Protein AF-A0AAE8MI54-F1 (afdb_monomer)

Organism: NCBI:txid33205

Solvent-accessible surface area (backbone atoms only — not comparable to full-atom values): 29894 Å² total; per-residue (Å²): 139,87,82,84,82,83,81,82,79,86,75,84,76,81,82,71,79,80,73,91,66,76,78,83,79,82,64,85,75,58,44,29,33,41,40,38,35,50,61,93,20,48,60,61,44,39,52,50,40,53,31,50,70,44,70,46,87,82,71,90,68,73,72,54,88,82,82,54,90,54,47,84,56,73,46,79,46,80,46,68,30,56,61,56,49,54,42,53,22,36,85,87,70,46,70,74,75,91,70,58,70,68,66,44,66,73,38,45,59,91,55,33,44,73,41,74,62,77,92,67,90,51,61,71,46,47,35,34,41,31,43,48,42,38,50,72,78,46,99,84,45,38,59,58,55,50,51,52,53,52,38,52,44,38,77,61,53,37,39,34,40,44,34,40,30,33,35,66,87,59,75,86,45,70,68,54,50,52,52,52,52,50,41,40,74,22,32,54,81,54,49,80,53,38,31,36,35,28,21,76,46,42,62,68,59,53,48,57,31,48,76,70,78,40,57,66,67,58,55,55,50,51,52,47,25,73,68,68,77,50,91,63,56,74,46,74,28,27,46,75,45,54,82,68,27,35,48,36,41,33,51,27,49,36,44,48,31,54,51,51,54,54,58,70,70,41,63,76,41,64,33,88,80,28,36,41,67,57,42,71,71,44,51,58,51,36,53,56,46,42,52,50,46,52,53,52,39,54,52,49,51,50,54,44,51,52,51,48,53,51,50,52,51,51,51,52,51,48,54,50,48,50,51,51,44,51,53,42,49,52,51,43,51,54,49,50,52,51,43,55,69,43,59,35,83,51,75,40,80,75,50,74,51,72,48,78,46,84,64,46,70,71,61,38,43,74,74,63,70,49,81,55,73,50,64,48,80,45,76,47,80,50,102,42,48,56,68,49,71,55,71,51,58,43,97,57,30,47,84,43,82,72,45,79,57,59,34,37,38,37,33,31,42,33,19,38,83,90,44,45,32,37,36,36,44,35,38,24,21,29,38,35,57,67,41,40,69,57,43,54,53,48,51,53,52,42,51,55,46,48,53,53,38,48,56,48,51,51,53,42,50,63,56,55,70,67,65,68,62,67,62,64,60,49,55,43,50,53,51,44,51,50,45,48,55,52,39,55,56,57,67,44,67,45,45,60,28,78,50,34,84,72,49,40,66,70,65,68,43,92,62,81,80,48,73,65,55,45,24,56,59,37,34,76,78,37,55,71,64,19,74,75,102

Radius of gyration: 56.98 Å; Cα contacts (8 Å, |Δi|>4): 774; chains: 1; bounding box: 109×66×173 Å

Nearest PDB structures (foldseek):
  2xtp-assembly1_A  TM=6.672E-01  e=1.540E-05  Homo sapiens
  3v70-assembly1_A  TM=5.733E-01  e=3.078E-04  Homo sapiens
  9brq-assembly1_7  TM=3.563E-01  e=3.573E+00  Mus musculus

InterPro domains:
  IPR027417 P-loop containing nucleoside triphosphate hydrolase [G3DSA:3.40.50.300] (24-280)
  IPR027417 P-loop containing nucleoside triphosphate hydrolase [SSF52540] (29-208)

Secondary structure (DSSP, 8-state):
-----PPPPPPPPP-------PPP--S---EEEEEE-STTSSHHHHHHHHHHHHT----------SSS----S-EEEEEEEE---EEEEETTS-B--S--HHHHHT--TTTEEEEE--S--PPEEEEEEEEPPPTTSSTT-HHHHHHHHHHHHHHTSEESEEEEEEETTS---HHHHHHHHHHHHH-HHHHTTEEEEEE---HHHHHHHHHTT--HHHHHHHHHHHHHS----EEE--SS--TT-HHHHHHHHHHHHHHHHHHHTPPPEEGGG-EEEPPHHHHHHHHHHHHHHHHHHHHHHHHHHHHHHHHHHHHHHHHHHHHHHHHHHHHHHHHHHHHHHHS--PEEEEEEEEEEE---IIIIITTT------EEEEEEE-SS---EEEEEE-TTEEEEEEEEETTEEEEEEEEPTT--EEEEEEEEEEHHHHTHHHHHHHHHHHHHHHHHHHHHHHHHHHHHHT---THHHHHHHHHHHHHHHHHHHHHSSEEEGGGHHHHHHHHH-SSPPPHHHHHHHHHTT-HHHHHH-

pLDDT: mean 87.28, std 14.83, range [33.44, 98.38]

Foldseek 3Di:
DDDDDDDDDDDDDDPDPPPPPPPDCPDQQAAEEEEAEAPPLCRLLLVCLVCVQLVNNPPPGQDDPVPDQRPPDKDKDKGFHFLWAKFKAFPVRHTDPDDDLVVLQPDWPNGIDIDIDPDDPTDTGIHIYIYFGGQPRDPPCSLVSVLVSLLVCLVSQWHQAYEYRAALPDACDPSNLVVLVQCCVFPVPRSLAYEYEHEPLASVVCVVQVVVVHGSVVVRQVRVCVSNVDRYHYQYAHSPYDPRRNSNVNNRSNSSSVVVVVSVPGDIGGLQPGKRFDDPLLLVLLVVLLVVLVVLLVVLVVVLVVVVVVLVVLVVVLVVLVVVLVVLVVLLVVLVVVLVVLPFQDKDWQDKDKDWDFDDCCPPCVPPVDFCQDKDKDKFFGPFFWPDKDKDWDVQKDWDPWDHDGRMTMIIITGHTRGITTMMIITIDGSCRVCVVVSVVSVVVSVVSVVVSVVSVVVSVVSVVVCPDCVVSVVSVVLSVVSVVVSVQSNDSIDRSNCCVVCVVVSVDPDRDDLLSSLSVVCVVPVVNSVSD

Sequence (533 aa):
MDETAKSPLPTNGDSTPQSDVPPAYDEVSAINVIITGECQQGKSTLIQQLSQYAGVSDLSIGIGDGNKACTMEIGTYNLAIKLRTFKLMDDAGQEIEKKDYSELVALEEDQVKVVEVTGVDSPTVRFRFIDTPGLNDTQGDDYSIMSRILGRAADLGHINALVYVRSVENHFGSSFKSFFRYIQQSMPNICSGLIVVHSCFTVDKVEEFLEEDQKLEDIRRQAFQAATQLELEHFFMDNSPDPTSPFAVVQSLNEIHRFLQHLSSQKPLPVKNMKLLKTEIMRHKDVLVVNALRRLRQSLDKEWNEKKGTMELVNANVAAAQRECSKLQHKIDARQAQIQALKTDDEILLGKKSCVAHYSFVGDLLFQGNLNLGSKHLTYDSDYILSSVTKTCSPGSKWLEEEQRGTHWSAIIYGNIFRDINGTATFYTTSRLKHKREIEALEASVADLRDQLGAQKETLSRNSGASGPDAGLARMGDRVSRVEEITELVERDSFDVTLWPVLRSFYTKHSLPTRDDIREFIQFYDEDTGKLL

Structure (mmCIF, N/CA/C/O backbone):
data_AF-A0AAE8MI54-F1
#
_entry.id   AF-A0AAE8MI54-F1
#
loop_
_atom_site.group_PDB
_atom_site.id
_atom_site.type_symbol
_atom_site.label_atom_id
_atom_site.label_alt_id
_atom_site.label_comp_id
_atom_site.label_asym_id
_atom_site.label_entity_id
_atom_site.label_seq_id
_atom_site.pdbx_PDB_ins_code
_atom_site.Cartn_x
_atom_site.Cartn_y
_atom_site.Cartn_z
_atom_site.occupancy
_atom_site.B_iso_or_equiv
_atom_site.auth_seq_id
_atom_site.auth_comp_id
_atom_site.auth_asym_id
_atom_site.auth_atom_id
_atom_site.pdbx_PDB_model_num
ATOM 1 N N . MET A 1 1 ? 27.931 -47.148 -19.109 1.00 38.78 1 MET A N 1
ATOM 2 C CA . MET A 1 1 ? 26.682 -47.910 -19.316 1.00 38.78 1 MET A CA 1
ATOM 3 C C . MET A 1 1 ? 25.782 -47.551 -18.144 1.00 38.78 1 MET A C 1
ATOM 5 O O . MET A 1 1 ? 25.775 -48.261 -17.155 1.00 38.78 1 MET A O 1
ATOM 9 N N . ASP A 1 2 ? 25.416 -46.279 -18.021 1.00 36.44 2 ASP A N 1
ATOM 10 C CA . ASP A 1 2 ? 24.319 -45.571 -18.715 1.00 36.44 2 ASP A CA 1
ATOM 11 C C . ASP A 1 2 ? 22.943 -46.065 -18.269 1.00 36.44 2 ASP A C 1
ATOM 13 O O . ASP A 1 2 ? 22.309 -46.877 -18.934 1.00 36.44 2 ASP A O 1
ATOM 17 N N . GLU A 1 3 ? 22.484 -45.507 -17.149 1.00 39.34 3 GLU A N 1
ATOM 18 C CA . GLU A 1 3 ? 21.076 -45.462 -16.768 1.00 39.34 3 GLU A CA 1
ATOM 19 C C . GLU A 1 3 ? 20.650 -43.991 -16.739 1.00 39.34 3 GLU A C 1
ATOM 21 O O . GLU A 1 3 ? 21.069 -43.197 -15.898 1.00 39.34 3 GLU A O 1
ATOM 26 N N . THR A 1 4 ? 19.860 -43.613 -17.741 1.00 39.69 4 THR A N 1
ATOM 27 C CA . THR A 1 4 ? 19.293 -42.278 -17.928 1.00 39.69 4 THR A CA 1
ATOM 28 C C . THR A 1 4 ? 17.871 -42.262 -17.371 1.00 39.69 4 THR A C 1
ATOM 30 O O . THR A 1 4 ? 16.930 -42.707 -18.024 1.00 39.69 4 THR A O 1
ATOM 33 N N . ALA A 1 5 ? 17.694 -41.718 -16.166 1.00 41.50 5 ALA A N 1
ATOM 34 C CA . ALA A 1 5 ? 16.377 -41.400 -15.621 1.00 41.50 5 ALA A CA 1
ATOM 35 C C . ALA A 1 5 ? 15.951 -39.998 -16.093 1.00 41.50 5 ALA A C 1
ATOM 37 O O . ALA A 1 5 ? 16.499 -38.980 -15.669 1.00 41.50 5 ALA A O 1
ATOM 38 N N . LYS A 1 6 ? 14.981 -39.952 -17.014 1.00 37.28 6 LYS A N 1
ATOM 39 C CA . LYS A 1 6 ? 14.314 -38.722 -17.460 1.00 37.28 6 LYS A CA 1
ATOM 40 C C . LYS A 1 6 ? 13.336 -38.244 -16.384 1.00 37.28 6 LYS A C 1
ATOM 42 O O . LYS A 1 6 ? 12.408 -38.962 -16.027 1.00 37.28 6 LYS A O 1
ATOM 47 N N . SER A 1 7 ? 13.542 -37.018 -15.916 1.00 33.62 7 SER A N 1
ATOM 48 C CA . SER A 1 7 ? 12.629 -36.281 -15.037 1.00 33.62 7 SER A CA 1
ATOM 49 C C . SER A 1 7 ? 11.407 -35.772 -15.826 1.00 33.62 7 SER A C 1
ATOM 51 O O . SER A 1 7 ? 11.604 -35.260 -16.935 1.00 33.62 7 SER A O 1
ATOM 53 N N . PRO A 1 8 ? 10.163 -35.886 -15.321 1.00 38.53 8 PRO A N 1
ATOM 54 C CA . PRO A 1 8 ? 9.003 -35.289 -15.967 1.00 38.53 8 PRO A CA 1
ATOM 55 C C . PRO A 1 8 ? 8.872 -33.804 -15.594 1.00 38.53 8 PRO A C 1
ATOM 57 O O . PRO A 1 8 ? 8.982 -33.412 -14.434 1.00 38.53 8 PRO A O 1
ATOM 60 N N . LEU A 1 9 ? 8.626 -32.982 -16.613 1.00 34.25 9 LEU A N 1
ATOM 61 C CA . LEU A 1 9 ? 8.250 -31.573 -16.495 1.00 34.25 9 LEU A CA 1
ATOM 62 C C . LEU A 1 9 ? 6.908 -31.431 -15.749 1.00 34.25 9 LEU A C 1
ATOM 64 O O . LEU A 1 9 ? 5.989 -32.203 -16.034 1.00 34.25 9 LEU A O 1
ATOM 68 N N . PRO A 1 10 ? 6.745 -30.431 -14.864 1.00 33.44 10 PRO A N 1
ATOM 69 C CA . PRO A 1 10 ? 5.448 -30.111 -14.290 1.00 33.44 10 PRO A CA 1
ATOM 70 C C . PRO A 1 10 ? 4.567 -29.438 -15.351 1.00 33.44 10 PRO A C 1
ATOM 72 O O . PRO A 1 10 ? 4.904 -28.396 -15.911 1.00 33.44 10 PRO A O 1
ATOM 75 N N . THR A 1 11 ? 3.434 -30.067 -15.642 1.00 36.44 11 THR A N 1
ATOM 76 C CA . THR A 1 11 ? 2.347 -29.516 -16.451 1.00 36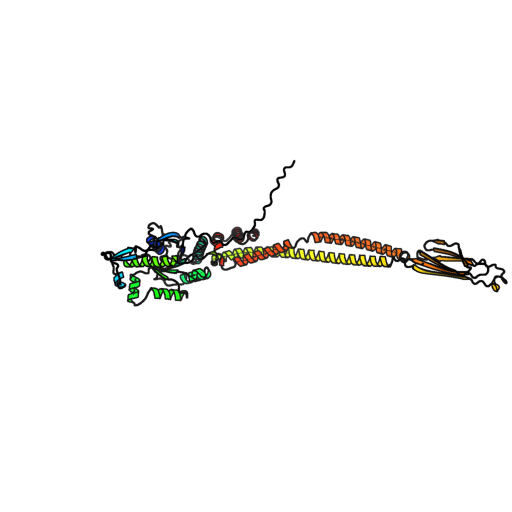.44 11 THR A CA 1
ATOM 77 C C . THR A 1 11 ? 1.679 -28.361 -15.711 1.00 36.44 11 THR A C 1
ATOM 79 O O . THR A 1 11 ? 1.246 -28.526 -14.571 1.00 36.44 11 THR A O 1
ATOM 82 N N . ASN A 1 12 ? 1.587 -27.211 -16.381 1.00 35.78 12 ASN A N 1
ATOM 83 C CA . ASN A 1 12 ? 0.812 -26.049 -15.955 1.00 35.78 12 ASN A CA 1
ATOM 84 C C . ASN A 1 12 ? -0.627 -26.467 -15.632 1.00 35.78 12 ASN A C 1
ATOM 86 O O . ASN A 1 12 ? -1.344 -26.953 -16.507 1.00 35.78 12 ASN A O 1
ATOM 90 N N . GLY A 1 13 ? -1.011 -26.296 -14.368 1.00 35.69 13 GLY A N 1
ATOM 91 C CA . GLY A 1 13 ? -2.368 -26.512 -13.894 1.00 35.69 13 GLY A CA 1
ATOM 92 C C . GLY A 1 13 ? -3.314 -25.468 -14.475 1.00 35.69 13 GLY A C 1
ATOM 93 O O . GLY A 1 13 ? -3.072 -24.266 -14.366 1.00 35.69 13 GLY A O 1
ATOM 94 N N . ASP A 1 14 ? -4.378 -25.973 -15.088 1.00 33.91 14 ASP A N 1
ATOM 95 C CA . ASP A 1 14 ? -5.581 -25.252 -15.481 1.00 33.91 14 ASP A CA 1
ATOM 96 C C . ASP A 1 14 ? -6.084 -24.381 -14.322 1.00 33.91 14 ASP A C 1
ATOM 98 O O . ASP A 1 14 ? -6.398 -24.868 -13.233 1.00 33.91 14 ASP A O 1
ATOM 102 N N . SER A 1 15 ? -6.174 -23.076 -14.565 1.00 37.62 15 SER A N 1
ATOM 103 C CA . SER A 1 15 ? -6.852 -22.138 -13.675 1.00 37.62 15 SER A CA 1
ATOM 104 C C . SER A 1 15 ? -8.350 -22.222 -13.944 1.00 37.62 15 SER A C 1
ATOM 106 O O . SER A 1 15 ? -8.932 -21.415 -14.664 1.00 37.62 15 SER A O 1
ATOM 108 N N . THR A 1 16 ? -8.994 -23.233 -13.362 1.00 36.16 16 THR A N 1
ATOM 109 C CA . THR A 1 16 ? -10.452 -23.224 -13.207 1.00 36.16 16 THR A CA 1
ATOM 110 C C . THR A 1 16 ? -10.854 -21.946 -12.464 1.00 36.16 16 THR A C 1
ATOM 112 O O . THR A 1 16 ? -10.281 -21.673 -11.405 1.00 36.16 16 THR A O 1
ATOM 115 N N . PRO A 1 17 ? -11.816 -21.157 -12.974 1.00 35.75 17 PRO A N 1
ATOM 116 C CA . PRO A 1 17 ? -12.318 -19.995 -12.258 1.00 35.75 17 PRO A CA 1
ATOM 117 C C . PRO A 1 17 ? -12.897 -20.483 -10.931 1.00 35.75 17 PRO A C 1
ATOM 119 O O . PRO A 1 17 ? -13.816 -21.304 -10.914 1.00 35.75 17 PRO A O 1
ATOM 122 N N . GLN A 1 18 ? -12.314 -20.023 -9.821 1.00 34.62 18 GLN A N 1
ATOM 123 C CA . GLN A 1 18 ? -12.884 -20.209 -8.495 1.00 34.62 18 GLN A CA 1
ATOM 124 C C . GLN A 1 18 ? -14.307 -19.660 -8.540 1.00 34.62 18 GLN A C 1
ATOM 126 O O . GLN A 1 18 ? -14.516 -18.455 -8.651 1.00 34.62 18 GLN A O 1
ATOM 131 N N . SER A 1 19 ? -15.288 -20.560 -8.529 1.00 33.66 19 SER A N 1
ATOM 132 C CA . SER A 1 19 ? -16.670 -20.172 -8.330 1.00 33.66 19 SER A CA 1
ATOM 133 C C . SER A 1 19 ? -16.761 -19.550 -6.943 1.00 33.66 19 SER A C 1
ATOM 135 O O . SER A 1 19 ? -16.459 -20.228 -5.957 1.00 33.66 19 SER A O 1
ATOM 137 N N . ASP A 1 20 ? -17.185 -18.290 -6.883 1.00 38.44 20 ASP A N 1
ATOM 138 C CA . ASP A 1 20 ? -17.660 -17.599 -5.685 1.00 38.44 20 ASP A CA 1
ATOM 139 C C . ASP A 1 20 ? -18.899 -18.320 -5.130 1.00 38.44 20 ASP A C 1
ATOM 141 O O . ASP A 1 20 ? -20.029 -17.843 -5.219 1.00 38.44 20 ASP A O 1
ATOM 145 N N . VAL A 1 21 ? -18.707 -19.523 -4.597 1.00 34.81 21 VAL A N 1
ATOM 146 C CA . VAL A 1 21 ? -19.693 -20.188 -3.756 1.00 34.81 21 VAL A CA 1
ATOM 147 C C . VAL A 1 21 ? -19.383 -19.710 -2.342 1.00 34.81 21 VAL A C 1
ATOM 149 O O . VAL A 1 21 ? -18.312 -20.037 -1.821 1.00 34.81 21 VAL A O 1
ATOM 152 N N . PRO A 1 22 ? -20.264 -18.901 -1.722 1.00 38.56 22 PRO A N 1
ATOM 153 C CA . PRO A 1 22 ? -20.111 -18.520 -0.328 1.00 38.56 22 PRO A CA 1
ATOM 154 C C . PRO A 1 22 ? -19.942 -19.793 0.507 1.00 38.56 22 PRO A C 1
ATOM 156 O O . PRO A 1 22 ? -20.647 -20.773 0.242 1.00 38.56 22 PRO A O 1
ATOM 159 N N . PRO A 1 23 ? -19.022 -19.821 1.485 1.00 40.28 23 PRO A N 1
ATOM 160 C CA . PRO A 1 23 ? -18.856 -20.986 2.341 1.00 40.28 23 PRO A CA 1
ATOM 161 C C . PRO A 1 23 ? -20.211 -21.369 2.947 1.00 40.28 23 PRO A C 1
ATOM 163 O O . PRO A 1 23 ? -20.954 -20.505 3.415 1.00 40.28 23 PRO A O 1
ATOM 166 N N . ALA A 1 24 ? -20.544 -22.659 2.890 1.00 35.66 24 ALA A N 1
ATOM 167 C CA . ALA A 1 24 ? -21.761 -23.202 3.476 1.00 35.66 24 ALA A CA 1
ATOM 168 C C . ALA A 1 24 ? -21.825 -22.821 4.969 1.00 35.66 24 ALA A C 1
ATOM 170 O O . ALA A 1 24 ? -20.948 -23.185 5.751 1.00 35.66 24 ALA A O 1
ATOM 171 N N . TYR A 1 25 ? -22.840 -22.034 5.334 1.00 42.00 25 TYR A N 1
ATOM 172 C CA . TYR A 1 25 ? -23.060 -21.421 6.649 1.00 42.00 25 TYR A CA 1
ATOM 173 C C . TYR A 1 25 ? -23.568 -22.425 7.709 1.00 42.00 25 TYR A C 1
ATOM 175 O O . TYR A 1 25 ? -24.567 -22.163 8.372 1.00 42.00 25 TYR A O 1
ATOM 183 N N . ASP A 1 26 ? -22.896 -23.565 7.890 1.00 39.94 26 ASP A N 1
ATOM 184 C CA . ASP A 1 26 ? -23.336 -24.615 8.835 1.00 39.94 26 ASP A CA 1
ATOM 185 C C . ASP A 1 26 ? -22.576 -24.646 10.179 1.00 39.94 26 ASP A C 1
ATOM 187 O O . ASP A 1 26 ? -22.802 -25.514 11.019 1.00 39.94 26 ASP A O 1
ATOM 191 N N . GLU A 1 27 ? -21.767 -23.624 10.469 1.00 48.72 27 GLU A N 1
ATOM 192 C CA . GLU A 1 27 ? -21.470 -23.213 11.845 1.00 48.72 27 GLU A CA 1
ATOM 193 C C . GLU A 1 27 ? -21.992 -21.789 12.031 1.00 48.72 27 GLU A C 1
ATOM 195 O O . GLU A 1 27 ? -21.548 -20.875 11.338 1.00 48.72 27 GLU A O 1
ATOM 200 N N . VAL A 1 28 ? -22.940 -21.583 12.953 1.00 59.38 28 VAL A N 1
ATOM 201 C CA . VAL A 1 28 ? -23.441 -20.246 13.314 1.00 59.38 28 VAL A CA 1
ATOM 202 C C . VAL A 1 28 ? -22.241 -19.375 13.694 1.00 59.38 28 VAL A C 1
ATOM 204 O O . VAL A 1 28 ? -21.676 -19.529 14.782 1.00 59.38 28 VAL A O 1
ATOM 207 N N . SER A 1 29 ? -21.815 -18.503 12.776 1.00 83.31 29 SER A N 1
ATOM 208 C CA . SER A 1 29 ? -20.638 -17.660 12.953 1.00 83.31 29 SER A CA 1
ATOM 209 C C . SER A 1 29 ? -20.856 -16.777 14.175 1.00 83.31 29 SER A C 1
ATOM 211 O O . SER A 1 29 ? -21.829 -16.024 14.221 1.00 83.31 29 SER A O 1
ATOM 213 N N . ALA A 1 30 ? -19.981 -16.893 15.174 1.00 92.44 30 ALA A N 1
ATOM 214 C CA . ALA A 1 30 ? -20.077 -16.084 16.382 1.00 92.44 30 ALA A CA 1
ATOM 215 C C . ALA A 1 30 ? -20.048 -14.587 16.036 1.00 92.44 30 ALA A C 1
ATOM 217 O O . ALA A 1 30 ? -19.270 -14.157 15.185 1.00 92.44 30 ALA A O 1
ATOM 218 N N . ILE A 1 31 ? -20.872 -13.803 16.727 1.00 95.56 31 ILE A N 1
ATOM 219 C CA . ILE A 1 31 ? -20.946 -12.351 16.567 1.00 95.56 31 ILE A CA 1
ATOM 220 C C . ILE A 1 31 ? -19.739 -11.732 17.267 1.00 95.56 31 ILE A C 1
ATOM 222 O O . ILE A 1 31 ? -19.627 -11.788 18.492 1.00 95.56 31 ILE A O 1
ATOM 226 N N . ASN A 1 32 ? -18.824 -11.164 16.486 1.00 95.56 32 ASN A N 1
ATOM 227 C CA . ASN A 1 32 ? -17.579 -10.583 16.974 1.00 95.56 32 ASN A CA 1
ATOM 228 C C . ASN A 1 32 ? -17.805 -9.128 17.401 1.00 95.56 32 ASN A C 1
ATOM 230 O O . ASN A 1 32 ? -18.124 -8.272 16.572 1.00 95.56 32 ASN A O 1
A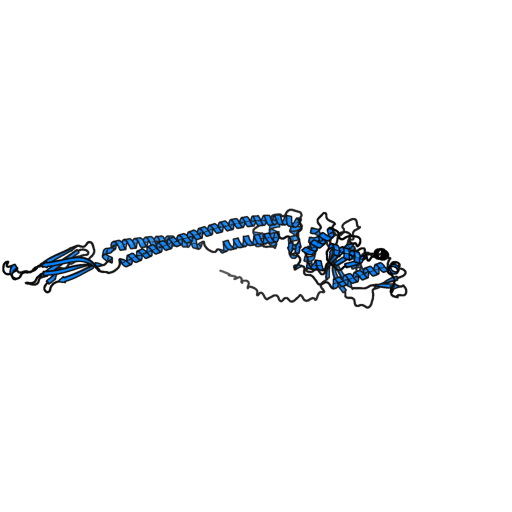TOM 234 N N . VAL A 1 33 ? -17.621 -8.845 18.689 1.00 96.25 33 VAL A N 1
ATOM 235 C CA . VAL A 1 33 ? -17.877 -7.533 19.292 1.00 96.25 33 VAL A CA 1
ATOM 236 C C . VAL A 1 33 ? -16.611 -7.033 19.972 1.00 96.25 33 VAL A C 1
ATOM 238 O O . VAL A 1 33 ? -16.087 -7.677 20.880 1.00 96.25 33 VAL A O 1
ATOM 241 N N . ILE A 1 34 ? -16.124 -5.870 19.548 1.00 95.19 34 ILE A N 1
ATOM 242 C CA . ILE A 1 34 ? -14.980 -5.206 20.180 1.00 95.19 34 ILE A CA 1
ATOM 243 C C . ILE A 1 34 ? -15.506 -4.195 21.189 1.00 95.19 34 ILE A C 1
ATOM 245 O O . ILE A 1 34 ? -16.262 -3.303 20.817 1.00 95.19 34 ILE A O 1
ATOM 249 N N . ILE A 1 35 ? -15.088 -4.318 22.448 1.00 96.12 35 ILE A N 1
ATOM 250 C CA . ILE A 1 35 ? -15.476 -3.420 23.536 1.00 96.12 35 ILE A CA 1
ATOM 251 C C . ILE A 1 35 ? -14.276 -2.550 23.889 1.00 96.12 35 ILE A C 1
ATOM 253 O O . ILE A 1 35 ? -13.246 -3.043 24.340 1.00 96.12 35 ILE A O 1
ATOM 257 N N . THR A 1 36 ? -14.413 -1.243 23.692 1.00 94.56 36 THR A N 1
ATOM 258 C CA . THR A 1 36 ? -13.355 -0.261 23.927 1.00 94.56 36 THR A CA 1
ATOM 259 C C . THR A 1 36 ? -13.869 0.960 24.682 1.00 94.56 36 THR A C 1
ATOM 261 O O . THR A 1 36 ? -15.058 1.082 24.951 1.00 94.56 36 THR A O 1
ATOM 264 N N . GLY A 1 37 ? -12.968 1.836 25.116 1.00 94.06 37 GLY A N 1
ATOM 265 C CA . GLY A 1 37 ? -13.279 2.953 26.006 1.00 94.06 37 GLY A CA 1
ATOM 266 C C . GLY A 1 37 ? -12.094 3.338 26.881 1.00 94.06 37 GLY A C 1
ATOM 267 O O . GLY A 1 37 ? -11.144 2.567 27.044 1.00 94.06 37 GLY A O 1
ATOM 268 N N . GLU A 1 38 ? -12.157 4.525 27.474 1.00 91.88 38 GLU A N 1
ATOM 269 C CA . GLU A 1 38 ? -11.165 5.015 28.441 1.00 91.88 38 GLU A CA 1
ATOM 270 C C . GLU A 1 38 ? -11.040 4.053 29.651 1.00 91.88 38 GLU A C 1
ATOM 272 O O . GLU A 1 38 ? -11.848 3.133 29.858 1.00 91.88 38 GLU A O 1
ATOM 277 N N . CYS A 1 39 ? -9.986 4.202 30.448 1.00 89.62 39 CYS A N 1
ATOM 278 C CA . CYS A 1 39 ? -9.832 3.460 31.693 1.00 89.62 39 CYS A CA 1
ATOM 279 C C . CYS A 1 39 ? -10.976 3.782 32.650 1.00 89.62 39 CYS A C 1
ATOM 281 O O . CYS A 1 39 ? -11.525 4.886 32.643 1.00 89.62 39 CYS A O 1
ATOM 283 N N . GLN A 1 40 ? -11.342 2.778 33.450 1.00 88.88 40 GLN A N 1
ATOM 284 C CA . GLN A 1 40 ? -12.341 2.908 34.515 1.00 88.88 40 GLN A CA 1
ATOM 285 C C . GLN A 1 40 ? -13.742 3.330 34.035 1.00 88.88 40 GLN A C 1
ATOM 287 O O . GLN A 1 40 ? -14.562 3.775 34.823 1.00 88.88 40 GLN A O 1
ATOM 292 N N . GLN A 1 41 ? -14.060 3.132 32.751 1.00 92.94 41 GLN A N 1
ATOM 293 C CA . GLN A 1 41 ? -15.409 3.356 32.210 1.00 92.94 41 GLN A CA 1
ATOM 294 C C . GLN A 1 41 ? -16.313 2.112 32.310 1.00 92.94 41 GLN A C 1
ATOM 296 O O . GLN A 1 41 ? -17.295 2.020 31.595 1.00 92.94 41 GLN A O 1
ATOM 301 N N . GLY A 1 42 ? -15.961 1.096 33.107 1.00 93.00 42 GLY A N 1
ATOM 302 C CA . GLY A 1 42 ? -16.823 -0.081 33.304 1.00 93.00 42 GLY A CA 1
ATOM 303 C C . GLY A 1 42 ? -16.850 -1.117 32.167 1.00 93.00 42 GLY A C 1
ATOM 304 O O . GLY A 1 42 ? -17.815 -1.869 32.074 1.00 93.00 42 GLY A O 1
ATOM 305 N N . LYS A 1 43 ? -15.813 -1.202 31.316 1.00 94.31 43 LYS A N 1
ATOM 306 C CA . LYS A 1 43 ? -15.710 -2.220 30.239 1.00 94.31 43 LYS A CA 1
ATOM 307 C C . LYS A 1 43 ? -15.742 -3.657 30.767 1.00 94.31 43 LYS A C 1
ATOM 309 O O . LYS A 1 43 ? -16.589 -4.450 30.374 1.00 94.31 43 LYS A O 1
ATOM 314 N N . SER A 1 44 ? -14.836 -3.984 31.684 1.00 93.00 44 SER A N 1
ATOM 315 C CA . SER A 1 44 ? -14.734 -5.335 32.241 1.00 93.00 44 SER A CA 1
ATOM 316 C C . SER A 1 44 ? -15.944 -5.669 33.125 1.00 93.00 44 SER A C 1
ATOM 318 O O . SER A 1 44 ? -16.408 -6.805 33.117 1.00 93.00 44 SER A O 1
ATOM 320 N N . THR A 1 45 ? -16.527 -4.664 33.793 1.00 94.81 45 THR A N 1
ATOM 321 C CA . THR A 1 45 ? -17.803 -4.778 34.519 1.00 94.81 45 THR A CA 1
ATOM 322 C C . THR A 1 45 ? -18.963 -5.112 33.576 1.00 94.81 45 THR A C 1
ATOM 324 O O . THR A 1 45 ? -19.727 -6.025 33.862 1.00 94.81 45 THR A O 1
ATOM 327 N N . LEU A 1 46 ? -19.055 -4.463 32.405 1.00 96.69 46 LEU A N 1
ATOM 328 C CA . LEU A 1 46 ? -20.040 -4.815 31.373 1.00 96.69 46 LEU A CA 1
ATOM 329 C C . LEU A 1 46 ? -19.897 -6.282 30.944 1.00 96.69 46 LEU A C 1
ATOM 331 O O . LEU A 1 46 ? -20.889 -6.994 30.859 1.00 96.69 46 LEU A O 1
ATOM 335 N N . ILE A 1 47 ? -18.675 -6.762 30.700 1.00 96.12 47 ILE A N 1
ATOM 336 C CA . ILE A 1 47 ? -18.442 -8.162 30.297 1.00 96.12 47 ILE A CA 1
ATOM 337 C C . ILE A 1 47 ? -18.816 -9.136 31.413 1.00 96.12 47 ILE A C 1
ATOM 339 O O . ILE A 1 47 ? -19.398 -10.186 31.137 1.00 96.12 47 ILE A O 1
ATOM 343 N N . GLN A 1 48 ? -18.526 -8.792 32.668 1.00 95.19 48 GLN A N 1
ATOM 344 C CA . GLN A 1 48 ? -18.950 -9.593 33.812 1.00 95.19 48 GLN A CA 1
ATOM 345 C C . GLN A 1 48 ? -20.472 -9.681 33.875 1.00 95.19 48 GLN A C 1
ATOM 347 O O . GLN A 1 48 ? -21.013 -10.776 34.002 1.00 95.19 48 GLN A O 1
ATOM 352 N N . GLN A 1 49 ? -21.155 -8.557 33.693 1.00 95.75 49 GLN A N 1
ATOM 353 C CA . GLN A 1 49 ? -22.607 -8.506 33.692 1.00 95.75 49 GLN A CA 1
ATOM 354 C C . GLN A 1 49 ? -23.212 -9.297 32.516 1.00 95.75 49 GLN A C 1
ATOM 356 O O . GLN A 1 49 ? -24.173 -10.044 32.694 1.00 95.75 49 GLN A O 1
ATOM 361 N N . LEU A 1 50 ? -22.600 -9.237 31.327 1.00 97.19 50 LEU A N 1
ATOM 362 C CA . LEU A 1 50 ? -22.965 -10.082 30.183 1.00 97.19 50 LEU A CA 1
ATOM 363 C C . LEU A 1 50 ? -22.785 -11.580 30.490 1.00 97.19 50 LEU A C 1
ATOM 365 O O . LEU A 1 50 ? -23.613 -12.396 30.086 1.00 97.19 50 LEU A O 1
ATOM 369 N N . SER A 1 51 ? -21.729 -11.948 31.222 1.00 96.38 51 SER A N 1
ATOM 370 C CA . SER A 1 51 ? -21.483 -13.323 31.678 1.00 96.38 51 SER A CA 1
ATOM 371 C C . SER A 1 51 ? -22.532 -13.790 32.688 1.00 96.38 51 SER A C 1
ATOM 373 O O . SER A 1 51 ? -23.054 -14.899 32.565 1.00 96.38 51 SER A O 1
ATOM 375 N N . GLN A 1 52 ? -22.891 -12.938 33.650 1.00 95.00 52 GLN A N 1
ATOM 376 C CA . GLN A 1 52 ? -23.939 -13.225 34.632 1.00 95.00 52 GLN A CA 1
ATOM 377 C C . GLN A 1 52 ? -25.299 -13.410 33.953 1.00 95.00 52 GLN A C 1
ATOM 379 O O . GLN A 1 52 ? -25.966 -14.416 34.186 1.00 95.00 52 GLN A O 1
ATOM 384 N N . TYR A 1 53 ? -25.662 -12.518 33.028 1.00 96.44 53 TYR A N 1
ATOM 385 C CA . TYR A 1 53 ? -26.866 -12.646 32.202 1.00 96.44 53 TYR A CA 1
ATOM 386 C C . TYR A 1 53 ? -26.870 -13.950 31.375 1.00 96.44 53 TYR A C 1
ATOM 388 O O . TYR A 1 53 ? -27.903 -14.603 31.194 1.00 96.44 53 TYR A O 1
ATOM 396 N N . ALA A 1 54 ? -25.700 -14.385 30.897 1.00 95.94 54 ALA A N 1
ATOM 397 C CA . ALA A 1 54 ? -25.543 -15.666 30.213 1.00 95.94 54 ALA A CA 1
ATOM 398 C C . ALA A 1 54 ? -25.701 -16.885 31.147 1.00 95.94 54 ALA A C 1
ATOM 400 O O . ALA A 1 54 ? -25.919 -17.993 30.658 1.00 95.94 54 ALA A O 1
ATOM 401 N N . GLY A 1 55 ? -25.648 -16.700 32.469 1.00 95.12 55 GLY A N 1
ATOM 402 C CA . GLY A 1 55 ? -25.642 -17.777 33.461 1.00 95.12 55 GLY A CA 1
ATOM 403 C C . GLY A 1 55 ? -24.267 -18.426 33.646 1.00 95.12 55 GLY A C 1
ATOM 404 O O . GLY A 1 55 ? -24.190 -19.589 34.033 1.00 95.12 55 GLY A O 1
ATOM 405 N N . VAL A 1 56 ? -23.185 -17.704 33.337 1.00 93.75 56 VAL A N 1
ATOM 406 C CA . VAL A 1 56 ? -21.800 -18.166 33.491 1.00 93.75 56 VAL A CA 1
ATOM 407 C C . VAL A 1 56 ? -21.182 -17.463 34.701 1.00 93.75 56 VAL A C 1
ATOM 409 O O . VAL A 1 56 ? -20.841 -16.281 34.629 1.00 93.75 56 VAL A O 1
ATOM 412 N N . SER A 1 57 ? -21.048 -18.187 35.816 1.00 81.69 57 SER A N 1
ATOM 413 C CA . SER A 1 57 ? -20.553 -17.661 37.099 1.00 81.69 57 SER A CA 1
ATOM 414 C C . SER A 1 57 ? -19.026 -17.544 37.184 1.00 81.69 57 SER A C 1
ATOM 416 O O . SER A 1 57 ? -18.522 -16.697 37.915 1.00 81.69 57 SER A O 1
ATOM 418 N N . ASP A 1 58 ? -18.290 -18.348 36.410 1.00 78.06 58 ASP A N 1
ATOM 419 C CA . ASP A 1 58 ? -16.854 -18.589 36.634 1.00 78.06 58 ASP A CA 1
ATOM 420 C C . ASP A 1 58 ? -15.955 -17.930 35.572 1.00 78.06 58 ASP A C 1
ATOM 422 O O . ASP A 1 58 ? -14.889 -18.444 35.220 1.00 78.06 58 ASP A O 1
ATOM 426 N N . LEU A 1 59 ? -16.368 -16.788 35.015 1.00 85.94 59 LEU A N 1
ATOM 427 C CA . LEU A 1 59 ? -15.511 -16.049 34.089 1.00 85.94 59 LEU A CA 1
ATOM 428 C C . LEU A 1 59 ? -14.471 -15.256 34.890 1.00 85.94 59 LEU A C 1
ATOM 430 O O . LEU A 1 59 ? -14.796 -14.260 35.535 1.00 85.94 59 LEU A O 1
ATOM 434 N N . SER A 1 60 ? -13.207 -15.680 34.843 1.00 84.50 60 SER A N 1
ATOM 435 C CA . SER A 1 60 ? -12.098 -14.956 35.472 1.00 84.50 60 SER A CA 1
ATOM 436 C C . SER A 1 60 ? -11.809 -13.655 34.710 1.00 84.50 60 SER A C 1
ATOM 438 O O . SER A 1 60 ? -10.937 -13.599 33.839 1.00 84.50 60 SER A O 1
ATOM 440 N N . ILE A 1 61 ? -12.577 -12.608 35.002 1.00 82.88 61 ILE A N 1
ATOM 441 C CA . ILE A 1 61 ? -12.370 -11.260 34.474 1.00 82.88 61 ILE A CA 1
ATOM 442 C C . ILE A 1 61 ? -11.599 -10.471 35.529 1.00 82.88 61 ILE A C 1
ATOM 444 O O . ILE A 1 61 ? -12.057 -10.315 36.659 1.00 82.88 61 ILE A O 1
ATOM 448 N N . GLY A 1 62 ? -10.414 -9.976 35.172 1.00 75.94 62 GLY A N 1
ATOM 449 C CA . GLY A 1 62 ? -9.642 -9.101 36.048 1.00 75.94 62 GLY A CA 1
ATOM 450 C C . GLY A 1 62 ? -10.300 -7.727 36.135 1.00 75.94 62 GLY A C 1
ATOM 451 O O . GLY A 1 62 ? -10.103 -6.900 35.251 1.00 75.94 62 GLY A O 1
ATOM 452 N N . ILE A 1 63 ? -11.080 -7.481 37.185 1.00 75.81 63 ILE A N 1
ATOM 453 C CA . ILE A 1 63 ? -11.671 -6.166 37.455 1.00 75.81 63 ILE A CA 1
ATOM 454 C C . ILE A 1 63 ? -10.732 -5.402 38.379 1.00 75.81 63 ILE A C 1
ATOM 456 O O . ILE A 1 63 ? -10.312 -5.915 39.415 1.00 75.81 63 ILE A O 1
ATOM 460 N N . GLY A 1 64 ? -10.372 -4.186 37.972 1.00 68.19 64 GLY A N 1
ATOM 461 C CA . GLY A 1 64 ? -9.481 -3.341 38.757 1.00 68.19 64 GLY A CA 1
ATOM 462 C C . GLY A 1 64 ? -10.140 -2.725 39.975 1.00 68.19 64 GLY A C 1
ATOM 463 O O . GLY A 1 64 ? -11.340 -2.484 40.000 1.00 68.19 64 GLY A O 1
ATOM 464 N N . ASP A 1 65 ? -9.307 -2.418 40.963 1.00 71.88 65 ASP A N 1
ATOM 465 C CA . ASP A 1 65 ? -9.669 -1.778 42.231 1.00 71.88 65 ASP A CA 1
ATOM 466 C C . ASP A 1 65 ? -9.868 -0.252 42.118 1.00 71.88 65 ASP A C 1
ATOM 468 O O . ASP A 1 65 ? -9.935 0.445 43.127 1.00 71.88 65 ASP A O 1
ATOM 472 N N . GLY A 1 66 ? -9.909 0.286 40.894 1.00 65.88 66 GLY A N 1
ATOM 473 C CA . GLY A 1 66 ? -10.014 1.723 40.631 1.00 65.88 66 GLY A CA 1
ATOM 474 C C . GLY A 1 66 ? -8.703 2.506 40.778 1.00 65.88 66 GLY A C 1
ATOM 475 O O . GLY A 1 66 ? -8.679 3.689 40.455 1.00 65.88 66 GLY A O 1
ATOM 476 N N . ASN A 1 67 ? -7.595 1.878 41.183 1.00 66.88 67 ASN A N 1
ATOM 477 C CA . ASN A 1 67 ? -6.300 2.557 41.328 1.00 66.88 67 ASN A CA 1
ATOM 478 C C . ASN A 1 67 ? -5.240 2.072 40.335 1.00 66.88 67 ASN A C 1
ATOM 480 O O . ASN A 1 67 ? -4.265 2.782 40.085 1.00 66.88 67 ASN A O 1
ATOM 484 N N . LYS A 1 68 ? -5.408 0.878 39.756 1.00 65.94 68 LYS A N 1
ATOM 485 C CA . LYS A 1 68 ? -4.498 0.338 38.738 1.00 65.94 68 LYS A CA 1
ATOM 486 C C . LYS A 1 68 ? -5.230 -0.119 37.482 1.00 65.94 68 LYS A C 1
ATOM 488 O O . LYS A 1 68 ? -6.305 -0.713 37.537 1.00 65.94 68 LYS A O 1
ATOM 493 N N . ALA A 1 69 ? -4.577 0.114 36.350 1.00 65.12 69 ALA A N 1
ATOM 494 C CA . ALA A 1 69 ? -4.855 -0.526 35.077 1.00 65.12 69 ALA A CA 1
ATOM 495 C C . ALA A 1 69 ? -4.848 -2.056 35.225 1.00 65.12 69 ALA A C 1
ATOM 497 O O . ALA A 1 69 ? -3.782 -2.659 35.342 1.00 65.12 69 ALA A O 1
ATOM 498 N N . CYS A 1 70 ? -6.014 -2.703 35.242 1.00 66.25 70 CYS A N 1
ATOM 499 C CA . CYS A 1 70 ? -6.063 -4.169 35.308 1.00 66.25 70 CYS A CA 1
ATOM 500 C C . CYS A 1 70 ? -5.972 -4.832 33.933 1.00 66.25 70 CYS A C 1
ATOM 502 O O . CYS A 1 70 ? -5.340 -5.879 33.797 1.00 66.25 70 CYS A O 1
ATOM 504 N N . THR A 1 71 ? -6.527 -4.204 32.896 1.00 69.69 71 THR A N 1
ATOM 505 C CA . THR A 1 71 ? -6.568 -4.774 31.544 1.00 69.69 71 THR A CA 1
ATOM 506 C C . THR A 1 71 ? -5.388 -4.275 30.712 1.00 69.69 71 THR A C 1
ATOM 508 O O . THR A 1 71 ? -5.514 -3.342 29.924 1.00 69.69 71 THR A O 1
ATOM 511 N N . MET A 1 72 ? -4.215 -4.887 30.892 1.00 75.50 72 MET A N 1
ATOM 512 C CA . MET A 1 72 ? -3.020 -4.617 30.064 1.00 75.50 72 MET A CA 1
ATOM 513 C C . MET A 1 72 ? -3.011 -5.441 28.760 1.00 75.50 72 MET A C 1
ATOM 515 O O . MET A 1 72 ? -2.375 -5.087 27.753 1.00 75.50 72 MET A O 1
ATOM 519 N N . GLU A 1 73 ? -3.742 -6.553 28.769 1.00 81.38 73 GLU A N 1
ATOM 520 C CA . GLU A 1 73 ? -3.861 -7.505 27.670 1.00 81.38 73 GLU A CA 1
ATOM 521 C C . GLU A 1 73 ? -5.280 -7.517 27.106 1.00 81.38 73 GLU A C 1
ATOM 523 O O . GLU A 1 73 ? -6.237 -7.157 27.783 1.00 81.38 73 GLU A O 1
ATOM 528 N N . ILE A 1 74 ? -5.410 -7.906 25.838 1.00 87.31 74 ILE A N 1
ATOM 529 C CA . ILE A 1 74 ? -6.714 -8.001 25.181 1.00 87.31 74 ILE A CA 1
ATOM 530 C C . ILE A 1 74 ? -7.361 -9.327 25.592 1.00 87.31 74 ILE A C 1
ATOM 532 O O . ILE A 1 74 ? -6.848 -10.392 25.245 1.00 87.31 74 ILE A O 1
ATOM 536 N N . GLY A 1 75 ? -8.489 -9.260 26.298 1.00 90.62 75 GLY A N 1
ATOM 537 C CA . GLY A 1 75 ? -9.281 -10.428 26.684 1.00 90.62 75 GLY A CA 1
ATOM 538 C C . GLY A 1 75 ? -10.186 -10.894 25.542 1.00 90.62 75 GLY A C 1
ATOM 539 O O . GLY A 1 75 ? -10.677 -10.084 24.761 1.00 90.62 75 GLY A O 1
ATOM 540 N N . THR A 1 76 ? -10.414 -12.203 25.409 1.00 93.62 76 THR A N 1
ATOM 541 C CA . THR A 1 76 ? -11.405 -12.757 24.467 1.00 93.62 76 THR A CA 1
ATOM 542 C C . THR A 1 76 ? -12.359 -13.679 25.217 1.00 93.62 76 THR A C 1
ATOM 544 O O . THR A 1 76 ? -11.931 -14.681 25.784 1.00 93.62 76 THR A O 1
ATOM 547 N N . TYR A 1 77 ? -13.651 -13.362 25.174 1.00 95.00 77 TYR A N 1
ATOM 548 C CA . TYR A 1 77 ? -14.700 -14.052 25.917 1.00 95.00 77 TYR A CA 1
ATOM 549 C C . TYR A 1 77 ? -15.762 -14.568 24.949 1.00 95.00 77 TYR A C 1
ATOM 551 O O . TYR A 1 77 ? -16.452 -13.790 24.291 1.00 95.00 77 TYR A O 1
ATOM 559 N N . ASN A 1 78 ? -15.880 -15.891 24.835 1.00 95.38 78 ASN A N 1
ATOM 560 C CA . ASN A 1 78 ? -16.896 -16.527 23.999 1.00 95.38 78 ASN A CA 1
ATOM 561 C C . ASN A 1 78 ? -18.082 -16.917 24.884 1.00 95.38 78 ASN A C 1
ATOM 563 O O . ASN A 1 78 ? -17.930 -17.762 25.763 1.00 95.38 78 ASN A O 1
ATOM 567 N N . LEU A 1 79 ? -19.246 -16.316 24.647 1.00 96.31 79 LEU A N 1
ATOM 568 C CA . LEU A 1 79 ? -20.460 -16.537 25.429 1.00 96.31 79 LEU A CA 1
ATOM 569 C C . LEU A 1 79 ? -21.583 -17.034 24.515 1.00 96.31 79 LEU A C 1
ATOM 571 O O . LEU A 1 79 ? -21.849 -16.451 23.464 1.00 96.31 79 LEU A O 1
ATOM 575 N N . ALA A 1 80 ? -22.258 -18.110 24.915 1.00 96.56 80 ALA A N 1
ATOM 576 C CA . ALA A 1 80 ? -23.510 -18.543 24.302 1.00 96.56 80 ALA A CA 1
ATOM 577 C C . ALA A 1 80 ? -24.658 -18.009 25.158 1.00 96.56 80 ALA A C 1
ATOM 579 O O . ALA A 1 80 ? -24.838 -18.445 26.292 1.00 96.56 80 ALA A O 1
ATOM 580 N N . ILE A 1 81 ? -25.397 -17.034 24.634 1.00 96.75 81 ILE A N 1
ATOM 581 C CA . ILE A 1 81 ? -26.367 -16.271 25.413 1.00 96.75 81 ILE A CA 1
ATOM 582 C C . ILE A 1 81 ? -27.771 -16.525 24.883 1.00 96.75 81 ILE A C 1
ATOM 584 O O . ILE A 1 81 ? -28.069 -16.235 23.725 1.00 96.75 81 ILE A O 1
ATOM 588 N N . LYS A 1 82 ? -28.651 -17.034 25.748 1.00 96.44 82 LYS A N 1
ATOM 589 C CA . LYS A 1 82 ? -30.095 -17.057 25.501 1.00 96.44 82 LYS A CA 1
ATOM 590 C C . LYS A 1 82 ? -30.665 -15.665 25.783 1.00 96.44 82 LYS A C 1
ATOM 592 O O . LYS A 1 82 ? -30.503 -15.168 26.896 1.00 96.44 82 LYS A O 1
ATOM 597 N N . LEU A 1 83 ? -31.317 -15.049 24.795 1.00 95.88 83 LEU A N 1
ATOM 598 C CA . LEU A 1 83 ? -31.854 -13.684 24.904 1.00 95.88 83 LEU A CA 1
ATOM 599 C C . LEU A 1 83 ? -33.135 -13.646 25.759 1.00 95.88 83 LEU A C 1
ATOM 601 O O . LEU A 1 83 ? -34.239 -13.836 25.261 1.00 95.88 83 LEU A O 1
ATOM 605 N N . ARG A 1 84 ? -32.990 -13.403 27.059 1.00 95.44 84 ARG A N 1
ATOM 606 C CA . ARG A 1 84 ? -34.051 -13.434 28.079 1.00 95.44 84 ARG A CA 1
ATOM 607 C C . ARG A 1 84 ? -34.532 -12.035 28.475 1.00 95.44 84 ARG A C 1
ATOM 609 O O . ARG A 1 84 ? -33.739 -11.102 28.529 1.00 95.44 84 ARG A O 1
ATOM 616 N N . THR A 1 85 ? -35.808 -11.891 28.794 1.00 96.38 85 THR A N 1
ATOM 617 C CA . THR A 1 85 ? -36.362 -10.665 29.391 1.00 96.38 85 THR A CA 1
ATOM 618 C C . THR A 1 85 ? -36.808 -10.947 30.814 1.00 96.38 85 THR A C 1
ATOM 620 O O . THR A 1 85 ? -37.162 -12.080 31.142 1.00 96.38 85 THR A O 1
ATOM 623 N N . PHE A 1 86 ? -36.816 -9.919 31.651 1.00 96.31 86 PHE A N 1
ATOM 624 C CA . PHE A 1 86 ? -37.114 -10.022 33.073 1.00 96.31 86 PHE A CA 1
ATOM 625 C C . PHE A 1 86 ? -38.236 -9.062 33.452 1.00 96.31 86 PHE A C 1
ATOM 627 O O . PHE A 1 86 ? -38.420 -8.020 32.823 1.00 96.31 86 PHE A O 1
ATOM 634 N N . LYS A 1 87 ? -38.9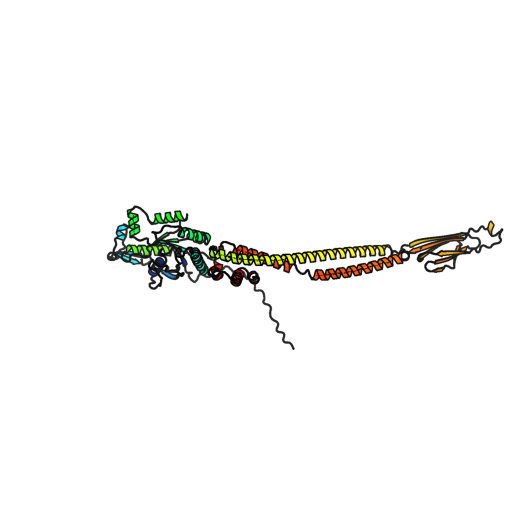86 -9.416 34.490 1.00 96.44 87 LYS A N 1
ATOM 635 C CA . LYS A 1 87 ? -40.035 -8.575 35.063 1.00 96.44 87 LYS A CA 1
ATOM 636 C C . LYS A 1 87 ? -40.032 -8.650 36.582 1.00 96.44 87 LYS A C 1
ATOM 638 O O . LYS A 1 87 ? -39.482 -9.589 37.158 1.00 96.44 87 LYS A O 1
ATOM 643 N N . LEU A 1 88 ? -40.663 -7.661 37.204 1.00 96.81 88 LEU A N 1
ATOM 644 C CA . LEU A 1 88 ? -40.921 -7.645 38.638 1.00 96.81 88 LEU A CA 1
ATOM 645 C C . LEU A 1 88 ? -42.234 -8.371 38.931 1.00 96.81 88 LEU A C 1
ATOM 647 O O . LEU A 1 88 ? -43.258 -8.095 38.301 1.00 96.81 88 LEU A O 1
ATOM 651 N N . MET A 1 89 ? -42.197 -9.286 39.892 1.00 96.69 89 MET A N 1
ATOM 652 C CA . MET A 1 89 ? -43.382 -9.917 40.464 1.00 96.69 89 MET A CA 1
ATOM 653 C C . MET A 1 89 ? -43.485 -9.576 41.943 1.00 96.69 89 MET A C 1
ATOM 655 O O . MET A 1 89 ? -42.471 -9.584 42.635 1.00 96.69 89 MET A O 1
ATOM 659 N N . ASP A 1 90 ? -44.691 -9.309 42.429 1.00 95.38 90 ASP A N 1
ATOM 660 C CA . ASP A 1 90 ? -44.946 -9.231 43.865 1.00 95.38 90 ASP A CA 1
ATOM 661 C C . ASP A 1 90 ? -44.884 -10.618 44.530 1.00 95.38 90 ASP A C 1
ATOM 663 O O . ASP A 1 90 ? -44.774 -11.665 43.880 1.00 95.38 90 ASP A O 1
ATOM 667 N N . ASP A 1 91 ? -44.994 -10.638 45.855 1.00 92.19 91 ASP A N 1
ATOM 668 C CA . ASP A 1 91 ? -45.065 -11.875 46.637 1.00 92.19 91 ASP A CA 1
ATOM 669 C C . ASP A 1 91 ? -46.303 -12.741 46.351 1.00 92.19 91 ASP A C 1
ATOM 671 O O . ASP A 1 91 ? -46.298 -13.941 46.644 1.00 92.19 91 ASP A O 1
ATOM 675 N N . ALA A 1 92 ? -47.353 -12.171 45.756 1.00 93.56 92 ALA A N 1
ATOM 676 C CA . ALA A 1 92 ? -48.524 -12.909 45.292 1.00 93.56 92 ALA A CA 1
ATOM 677 C C . ALA A 1 92 ? -48.321 -13.528 43.892 1.00 93.56 92 ALA A C 1
ATOM 679 O O . ALA A 1 92 ? -49.212 -14.226 43.398 1.00 93.56 92 ALA A O 1
ATOM 680 N N . GLY A 1 93 ? -47.162 -13.308 43.261 1.00 93.00 93 GLY A N 1
ATOM 681 C CA . GLY A 1 93 ? -46.836 -13.774 41.914 1.00 93.00 93 GLY A CA 1
ATOM 682 C C . GLY A 1 93 ? -47.498 -12.962 40.797 1.00 93.00 93 GLY A C 1
ATOM 683 O O . GLY A 1 93 ? -47.543 -13.426 39.656 1.00 93.00 93 GLY A O 1
ATOM 684 N N . GLN A 1 94 ? -48.037 -11.781 41.104 1.00 94.69 94 GLN A N 1
ATOM 685 C CA . GLN A 1 94 ? -48.599 -10.856 40.126 1.00 94.69 94 GLN A CA 1
ATOM 686 C C . GLN A 1 94 ? -47.515 -9.919 39.597 1.00 94.69 94 GLN A C 1
ATOM 688 O O . GLN A 1 94 ? -46.600 -9.517 40.309 1.00 94.69 94 GLN A O 1
ATOM 693 N N . GLU A 1 95 ? -47.606 -9.583 38.314 1.00 94.88 95 GLU A N 1
ATOM 694 C CA . GLU A 1 95 ? -46.693 -8.632 37.686 1.00 94.88 95 GLU A CA 1
ATOM 695 C C . GLU A 1 95 ? -46.971 -7.213 38.191 1.00 94.88 95 GLU A C 1
ATOM 697 O O . GLU A 1 95 ? -48.122 -6.776 38.234 1.00 94.88 95 GLU A O 1
ATOM 702 N N . ILE A 1 96 ? -45.913 -6.491 38.563 1.00 93.56 96 ILE A N 1
ATOM 703 C CA . ILE A 1 96 ? -46.024 -5.087 38.966 1.00 93.56 96 ILE A CA 1
ATOM 704 C C . ILE A 1 96 ? -46.276 -4.243 37.710 1.00 93.56 96 ILE A C 1
ATOM 706 O O . ILE A 1 96 ? -45.344 -3.876 36.995 1.00 93.56 96 ILE A O 1
ATOM 710 N N . GLU A 1 97 ? -47.540 -3.935 37.421 1.00 85.00 97 GLU A N 1
ATOM 711 C CA . GLU A 1 97 ? -47.911 -3.042 36.320 1.00 85.00 97 GLU A CA 1
ATOM 712 C C . GLU A 1 97 ? -48.026 -1.578 36.780 1.00 85.00 97 GLU A C 1
ATOM 714 O O . GLU A 1 97 ? -48.663 -1.286 37.788 1.00 85.00 97 GLU A O 1
ATOM 719 N N . LYS A 1 98 ? -47.494 -0.652 35.964 1.00 66.38 98 LYS A N 1
ATOM 720 C CA . LYS A 1 98 ? -47.794 0.799 35.972 1.00 66.38 98 LYS A CA 1
ATOM 721 C C . LYS A 1 98 ? -47.625 1.501 37.328 1.00 66.38 98 LYS A C 1
ATOM 723 O O . LYS A 1 98 ? -48.598 1.972 37.913 1.00 66.38 98 LYS A O 1
ATOM 728 N N . LYS A 1 99 ? -46.377 1.639 37.760 1.00 83.19 99 LYS A N 1
ATOM 729 C CA . LYS A 1 99 ? -45.977 2.544 38.843 1.00 83.19 99 LYS A CA 1
ATOM 730 C C . LYS A 1 99 ? -45.183 3.722 38.289 1.00 83.19 99 LYS A C 1
ATOM 732 O O . LYS A 1 99 ? -44.570 3.597 37.224 1.00 83.19 99 LYS A O 1
ATOM 737 N N . ASP A 1 100 ? -45.201 4.836 39.011 1.00 92.69 100 ASP A N 1
ATOM 738 C CA . ASP A 1 100 ? -44.296 5.951 38.736 1.00 92.69 100 ASP A CA 1
ATOM 739 C C . ASP A 1 100 ? -42.844 5.517 38.998 1.00 92.69 100 ASP A C 1
ATOM 741 O O . ASP A 1 100 ? -42.587 4.574 39.747 1.00 92.69 100 ASP A O 1
ATOM 745 N N . TYR A 1 101 ? -41.875 6.176 38.356 1.00 93.31 101 TYR A N 1
ATOM 746 C CA . TYR A 1 101 ? -40.469 5.762 38.431 1.00 93.31 101 TYR A CA 1
ATOM 747 C C . TYR A 1 101 ? -39.952 5.727 39.879 1.00 93.31 101 TYR A C 1
ATOM 749 O O . TYR A 1 101 ? -39.347 4.740 40.284 1.00 93.31 101 TYR A O 1
ATOM 757 N N . SER A 1 102 ? -40.278 6.743 40.680 1.00 93.31 102 SER A N 1
ATOM 758 C CA . SER A 1 102 ? -39.894 6.823 42.095 1.00 93.31 102 SER A CA 1
ATOM 759 C C . SER A 1 102 ? -40.506 5.714 42.953 1.00 93.31 102 SER A C 1
ATOM 761 O O . SER A 1 102 ? -39.857 5.155 43.835 1.00 93.31 102 SER A O 1
ATOM 763 N N . GLU A 1 103 ? -41.741 5.307 42.652 1.00 94.50 103 GLU A N 1
ATOM 764 C CA . GLU A 1 103 ? -42.377 4.170 43.320 1.00 94.50 103 GLU A CA 1
ATOM 765 C C . GLU A 1 103 ? -41.713 2.832 42.970 1.00 94.50 103 GLU A C 1
ATOM 767 O O . GLU A 1 103 ? -41.811 1.890 43.755 1.00 94.50 103 GLU A O 1
ATOM 772 N N . LEU A 1 104 ? -41.082 2.720 41.794 1.00 94.50 104 LEU A N 1
ATOM 773 C CA . LEU A 1 104 ? -40.309 1.541 41.396 1.00 94.50 104 LEU A CA 1
ATOM 774 C C . LEU A 1 104 ? -38.929 1.519 42.059 1.00 94.50 104 LEU A C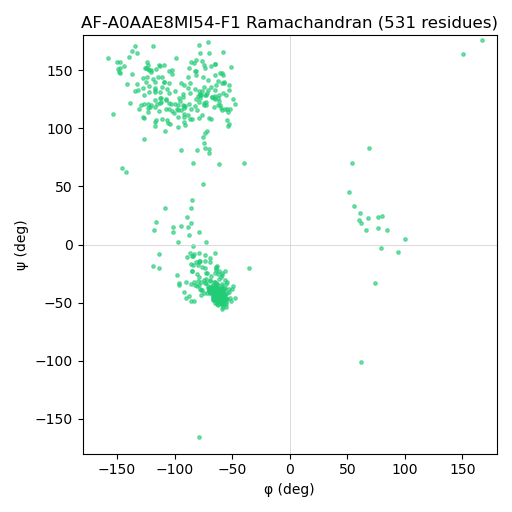 1
ATOM 776 O O . LEU A 1 104 ? -38.483 0.448 42.464 1.00 94.50 104 LEU A O 1
ATOM 780 N N . VAL A 1 105 ? -38.278 2.679 42.192 1.00 93.81 105 VAL A N 1
ATOM 781 C CA . VAL A 1 105 ? -36.985 2.819 42.884 1.00 93.81 105 VAL A CA 1
ATOM 782 C C . VAL A 1 105 ? -37.108 2.447 44.362 1.00 93.81 105 VAL A C 1
ATOM 784 O O . VAL A 1 105 ? -36.249 1.745 44.884 1.00 93.81 105 VAL A O 1
ATOM 787 N N . ALA A 1 106 ? -38.212 2.828 45.008 1.00 93.94 106 ALA A N 1
ATOM 788 C CA . ALA A 1 106 ? -38.473 2.539 46.418 1.00 93.94 106 ALA A CA 1
ATOM 789 C C . ALA A 1 106 ? -38.832 1.067 46.733 1.00 93.94 106 ALA A C 1
ATOM 791 O O . ALA A 1 106 ? -39.148 0.759 47.883 1.00 93.94 106 ALA A O 1
ATOM 792 N N . LEU A 1 107 ? -38.844 0.164 45.742 1.00 93.56 107 LEU A N 1
ATOM 793 C CA . LEU A 1 107 ? -39.144 -1.254 45.964 1.00 93.56 107 LEU A CA 1
ATOM 794 C C . LEU A 1 107 ? -37.947 -1.992 46.564 1.00 93.56 107 LEU A C 1
ATOM 796 O O . LEU A 1 107 ? -36.857 -1.987 45.997 1.00 93.56 107 LEU A O 1
ATOM 800 N N . GLU A 1 108 ? -38.194 -2.709 47.657 1.00 92.62 108 GLU A N 1
ATOM 801 C CA . GLU A 1 108 ? -37.199 -3.535 48.350 1.00 92.62 108 GLU A CA 1
ATOM 802 C C . GLU A 1 108 ? -37.324 -5.029 47.970 1.00 92.62 108 GLU A C 1
ATOM 804 O O . GLU A 1 108 ? -38.356 -5.485 47.462 1.00 92.62 108 GLU A O 1
ATOM 809 N N . GLU A 1 109 ? -36.266 -5.818 48.207 1.00 91.06 109 GLU A N 1
ATOM 810 C CA . GLU A 1 109 ? -36.213 -7.264 47.894 1.00 91.06 109 GLU A CA 1
ATOM 811 C C . GLU A 1 109 ? -37.300 -8.107 48.585 1.00 91.06 109 GLU A C 1
ATOM 813 O O . GLU A 1 109 ? 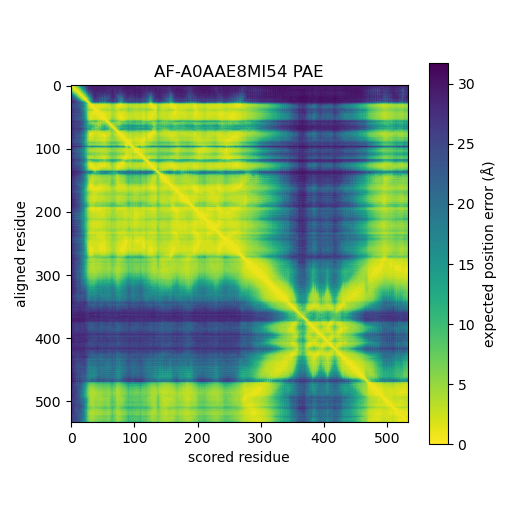-37.637 -9.195 48.110 1.00 91.06 109 GLU A O 1
ATOM 818 N N . ASP A 1 110 ? -37.835 -7.643 49.716 1.00 91.62 110 ASP A N 1
ATOM 819 C CA . ASP A 1 110 ? -38.894 -8.331 50.457 1.00 91.62 110 ASP A CA 1
ATOM 820 C C . ASP A 1 110 ? -40.291 -8.079 49.873 1.00 91.62 110 ASP A C 1
ATOM 822 O O . ASP A 1 110 ? -41.218 -8.815 50.191 1.00 91.62 110 ASP A O 1
ATOM 826 N N . GLN A 1 111 ? -40.445 -7.079 49.001 1.00 90.88 111 GLN A N 1
ATOM 827 C CA . GLN A 1 111 ? -41.722 -6.720 48.381 1.00 90.88 111 GLN A CA 1
ATOM 828 C C . GLN A 1 111 ? -41.901 -7.352 47.001 1.00 90.88 111 GLN A C 1
ATOM 830 O O . GLN A 1 111 ? -43.025 -7.663 46.591 1.00 90.88 111 GLN A O 1
ATOM 835 N N . VAL A 1 112 ? -40.804 -7.482 46.250 1.00 95.56 112 VAL A N 1
ATOM 836 C CA . VAL A 1 112 ? -40.827 -7.900 44.847 1.00 95.56 112 VAL A CA 1
ATOM 837 C C . VAL A 1 112 ? -39.627 -8.768 44.486 1.00 95.56 112 VAL A C 1
ATOM 839 O O . VAL A 1 112 ? -38.542 -8.658 45.047 1.00 95.56 112 VAL A O 1
ATOM 842 N N . LYS A 1 113 ? -39.813 -9.621 43.480 1.00 95.44 113 LYS A N 1
ATOM 843 C CA . LYS A 1 113 ? -38.795 -10.536 42.964 1.00 95.44 113 LYS A CA 1
ATOM 844 C C . LYS A 1 113 ? -38.584 -10.336 41.473 1.00 95.44 113 LYS A C 1
ATOM 846 O O . LYS A 1 113 ? -39.527 -10.118 40.711 1.00 95.44 113 LYS A O 1
ATOM 851 N N . VAL A 1 114 ? -37.331 -10.477 41.054 1.00 96.19 114 VAL A N 1
ATOM 852 C CA . VAL A 1 114 ? -36.930 -10.466 39.646 1.00 96.19 114 VAL A CA 1
ATOM 853 C C . VAL A 1 114 ? -37.149 -11.849 39.045 1.00 96.19 114 VAL A C 1
ATOM 855 O O . VAL A 1 114 ? -36.551 -12.826 39.496 1.00 96.19 114 VAL A O 1
ATOM 858 N N . VAL A 1 115 ? -37.997 -11.946 38.021 1.00 95.94 115 VAL A N 1
ATOM 859 C CA . VAL A 1 115 ? -38.357 -13.227 37.398 1.00 95.94 115 VAL A CA 1
ATOM 860 C C . VAL A 1 115 ? -38.153 -13.168 35.884 1.00 95.94 115 VAL A C 1
ATOM 862 O O . VAL A 1 115 ? -38.549 -12.206 35.224 1.00 95.94 115 VAL A O 1
ATOM 865 N N . GLU A 1 116 ? -37.536 -14.211 35.320 1.00 95.69 116 GLU A N 1
ATOM 866 C CA . GLU A 1 116 ? -37.419 -14.398 33.868 1.00 95.69 116 GLU A CA 1
ATOM 867 C C . GLU A 1 116 ? -38.812 -14.606 33.249 1.00 95.69 116 GLU A C 1
ATOM 869 O O . GLU A 1 116 ? -39.615 -15.414 33.724 1.00 95.69 116 GLU A O 1
ATOM 874 N N . VAL A 1 117 ? -39.102 -13.902 32.156 1.00 94.38 117 VAL A N 1
ATOM 875 C CA . VAL A 1 117 ? -40.340 -14.089 31.394 1.00 94.38 117 VAL A CA 1
ATOM 876 C C . VAL A 1 117 ? -40.280 -15.442 30.679 1.00 94.38 117 VAL A C 1
ATOM 878 O O . VAL A 1 117 ? -39.523 -15.632 29.728 1.00 94.38 117 VAL A O 1
ATOM 881 N N . THR A 1 118 ? -41.085 -16.398 31.140 1.00 87.94 118 THR A N 1
ATOM 882 C CA . THR A 1 118 ? -41.167 -17.746 30.562 1.00 87.94 118 THR A CA 1
ATOM 883 C C . THR A 1 118 ? -42.149 -17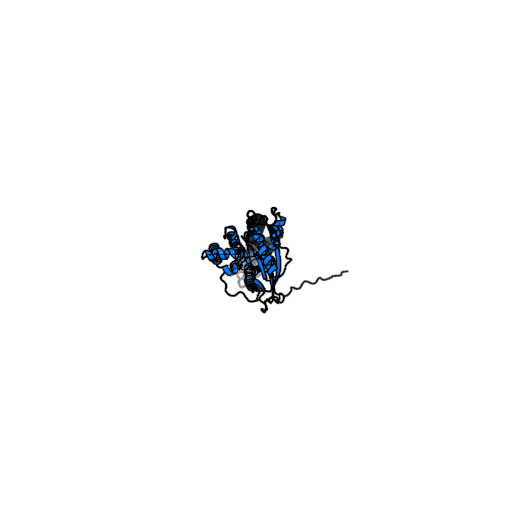.809 29.385 1.00 87.94 118 THR A C 1
ATOM 885 O O . THR A 1 118 ? -43.052 -16.986 29.262 1.00 87.94 118 THR A O 1
ATOM 888 N N . GLY A 1 119 ? -41.977 -18.798 28.499 1.00 76.56 119 GLY A N 1
ATOM 889 C CA . GLY A 1 119 ? -42.897 -19.067 27.382 1.00 76.56 119 GLY A CA 1
ATOM 890 C C . GLY A 1 119 ? -42.528 -18.422 26.041 1.00 76.56 119 GLY A C 1
ATOM 891 O O . GLY A 1 119 ? -43.148 -18.746 25.031 1.00 76.56 119 GLY A O 1
ATOM 892 N N . VAL A 1 120 ? -41.496 -17.575 26.002 1.00 80.00 120 VAL A N 1
ATOM 893 C CA . VAL A 1 120 ? -40.901 -17.081 24.752 1.00 80.00 120 VAL A CA 1
ATOM 894 C C . VAL A 1 120 ? -39.737 -17.996 24.377 1.00 80.00 120 VAL A C 1
ATOM 896 O O . VAL A 1 120 ? -38.790 -18.159 25.152 1.00 80.00 120 VAL A O 1
ATOM 899 N N . ASP A 1 121 ? -39.810 -18.628 23.204 1.00 86.12 121 ASP A N 1
ATOM 900 C CA . ASP A 1 121 ? -38.695 -19.410 22.666 1.00 86.12 121 ASP A CA 1
ATOM 901 C C . ASP A 1 121 ? -37.599 -18.459 22.171 1.00 86.12 121 ASP A C 1
ATOM 903 O O . ASP A 1 121 ? -37.560 -18.041 21.012 1.00 86.12 121 ASP A O 1
ATOM 907 N N . SER A 1 122 ? -36.763 -18.015 23.107 1.00 89.56 122 SER A N 1
ATOM 908 C CA . SER A 1 122 ? -35.697 -17.065 22.823 1.00 89.56 122 SER A CA 1
ATOM 909 C C . SER A 1 122 ? -34.490 -17.748 22.182 1.00 89.56 122 SER A C 1
ATOM 911 O O . SER A 1 122 ? -33.977 -18.729 22.736 1.00 89.56 122 SER A O 1
ATOM 913 N N . PRO A 1 123 ? -33.946 -17.193 21.083 1.00 92.81 123 PRO A N 1
ATOM 914 C CA . PRO A 1 123 ? -32.782 -17.764 20.430 1.00 92.81 123 PRO A CA 1
ATOM 915 C C . PRO A 1 123 ? -31.553 -17.708 21.344 1.00 92.81 123 PRO A C 1
ATOM 917 O O . PRO A 1 123 ? -31.353 -16.764 22.116 1.00 92.81 123 PRO A O 1
ATOM 920 N N . THR A 1 124 ? -30.701 -18.728 21.223 1.00 95.06 124 THR A N 1
ATOM 921 C CA . THR A 1 124 ? -29.345 -18.701 21.781 1.00 95.06 124 THR A CA 1
ATOM 922 C C . THR A 1 124 ? -28.385 -18.181 20.726 1.00 95.06 124 THR A C 1
ATOM 924 O O . THR A 1 124 ? -28.231 -18.788 19.667 1.00 95.06 124 THR A O 1
ATOM 927 N N . VAL A 1 125 ? -27.722 -17.070 21.022 1.00 95.75 125 VAL A N 1
ATOM 928 C CA . VAL A 1 125 ? -26.780 -16.412 20.118 1.00 95.75 125 VAL A CA 1
ATOM 929 C C . VAL A 1 125 ? -25.369 -16.551 20.679 1.00 95.75 125 VAL A C 1
ATOM 931 O O . VAL A 1 125 ? -25.138 -16.390 21.877 1.00 95.75 125 VAL A O 1
ATOM 934 N N . ARG A 1 126 ? -24.408 -16.885 19.814 1.00 96.94 126 ARG A N 1
ATOM 935 C CA . ARG A 1 126 ? -22.993 -16.978 20.187 1.00 96.94 126 ARG A CA 1
ATOM 936 C C . ARG A 1 126 ? -22.320 -15.634 19.955 1.00 96.94 126 ARG A C 1
ATOM 938 O O . ARG A 1 126 ? -22.239 -15.179 18.817 1.00 96.94 126 ARG A O 1
ATOM 945 N N . PHE A 1 127 ? -21.798 -15.042 21.016 1.00 96.94 127 PHE A N 1
ATOM 946 C CA . PHE A 1 127 ? -21.028 -13.807 20.975 1.00 96.94 127 PHE A CA 1
ATOM 947 C C . PHE A 1 127 ? -19.564 -14.083 21.301 1.00 96.94 127 PHE A C 1
ATOM 949 O O . PHE A 1 127 ? -19.244 -14.912 22.156 1.00 96.94 127 PHE A O 1
ATOM 956 N N . ARG A 1 128 ? -18.672 -13.354 20.637 1.00 96.75 128 ARG A N 1
ATOM 957 C CA . ARG A 1 128 ? -17.260 -13.247 20.992 1.00 96.75 128 ARG A CA 1
ATOM 958 C C . ARG A 1 128 ? -16.974 -11.797 21.353 1.00 96.75 128 ARG A C 1
ATOM 960 O O . ARG A 1 128 ? -16.831 -10.958 20.466 1.00 96.75 128 ARG A O 1
ATOM 967 N N . PHE A 1 129 ? -16.882 -11.520 22.647 1.00 96.50 129 PHE A N 1
ATOM 968 C CA . PHE A 1 129 ? -16.531 -10.206 23.171 1.00 96.50 129 PHE A CA 1
ATOM 969 C C . PHE A 1 129 ? -15.019 -10.075 23.312 1.00 96.50 129 PHE A C 1
ATOM 971 O O . PHE A 1 129 ? -14.346 -10.980 23.810 1.00 96.50 129 PHE A O 1
ATOM 978 N N . ILE A 1 130 ? -14.486 -8.944 22.870 1.00 94.50 130 ILE A N 1
ATOM 979 C CA . ILE A 1 130 ? -13.061 -8.633 22.917 1.00 94.50 130 ILE A CA 1
ATOM 980 C C . ILE A 1 130 ? -12.890 -7.419 23.816 1.00 94.50 130 ILE A C 1
ATOM 982 O O . ILE A 1 130 ? -13.241 -6.310 23.414 1.00 94.50 130 ILE A O 1
ATOM 986 N N . ASP A 1 131 ? -12.381 -7.644 25.027 1.00 93.81 131 ASP A N 1
ATOM 987 C CA . ASP A 1 131 ? -12.088 -6.570 25.980 1.00 93.81 131 ASP A CA 1
ATOM 988 C C . ASP A 1 131 ? -10.751 -5.938 25.629 1.00 93.81 131 ASP A C 1
ATOM 990 O O . ASP A 1 131 ? -9.736 -6.634 25.519 1.00 93.81 131 ASP A O 1
ATOM 994 N N . THR A 1 132 ? -10.736 -4.624 25.443 1.00 91.75 132 THR A N 1
ATOM 995 C CA . THR A 1 132 ? -9.516 -3.899 25.100 1.00 91.75 132 THR A CA 1
ATOM 996 C C . THR A 1 132 ? -8.952 -3.171 26.318 1.00 91.75 132 THR A C 1
ATOM 998 O O . THR A 1 132 ? -9.721 -2.680 27.147 1.00 91.75 132 THR A O 1
ATOM 1001 N N . PRO A 1 133 ? -7.624 -2.973 26.395 1.00 88.44 133 PRO A N 1
ATOM 1002 C CA . PRO A 1 133 ? -7.035 -2.011 27.322 1.00 88.44 133 PRO A CA 1
ATOM 1003 C C . PRO A 1 133 ? -7.698 -0.633 27.216 1.00 88.44 133 PRO A C 1
ATOM 1005 O O . PRO A 1 133 ? -8.257 -0.276 26.172 1.00 88.44 133 PRO A O 1
ATOM 1008 N N . GLY A 1 134 ? -7.676 0.133 28.306 1.00 86.88 134 GLY A N 1
ATOM 1009 C CA . GLY A 1 134 ? -8.266 1.466 28.305 1.00 86.88 134 GLY A CA 1
ATOM 1010 C C . GLY A 1 134 ? -7.410 2.491 27.563 1.00 86.88 134 GLY A C 1
ATOM 1011 O O . GLY A 1 134 ? -6.186 2.429 27.582 1.00 86.88 134 GLY A O 1
ATOM 1012 N N . LEU A 1 135 ? -8.075 3.422 26.879 1.00 83.38 135 LEU A N 1
ATOM 1013 C CA . LEU A 1 135 ? -7.432 4.312 25.907 1.00 83.38 135 LEU A CA 1
ATOM 1014 C C . LEU A 1 135 ? -6.556 5.420 26.507 1.00 83.38 135 LEU A C 1
ATOM 1016 O O . LEU A 1 135 ? -5.833 6.019 25.739 1.00 83.38 135 LEU A O 1
ATOM 1020 N N . ASN A 1 136 ? -6.617 5.720 27.808 1.00 77.12 136 ASN A N 1
ATOM 1021 C CA . ASN A 1 136 ? -5.948 6.877 28.433 1.00 77.12 136 ASN A CA 1
ATOM 1022 C C . ASN A 1 136 ? -4.900 6.498 29.500 1.00 77.12 136 ASN A C 1
ATOM 1024 O O . ASN A 1 136 ? -4.465 7.360 30.262 1.00 77.12 136 ASN A O 1
ATOM 1028 N N . ASP A 1 137 ? -4.515 5.223 29.587 1.00 59.62 137 ASP A N 1
ATOM 1029 C CA . ASP A 1 137 ? -3.617 4.714 30.640 1.00 59.62 137 ASP A CA 1
ATOM 1030 C C . ASP A 1 137 ? -2.132 5.006 30.387 1.00 59.62 137 ASP A C 1
ATOM 1032 O O . ASP A 1 137 ? -1.281 4.914 31.269 1.00 59.62 137 ASP A O 1
ATOM 1036 N N . THR A 1 138 ? -1.785 5.328 29.147 1.00 54.06 138 THR A N 1
ATOM 1037 C CA . THR A 1 138 ? -0.401 5.305 28.683 1.00 54.06 138 THR A CA 1
ATOM 1038 C C . THR A 1 138 ? -0.019 6.670 28.156 1.00 54.06 138 THR A C 1
ATOM 1040 O O . THR A 1 138 ? -0.607 7.114 27.182 1.00 54.06 138 THR A O 1
ATOM 1043 N N . GLN A 1 139 ? 0.963 7.313 28.793 1.00 58.97 139 GLN A N 1
ATOM 1044 C CA . GLN A 1 139 ? 1.559 8.631 28.508 1.00 58.97 139 GLN A CA 1
ATOM 1045 C C . GLN A 1 139 ? 1.767 8.960 27.003 1.00 58.97 139 GLN A C 1
ATOM 1047 O O . GLN A 1 139 ? 2.897 9.027 26.527 1.00 58.97 139 GLN A O 1
ATOM 1052 N N . GLY A 1 140 ? 0.689 9.190 26.247 1.00 59.19 140 GLY A N 1
ATOM 1053 C CA . GLY A 1 140 ? 0.711 9.454 24.804 1.00 59.19 140 GLY A CA 1
ATOM 1054 C C . GLY A 1 140 ? 0.736 8.223 23.883 1.00 59.19 140 GLY A C 1
ATOM 1055 O O . GLY A 1 140 ? 0.971 8.399 22.689 1.00 59.19 140 GLY A O 1
ATOM 1056 N N . ASP A 1 141 ? 0.488 7.006 24.384 1.00 70.56 141 ASP A N 1
ATOM 1057 C CA . ASP A 1 141 ? 0.554 5.767 23.578 1.00 70.56 141 ASP A CA 1
ATOM 1058 C C . ASP A 1 141 ? -0.819 5.225 23.126 1.00 70.56 141 ASP A C 1
ATOM 1060 O O . ASP A 1 141 ? -0.938 4.094 22.655 1.00 70.56 141 ASP A O 1
ATOM 1064 N N . ASP A 1 142 ? -1.873 6.041 23.212 1.00 70.94 142 ASP A N 1
ATOM 1065 C CA . ASP A 1 142 ? -3.249 5.688 22.830 1.00 70.94 142 ASP A CA 1
ATOM 1066 C C . ASP A 1 142 ? -3.305 5.077 21.418 1.00 70.94 142 ASP A C 1
ATOM 1068 O O . ASP A 1 142 ? -4.005 4.095 21.167 1.00 70.94 142 ASP A O 1
ATOM 1072 N N . TYR A 1 143 ? -2.494 5.596 20.491 1.00 76.12 143 TYR A N 1
ATOM 1073 C CA . TYR A 1 143 ? -2.403 5.076 19.130 1.00 76.12 143 TYR A CA 1
ATOM 1074 C C . TYR A 1 143 ? -1.835 3.651 19.047 1.00 76.12 143 TYR A C 1
ATOM 1076 O O . TYR A 1 143 ? -2.240 2.899 18.156 1.00 76.12 143 TYR A O 1
ATOM 1084 N N . SER A 1 144 ? -0.928 3.237 19.941 1.00 76.62 144 SER A N 1
ATOM 1085 C CA . SER A 1 144 ? -0.462 1.845 19.958 1.00 76.62 144 SER A CA 1
ATOM 1086 C C . SER A 1 144 ? -1.564 0.916 20.448 1.00 76.62 144 SER A C 1
ATOM 1088 O O . SER A 1 144 ? -1.775 -0.139 19.845 1.00 76.62 144 SER A O 1
ATOM 1090 N N . ILE A 1 145 ? -2.332 1.327 21.463 1.00 81.81 145 ILE A N 1
ATOM 1091 C CA . ILE A 1 145 ? -3.490 0.576 21.951 1.00 81.81 145 ILE A CA 1
ATOM 1092 C C . ILE A 1 145 ? -4.496 0.426 20.813 1.00 81.81 145 ILE A C 1
ATOM 1094 O O . ILE A 1 145 ? -4.899 -0.693 20.500 1.00 81.81 145 ILE A O 1
ATOM 1098 N N . MET A 1 146 ? -4.811 1.511 20.105 1.00 81.38 146 MET A N 1
ATOM 1099 C CA . MET A 1 146 ? -5.687 1.464 18.936 1.00 81.38 146 MET A CA 1
ATOM 1100 C C . MET A 1 146 ? -5.160 0.530 17.841 1.00 81.38 146 MET A C 1
ATOM 1102 O O . MET A 1 146 ? -5.919 -0.291 17.329 1.00 81.38 146 MET A O 1
ATOM 1106 N N . SER A 1 147 ? -3.860 0.570 17.534 1.00 79.75 147 SER A N 1
ATOM 1107 C CA . SER A 1 147 ? -3.253 -0.354 16.566 1.00 79.75 147 SER A CA 1
ATOM 1108 C C . SER A 1 147 ? -3.357 -1.820 17.009 1.00 79.75 147 SER A C 1
ATOM 1110 O O . SER A 1 147 ? -3.593 -2.696 16.182 1.00 79.75 147 SER A O 1
ATOM 1112 N N . ARG A 1 148 ? -3.272 -2.105 18.318 1.00 83.06 148 ARG A N 1
ATOM 1113 C CA . ARG A 1 148 ? -3.478 -3.451 18.877 1.00 83.06 148 ARG A CA 1
ATOM 1114 C C . ARG A 1 148 ? -4.935 -3.894 18.760 1.00 83.06 148 ARG A C 1
ATOM 1116 O O . ARG A 1 148 ? -5.173 -5.053 18.433 1.00 83.06 148 ARG A O 1
ATOM 1123 N N . ILE A 1 149 ? -5.890 -2.991 18.990 1.00 84.94 149 ILE A N 1
ATOM 1124 C CA . ILE A 1 149 ? -7.329 -3.257 18.840 1.00 84.94 149 ILE A CA 1
ATOM 1125 C C . ILE A 1 149 ? -7.656 -3.592 17.382 1.00 84.94 149 ILE A C 1
ATOM 1127 O O . ILE A 1 149 ? -8.251 -4.633 17.108 1.00 84.94 149 ILE A O 1
ATOM 1131 N N . LEU A 1 150 ? -7.213 -2.753 16.440 1.00 84.94 150 LEU A N 1
ATOM 1132 C CA . LEU A 1 150 ? -7.393 -2.993 15.003 1.00 84.94 150 LEU A CA 1
ATOM 1133 C C . LEU A 1 150 ? -6.639 -4.233 14.525 1.00 84.94 150 LEU A C 1
ATOM 1135 O O . LEU A 1 150 ? -7.131 -4.989 13.694 1.00 84.94 150 LEU A O 1
ATOM 1139 N N . GLY A 1 151 ? -5.460 -4.474 15.082 1.00 82.25 151 GLY A N 1
ATOM 1140 C CA . GLY A 1 151 ? -4.711 -5.689 14.830 1.00 82.25 151 GLY A CA 1
ATOM 1141 C C . GLY A 1 151 ? -5.477 -6.934 15.242 1.00 82.25 151 GLY A C 1
ATOM 1142 O O . GLY A 1 151 ? -5.541 -7.899 14.488 1.00 82.25 151 GLY A O 1
ATOM 1143 N N . ARG A 1 152 ? -6.125 -6.892 16.410 1.00 84.88 152 ARG A N 1
ATOM 1144 C CA . ARG A 1 152 ? -6.960 -8.001 16.862 1.00 84.88 152 ARG A CA 1
ATOM 1145 C C . ARG A 1 152 ? -8.205 -8.168 16.004 1.00 84.88 152 ARG A C 1
ATOM 1147 O O . ARG A 1 152 ? -8.606 -9.299 15.761 1.00 84.88 152 ARG A O 1
ATOM 1154 N N . ALA A 1 153 ? -8.791 -7.072 15.530 1.00 85.81 153 ALA A N 1
ATOM 1155 C CA . ALA A 1 153 ? -9.872 -7.124 14.556 1.00 85.81 153 ALA A CA 1
ATOM 1156 C C . ALA A 1 153 ? -9.468 -7.893 13.289 1.00 85.81 153 ALA A C 1
ATOM 1158 O O . ALA A 1 153 ? -10.240 -8.726 12.819 1.00 85.81 153 ALA A O 1
ATOM 1159 N N . ALA A 1 154 ? -8.255 -7.663 12.773 1.00 85.25 154 ALA A N 1
ATOM 1160 C CA . ALA A 1 154 ? -7.738 -8.358 11.592 1.00 85.25 154 ALA A CA 1
ATOM 1161 C C . ALA A 1 154 ? -7.683 -9.879 11.764 1.00 85.25 154 ALA A C 1
ATOM 1163 O O . ALA A 1 154 ? -8.066 -10.601 10.843 1.00 85.25 154 ALA A O 1
ATOM 1164 N N . ASP A 1 155 ? -7.323 -10.364 12.954 1.00 85.44 155 ASP A N 1
ATOM 1165 C CA . ASP A 1 155 ? -7.273 -11.801 13.255 1.00 85.44 155 ASP A CA 1
ATOM 1166 C C . ASP A 1 155 ? -8.651 -12.494 13.185 1.00 85.44 155 ASP A C 1
ATOM 1168 O O . ASP A 1 155 ? -8.724 -13.713 13.044 1.00 85.44 155 ASP A O 1
ATOM 1172 N N . LEU A 1 156 ? -9.757 -11.749 13.314 1.00 87.25 156 LEU A N 1
ATOM 1173 C CA . LEU A 1 156 ? -11.119 -12.306 13.348 1.00 87.25 156 LEU A CA 1
ATOM 1174 C C . LEU A 1 156 ? -11.718 -12.517 11.952 1.00 87.25 156 LEU A C 1
ATOM 1176 O O . LEU A 1 156 ? -12.745 -13.182 11.813 1.00 87.25 156 LEU A O 1
ATOM 1180 N N . GLY A 1 157 ? -11.138 -11.893 10.922 1.00 86.75 157 GLY A N 1
ATOM 1181 C CA . GLY A 1 157 ? -11.670 -11.845 9.556 1.00 86.75 157 GLY A CA 1
ATOM 1182 C C . GLY A 1 157 ? -12.884 -10.919 9.368 1.00 86.75 157 GLY A C 1
ATOM 1183 O O . GLY A 1 157 ? -13.017 -10.294 8.311 1.00 86.75 157 GLY A O 1
ATOM 1184 N N . HIS A 1 158 ? -13.746 -10.781 10.380 1.00 91.12 158 HIS A N 1
ATOM 1185 C CA . HIS A 1 158 ? -14.869 -9.841 10.405 1.00 91.12 158 HIS A CA 1
ATOM 1186 C C . HIS A 1 158 ? -15.163 -9.323 11.821 1.00 91.12 158 HIS A C 1
ATOM 1188 O O . HIS A 1 158 ? -14.853 -9.976 12.817 1.00 91.12 158 HIS A O 1
ATOM 1194 N N . ILE A 1 159 ? -15.812 -8.161 11.900 1.00 93.06 159 ILE A N 1
ATOM 1195 C CA . ILE A 1 159 ? -16.359 -7.580 13.133 1.00 93.06 159 ILE A CA 1
ATOM 1196 C C . ILE A 1 159 ? -17.842 -7.309 12.908 1.00 93.06 159 ILE A C 1
ATOM 1198 O O . ILE A 1 159 ? -18.211 -6.829 11.845 1.00 93.06 159 ILE A O 1
ATOM 1202 N N . ASN A 1 160 ? -18.699 -7.571 13.887 1.00 94.12 160 ASN A N 1
ATOM 1203 C CA . ASN A 1 160 ? -20.114 -7.206 13.809 1.00 94.12 160 ASN A CA 1
ATOM 1204 C C . ASN A 1 160 ? -20.366 -5.830 14.422 1.00 94.12 160 ASN A C 1
ATOM 1206 O O . ASN A 1 160 ? -21.129 -5.048 13.870 1.00 94.12 160 ASN A O 1
ATOM 1210 N N . ALA A 1 161 ? -19.714 -5.524 15.546 1.00 94.62 161 ALA A N 1
ATOM 1211 C CA . ALA A 1 161 ? -19.915 -4.266 16.251 1.00 94.62 161 ALA A CA 1
ATOM 1212 C C . ALA A 1 161 ? -18.648 -3.763 16.949 1.00 94.62 161 ALA A C 1
ATOM 1214 O O . ALA A 1 161 ? -17.839 -4.544 17.462 1.00 94.62 161 ALA A O 1
ATOM 1215 N N . LEU A 1 162 ? -18.531 -2.437 17.018 1.00 95.12 162 LEU A N 1
ATOM 1216 C CA . LEU A 1 162 ? -17.597 -1.731 17.885 1.00 95.12 162 LEU A CA 1
ATOM 1217 C C . LEU A 1 162 ? -18.408 -1.002 18.956 1.00 95.12 162 LEU A C 1
ATOM 1219 O O . LEU A 1 162 ? -19.285 -0.203 18.636 1.00 95.12 162 LEU A O 1
ATOM 1223 N N . VAL A 1 163 ? -18.115 -1.292 20.217 1.00 97.19 163 VAL A N 1
ATOM 1224 C CA . VAL A 1 163 ? -18.830 -0.767 21.379 1.00 97.19 163 VAL A CA 1
ATOM 1225 C C . VAL A 1 163 ? -17.893 0.149 22.150 1.00 97.19 163 VAL A C 1
ATOM 1227 O O . VAL A 1 163 ? -16.827 -0.281 22.586 1.00 97.19 163 VAL A O 1
ATOM 1230 N N . TYR A 1 164 ? -18.286 1.408 22.322 1.00 96.75 164 TYR A N 1
ATOM 1231 C CA . TYR A 1 164 ? -17.577 2.383 23.139 1.00 96.75 164 TYR A CA 1
ATOM 1232 C C . TYR A 1 164 ? -18.258 2.531 24.499 1.00 96.75 164 TYR A C 1
ATOM 1234 O O . TYR A 1 164 ? -19.375 3.042 24.583 1.00 96.75 164 TYR A O 1
ATOM 1242 N N . VAL A 1 165 ? -17.579 2.109 25.566 1.00 97.19 165 VAL A N 1
ATOM 1243 C CA . VAL A 1 165 ? -18.090 2.195 26.937 1.00 97.19 165 VAL A CA 1
ATOM 1244 C C . VAL A 1 165 ? -17.645 3.505 27.592 1.00 97.19 165 VAL A C 1
ATOM 1246 O O . VAL A 1 165 ? -16.456 3.809 27.723 1.00 97.19 165 VAL A O 1
ATOM 1249 N N . ARG A 1 166 ? -18.666 4.291 27.917 1.00 96.00 166 ARG A N 1
ATOM 1250 C CA . ARG A 1 166 ? -18.758 5.583 28.597 1.00 96.00 166 ARG A CA 1
ATOM 1251 C C . ARG A 1 166 ? -19.262 5.571 30.037 1.00 96.00 166 ARG A C 1
ATOM 1253 O O . ARG A 1 166 ? -20.425 5.252 30.155 1.00 96.00 166 ARG A O 1
ATOM 1260 N N . SER A 1 167 ? -18.587 6.033 31.088 1.00 96.06 167 SER A N 1
ATOM 1261 C CA . SER A 1 167 ? -19.360 6.421 32.293 1.00 96.06 167 SER A CA 1
ATOM 1262 C C . SER A 1 167 ? -20.280 7.607 31.975 1.00 96.06 167 SER A C 1
ATOM 1264 O O . SER A 1 167 ? -19.849 8.564 31.318 1.00 96.06 167 SER A O 1
ATOM 1266 N N . VAL A 1 168 ? -21.531 7.572 32.448 1.00 96.12 168 VAL A N 1
ATOM 1267 C CA . VAL A 1 168 ? -22.500 8.679 32.300 1.00 96.12 168 VAL A CA 1
ATOM 1268 C C . VAL A 1 168 ? -21.966 9.996 32.863 1.00 96.12 168 VAL A C 1
ATOM 1270 O O . VAL A 1 168 ? -22.256 11.060 32.321 1.00 96.12 168 VAL A O 1
ATOM 1273 N N . GLU A 1 169 ? -21.123 9.916 33.893 1.00 93.94 169 GLU A N 1
ATOM 1274 C CA . GLU A 1 169 ? -20.535 11.059 34.599 1.00 93.94 169 GLU A CA 1
ATOM 1275 C C . GLU A 1 169 ? -19.455 11.762 33.766 1.00 93.94 169 GLU A C 1
ATOM 1277 O O . GLU A 1 169 ? -19.175 12.948 33.934 1.00 93.94 169 GLU A O 1
ATOM 1282 N N . ASN A 1 170 ? -18.840 11.043 32.825 1.00 94.25 170 ASN A N 1
ATOM 1283 C CA . ASN A 1 170 ? -17.688 11.543 32.092 1.00 94.25 170 ASN A CA 1
ATOM 1284 C C . ASN A 1 170 ? -18.110 12.225 30.788 1.00 94.25 170 ASN A C 1
ATOM 1286 O O . ASN A 1 170 ? -18.793 11.642 29.949 1.00 94.25 170 ASN A O 1
ATOM 1290 N N . HIS A 1 171 ? -17.632 13.440 30.536 1.00 92.62 171 HIS A N 1
ATOM 1291 C CA . HIS A 1 171 ? -17.885 14.191 29.296 1.00 92.62 171 HIS A CA 1
ATOM 1292 C C . HIS A 1 171 ? -17.103 13.637 28.103 1.00 92.62 171 HIS A C 1
ATOM 1294 O O . HIS A 1 171 ? -16.000 13.142 28.290 1.00 92.62 171 HIS A O 1
ATOM 1300 N N . PHE A 1 172 ? -17.599 13.790 26.872 1.00 93.94 172 PHE A N 1
ATOM 1301 C CA . PHE A 1 172 ? -16.873 13.429 25.642 1.00 93.94 172 PHE A CA 1
ATOM 1302 C C . PHE A 1 172 ? -15.680 14.371 25.368 1.00 93.94 172 PHE A C 1
ATOM 1304 O O . PHE A 1 172 ? -15.754 15.308 24.567 1.00 93.94 172 PHE A O 1
ATOM 1311 N N . GLY A 1 173 ? -14.576 14.132 26.081 1.00 90.88 173 GLY A N 1
ATOM 1312 C CA . GLY A 1 173 ? -13.368 14.958 26.077 1.00 90.88 173 GLY A CA 1
ATOM 1313 C C . GLY A 1 173 ? -12.443 14.763 24.869 1.00 90.88 173 GLY A C 1
ATOM 1314 O O . GLY A 1 173 ? -12.806 14.184 23.845 1.00 90.88 173 GLY A O 1
ATOM 1315 N N . SER A 1 174 ? -11.213 15.269 24.989 1.00 87.69 174 SER A N 1
ATOM 1316 C CA . SER A 1 174 ? -10.189 15.195 23.936 1.00 87.69 174 SER A CA 1
ATOM 1317 C C . SER A 1 174 ? -9.766 13.762 23.607 1.00 87.69 174 SER A C 1
ATOM 1319 O O . SER A 1 174 ? -9.632 13.451 22.428 1.00 87.69 174 SER A O 1
ATOM 1321 N N . SER A 1 175 ? -9.610 12.891 24.612 1.00 86.06 175 SER A N 1
ATOM 1322 C CA . SER A 1 175 ? -9.239 11.479 24.412 1.00 86.06 175 SER A CA 1
ATOM 1323 C C . SER A 1 175 ? -10.267 10.755 23.534 1.00 86.06 175 SER A C 1
ATOM 1325 O O . SER A 1 175 ? -9.915 10.246 22.470 1.00 86.06 175 SER A O 1
ATOM 1327 N N . PHE A 1 176 ? -11.559 10.845 23.879 1.00 91.00 176 PHE A N 1
ATOM 1328 C CA . PHE A 1 176 ? -12.643 10.347 23.029 1.00 91.00 176 PHE A CA 1
ATOM 1329 C C . PHE A 1 176 ? -12.606 10.922 21.606 1.00 91.00 176 PHE A C 1
ATOM 1331 O O . PHE A 1 176 ? -12.716 10.169 20.643 1.00 91.00 176 PHE A O 1
ATOM 1338 N N . LYS A 1 177 ? -12.436 12.241 21.442 1.00 91.38 177 LYS A N 1
ATOM 1339 C CA . LYS A 1 177 ? -12.397 12.868 20.108 1.00 91.38 177 LYS A CA 1
ATOM 1340 C C . LYS A 1 177 ? -11.229 12.356 19.261 1.00 91.38 177 LYS A C 1
ATOM 1342 O O . LYS A 1 177 ? -11.398 12.152 18.060 1.00 91.38 177 LYS A O 1
ATOM 1347 N N . SER A 1 178 ? -10.064 12.139 19.871 1.00 88.12 178 SER A N 1
ATOM 1348 C CA . SER A 1 178 ? -8.894 11.552 19.209 1.00 88.12 178 SER A CA 1
ATOM 1349 C C . SER A 1 178 ? -9.154 10.105 18.794 1.00 88.12 178 SER A C 1
ATOM 1351 O O . SER A 1 178 ? -8.941 9.763 17.631 1.00 88.12 178 SER A O 1
ATOM 1353 N N . PHE A 1 179 ? -9.695 9.291 19.706 1.00 89.06 179 PHE A N 1
ATOM 1354 C CA . PHE A 1 179 ? -10.121 7.920 19.424 1.00 89.06 179 PHE A CA 1
ATOM 1355 C C . PHE A 1 179 ? -11.116 7.873 18.260 1.00 89.06 179 PHE A C 1
ATOM 1357 O O . PHE A 1 179 ? -10.895 7.184 17.265 1.00 89.06 179 PHE A O 1
ATOM 1364 N N . PHE A 1 180 ? -12.187 8.657 18.352 1.00 91.44 180 PHE A N 1
ATOM 1365 C CA . PHE A 1 180 ? -13.260 8.674 17.370 1.00 91.44 180 PHE A CA 1
ATOM 1366 C C . PHE A 1 180 ? -12.744 9.082 15.986 1.00 91.44 180 PHE A C 1
ATOM 1368 O O . PHE A 1 180 ? -13.027 8.406 14.998 1.00 91.44 180 PHE A O 1
ATOM 1375 N N . ARG A 1 181 ? -11.897 10.119 15.913 1.00 90.62 181 ARG A N 1
ATOM 1376 C CA . ARG A 1 181 ? -11.248 10.541 14.662 1.00 90.62 181 ARG A CA 1
ATOM 1377 C C . ARG A 1 181 ? -10.383 9.433 14.063 1.00 90.62 181 ARG A C 1
ATOM 1379 O O . ARG A 1 181 ? -10.433 9.213 12.855 1.00 90.62 181 ARG A O 1
ATOM 1386 N N . TYR A 1 182 ? -9.606 8.732 14.885 1.00 89.00 182 TYR A N 1
ATOM 1387 C CA . TYR A 1 182 ? -8.762 7.642 14.403 1.00 89.00 182 TYR A CA 1
ATOM 1388 C C . TYR A 1 182 ? -9.598 6.470 13.875 1.00 89.00 182 TYR A C 1
ATOM 1390 O O . TYR A 1 182 ? -9.289 5.942 12.805 1.00 89.00 182 TYR A O 1
ATOM 1398 N N . ILE A 1 183 ? -10.682 6.090 14.562 1.00 89.50 183 ILE A N 1
ATOM 1399 C CA . ILE A 1 183 ? -11.622 5.066 14.076 1.00 89.50 183 ILE A CA 1
ATOM 1400 C C . ILE A 1 183 ? -12.279 5.508 12.769 1.00 89.50 183 ILE A C 1
ATOM 1402 O O . ILE A 1 183 ? -12.327 4.726 11.825 1.00 89.50 183 ILE A O 1
ATOM 1406 N N . GLN A 1 184 ? -12.727 6.759 12.674 1.00 90.88 184 GLN A N 1
ATOM 1407 C CA . GLN A 1 184 ? -13.356 7.300 11.469 1.00 90.88 184 GLN A CA 1
ATOM 1408 C C . GLN A 1 184 ? -12.432 7.223 10.247 1.00 90.88 184 GLN A C 1
ATOM 1410 O O . GLN A 1 184 ? -12.878 6.899 9.150 1.00 90.88 184 GLN A O 1
ATOM 1415 N N . GLN A 1 185 ? -11.141 7.492 10.437 1.00 89.19 185 GLN A N 1
ATOM 1416 C CA . GLN A 1 185 ? -10.142 7.433 9.371 1.00 89.19 185 GLN A CA 1
ATOM 1417 C C . GLN A 1 185 ? -9.695 5.995 9.044 1.00 89.19 185 GLN A C 1
ATOM 1419 O O . GLN A 1 185 ? -9.429 5.688 7.883 1.00 89.19 185 GLN A O 1
ATOM 1424 N N . SER A 1 186 ? -9.626 5.115 10.046 1.00 86.62 186 SER A N 1
ATOM 1425 C CA . SER A 1 186 ? -9.167 3.723 9.899 1.00 86.62 186 SER A CA 1
ATOM 1426 C C . SER A 1 186 ? -10.266 2.782 9.385 1.00 86.62 186 SER A C 1
ATOM 1428 O O . SER A 1 186 ? -10.009 1.835 8.640 1.00 86.62 186 SER A O 1
ATOM 1430 N N . MET A 1 187 ? -11.510 3.031 9.796 1.00 85.50 187 MET A N 1
ATOM 1431 C CA . MET A 1 187 ? -12.670 2.165 9.585 1.00 85.50 187 MET A CA 1
ATOM 1432 C C . MET A 1 187 ? -13.955 2.989 9.379 1.00 85.50 187 MET A C 1
ATOM 1434 O O . MET A 1 187 ? -14.875 2.918 10.201 1.00 85.50 187 MET A O 1
ATOM 1438 N N . PRO A 1 188 ? -14.072 3.757 8.283 1.00 85.25 188 PRO A N 1
ATOM 1439 C CA . PRO A 1 188 ? -15.222 4.638 8.067 1.00 85.25 188 PRO A CA 1
ATOM 1440 C C . PRO A 1 188 ? -16.566 3.892 8.121 1.00 85.25 188 PRO A C 1
ATOM 1442 O O . PRO A 1 188 ? -17.516 4.396 8.710 1.00 85.25 188 PRO A O 1
ATOM 1445 N N . ASN A 1 189 ? -16.617 2.657 7.608 1.00 83.00 189 ASN A N 1
ATOM 1446 C CA . ASN A 1 189 ? -17.830 1.828 7.603 1.00 83.00 189 ASN A CA 1
ATOM 1447 C C . ASN A 1 189 ? -18.256 1.344 9.001 1.00 83.00 189 ASN A C 1
ATOM 1449 O O . ASN A 1 189 ? -19.439 1.124 9.234 1.00 83.00 189 ASN A O 1
ATOM 1453 N N . ILE A 1 190 ? -17.304 1.147 9.920 1.00 82.88 190 ILE A N 1
ATOM 1454 C CA . ILE A 1 190 ? -17.595 0.736 11.306 1.00 82.88 190 ILE A CA 1
ATOM 1455 C C . ILE A 1 190 ? -17.948 1.961 12.148 1.00 82.88 190 ILE A C 1
ATOM 1457 O O . ILE A 1 190 ? -18.775 1.868 13.046 1.00 82.88 190 ILE A O 1
ATOM 1461 N N . CYS A 1 191 ? -17.360 3.121 11.843 1.00 85.31 191 CYS A N 1
ATOM 1462 C CA . CYS A 1 191 ? -17.603 4.358 12.580 1.00 85.31 191 CYS A CA 1
ATOM 1463 C C . CYS A 1 191 ? -19.086 4.768 12.568 1.00 85.31 191 CYS A C 1
ATOM 1465 O O . CYS A 1 191 ? -19.621 5.157 13.602 1.00 85.31 191 CYS A O 1
ATOM 1467 N N . SER A 1 192 ? -19.779 4.599 11.435 1.00 82.06 192 SER A N 1
ATOM 1468 C CA . SER A 1 192 ? -21.227 4.846 11.331 1.00 82.06 192 SER A CA 1
ATOM 1469 C C . SER A 1 192 ? -22.098 3.839 12.091 1.00 82.06 192 SER A C 1
ATOM 1471 O O . SER A 1 192 ? -23.293 4.062 12.225 1.00 82.06 192 SER A O 1
ATOM 1473 N N . GLY A 1 193 ? -21.520 2.728 12.553 1.00 86.12 193 GLY A N 1
ATOM 1474 C CA . GLY A 1 193 ? -22.180 1.701 13.363 1.00 86.12 193 GLY A CA 1
ATOM 1475 C C . GLY A 1 193 ? -21.578 1.567 14.763 1.00 86.12 193 GLY A C 1
ATOM 1476 O O . GLY A 1 193 ? -21.723 0.517 15.385 1.00 86.12 193 GLY A O 1
ATOM 1477 N N . LEU A 1 194 ? -20.851 2.585 15.245 1.00 94.50 194 LEU A N 1
ATOM 1478 C CA . LEU A 1 194 ? -20.328 2.595 16.609 1.00 94.50 194 LEU A CA 1
ATOM 1479 C C . LEU A 1 194 ? -21.500 2.628 17.598 1.00 94.50 194 LEU A C 1
ATOM 1481 O O . LEU A 1 194 ? -22.358 3.502 17.519 1.00 94.50 194 LEU A O 1
ATOM 1485 N N . ILE A 1 195 ? -21.506 1.700 18.550 1.00 97.44 195 ILE A N 1
ATOM 1486 C CA . ILE A 1 195 ? -22.514 1.636 19.609 1.00 97.44 195 ILE A CA 1
ATOM 1487 C C . ILE A 1 195 ? -21.931 2.264 20.869 1.00 97.44 195 ILE A C 1
ATOM 1489 O O . ILE A 1 195 ? -20.819 1.923 21.273 1.00 97.44 195 ILE A O 1
ATOM 1493 N N . VAL A 1 196 ? -22.673 3.158 21.515 1.00 97.81 196 VAL A N 1
ATOM 1494 C CA . VAL A 1 196 ? -22.241 3.808 22.756 1.00 97.81 196 VAL A CA 1
ATOM 1495 C C . VAL A 1 196 ? -22.962 3.173 23.939 1.00 97.81 196 VAL A C 1
ATOM 1497 O O . VAL A 1 196 ? -24.184 3.214 24.019 1.00 97.81 196 VAL A O 1
ATOM 1500 N N . VAL A 1 197 ? -22.217 2.613 24.886 1.00 98.38 197 VAL A N 1
ATOM 1501 C CA . VAL A 1 197 ? -22.779 2.109 26.146 1.00 98.38 197 VAL A CA 1
ATOM 1502 C C . VAL A 1 197 ? -22.421 3.088 27.252 1.00 98.38 197 VAL A C 1
ATOM 1504 O O . VAL A 1 197 ? -21.243 3.291 27.543 1.00 98.38 197 VAL A O 1
ATOM 1507 N N . HIS A 1 198 ? -23.428 3.704 27.862 1.00 98.00 198 HIS A N 1
ATOM 1508 C CA . HIS A 1 198 ? -23.270 4.575 29.017 1.00 98.00 198 HIS A CA 1
ATOM 1509 C C . HIS A 1 198 ? -23.393 3.747 30.302 1.00 98.00 198 HIS A C 1
ATOM 1511 O O . HIS A 1 198 ? -24.494 3.360 30.676 1.00 98.00 198 HIS A O 1
ATOM 1517 N N . SER A 1 199 ? -22.265 3.452 30.948 1.00 97.06 199 SER A N 1
ATOM 1518 C CA . SER A 1 199 ? -22.169 2.759 32.232 1.00 97.06 199 SER A CA 1
ATOM 1519 C C . SER A 1 199 ? -22.483 3.679 33.413 1.00 97.06 199 SER A C 1
ATOM 1521 O O . SER A 1 199 ? -22.390 4.903 33.306 1.00 97.06 199 SER A O 1
ATOM 1523 N N . CYS A 1 200 ? -22.732 3.085 34.582 1.00 95.69 200 CYS A N 1
ATOM 1524 C CA . CYS A 1 200 ? -23.074 3.804 35.816 1.00 95.69 200 CYS A CA 1
ATOM 1525 C C . CYS A 1 200 ? -24.375 4.620 35.691 1.00 95.69 200 CYS A C 1
ATOM 1527 O O . CYS A 1 200 ? -24.526 5.641 36.368 1.00 95.69 200 CYS A O 1
ATOM 1529 N N . PHE A 1 201 ? -25.282 4.187 34.809 1.00 97.00 201 PHE A N 1
ATOM 1530 C CA . PHE A 1 201 ? -26.628 4.730 34.650 1.00 97.00 201 PHE A CA 1
ATOM 1531 C C . PHE A 1 201 ? -27.564 4.072 35.675 1.00 97.00 201 PHE A C 1
ATOM 1533 O O . PHE A 1 201 ? -28.359 3.199 35.335 1.00 97.00 201 PHE A O 1
ATOM 1540 N N . THR A 1 202 ? -27.373 4.421 36.948 1.00 97.31 202 THR A N 1
ATOM 1541 C CA . THR A 1 202 ? -28.105 3.838 38.082 1.00 97.31 202 THR A CA 1
ATOM 1542 C C . THR A 1 202 ? -29.520 4.401 38.174 1.00 97.31 202 THR A C 1
ATOM 1544 O O . THR A 1 202 ? -29.790 5.501 37.684 1.00 97.31 202 THR A O 1
ATOM 1547 N N . VAL A 1 203 ? -30.419 3.670 38.834 1.00 96.44 203 VAL A N 1
ATOM 1548 C CA . VAL A 1 203 ? -31.816 4.100 38.973 1.00 96.44 203 VAL A CA 1
ATOM 1549 C C . VAL A 1 203 ? -31.949 5.404 39.758 1.00 96.44 203 VAL A C 1
ATOM 1551 O O . VAL A 1 203 ? -32.673 6.286 39.304 1.00 96.44 203 VAL A O 1
ATOM 1554 N N . ASP A 1 204 ? -31.155 5.573 40.818 1.00 95.50 204 ASP A N 1
ATOM 1555 C CA . ASP A 1 204 ? -31.128 6.780 41.657 1.00 95.50 204 ASP A CA 1
ATOM 1556 C C . ASP A 1 204 ? -30.734 8.031 40.863 1.00 95.50 204 ASP A C 1
ATOM 1558 O O . ASP A 1 204 ? -31.310 9.100 41.026 1.00 95.50 204 ASP A O 1
ATOM 1562 N N . LYS A 1 205 ? -29.768 7.905 39.943 1.00 95.62 205 LYS A N 1
ATOM 1563 C CA . LYS A 1 205 ? -29.349 9.031 39.095 1.00 95.62 205 LYS A CA 1
ATOM 1564 C C . LYS A 1 205 ? -30.425 9.422 38.102 1.00 95.62 205 LYS A C 1
ATOM 1566 O O . LYS A 1 205 ? -30.564 10.589 37.761 1.00 95.62 205 LYS A O 1
ATOM 1571 N N . VAL A 1 206 ? -31.144 8.443 37.563 1.00 96.31 206 VAL A N 1
ATOM 1572 C CA . VAL A 1 206 ? -32.259 8.740 36.664 1.00 96.31 206 VAL A CA 1
ATOM 1573 C C . VAL A 1 206 ? -33.364 9.450 37.438 1.00 96.31 206 VAL A C 1
ATOM 1575 O O . VAL A 1 206 ? -33.901 10.425 36.925 1.00 96.31 206 VAL A O 1
ATOM 1578 N N . GLU A 1 207 ? -33.657 9.011 38.663 1.00 95.81 207 GLU A N 1
ATOM 1579 C CA . GLU A 1 207 ? -34.614 9.677 39.548 1.00 95.81 207 GLU A CA 1
ATOM 1580 C C . GLU A 1 207 ? -34.207 11.130 39.836 1.00 95.81 207 GLU A C 1
ATOM 1582 O O . GLU A 1 207 ? -35.002 12.025 39.568 1.00 95.81 207 GLU A O 1
ATOM 1587 N N . GLU A 1 208 ? -32.954 11.380 40.236 1.00 95.75 208 GLU A N 1
ATOM 1588 C CA . GLU A 1 208 ? -32.411 12.730 40.480 1.00 95.75 208 GLU A CA 1
ATOM 1589 C C . GLU A 1 208 ? -32.641 13.673 39.284 1.00 95.75 208 GLU A C 1
ATOM 1591 O O . GLU A 1 208 ? -33.117 14.796 39.437 1.00 95.75 208 GLU A O 1
ATOM 1596 N N . PHE A 1 209 ? -32.366 13.213 38.060 1.00 96.25 209 PHE A N 1
ATOM 1597 C CA . PHE A 1 209 ? -32.585 14.027 36.860 1.00 96.25 209 PHE A CA 1
ATOM 1598 C C . PHE A 1 209 ? -34.072 14.222 36.536 1.00 96.25 209 PHE A C 1
ATOM 1600 O O . PHE A 1 209 ? -34.458 15.294 36.065 1.00 96.25 209 PHE A O 1
ATOM 1607 N N . LEU A 1 210 ? -34.912 13.212 36.782 1.00 95.25 210 LEU A N 1
ATOM 1608 C CA . LEU A 1 210 ? -36.358 13.323 36.583 1.00 95.25 210 LEU A CA 1
ATOM 1609 C C . LEU A 1 210 ? -36.990 14.320 37.564 1.00 95.25 210 LEU A C 1
ATOM 1611 O O . LEU A 1 210 ? -37.902 15.046 37.167 1.00 95.25 210 LEU A O 1
ATOM 1615 N N . GLU A 1 211 ? -36.490 14.409 38.800 1.00 95.19 211 GLU A N 1
ATOM 1616 C CA . GLU A 1 211 ? -36.904 15.430 39.774 1.00 95.19 211 GLU A CA 1
ATOM 1617 C C . GLU A 1 211 ? -36.601 16.860 39.289 1.00 95.19 211 GLU A C 1
ATOM 1619 O O . GLU A 1 211 ? -37.347 17.793 39.595 1.00 95.19 211 GLU A O 1
ATOM 1624 N N . GLU A 1 212 ? -35.558 17.033 38.472 1.00 95.75 212 GLU A N 1
ATOM 1625 C CA . GLU A 1 212 ? -35.198 18.302 37.828 1.00 95.75 212 GLU A CA 1
ATOM 1626 C C . GLU A 1 212 ? -35.894 18.549 36.469 1.00 95.75 212 GLU A C 1
ATOM 1628 O O . GLU A 1 212 ? -35.543 19.502 35.768 1.00 95.75 212 GLU A O 1
ATOM 1633 N N . ASP A 1 213 ? -36.867 17.715 36.073 1.00 95.62 213 ASP A N 1
ATOM 1634 C CA . ASP A 1 213 ? -37.518 17.728 34.745 1.00 95.62 213 ASP A CA 1
ATOM 1635 C C . ASP A 1 213 ? -36.512 17.592 33.580 1.00 95.62 213 ASP A C 1
ATOM 1637 O O . ASP A 1 213 ? -36.667 18.147 32.487 1.00 95.62 213 ASP A O 1
ATOM 1641 N N . GLN A 1 214 ? -35.433 16.842 33.815 1.00 95.69 214 GLN A N 1
ATOM 1642 C CA . GLN A 1 214 ? -34.392 16.558 32.837 1.00 95.69 214 GLN A CA 1
ATOM 1643 C C . GLN A 1 214 ? -34.364 15.075 32.473 1.00 95.69 214 GLN A C 1
ATOM 1645 O O . GLN A 1 214 ? -34.544 14.178 33.290 1.00 95.69 214 GLN A O 1
ATOM 1650 N N . LYS A 1 215 ? -34.069 14.794 31.203 1.00 96.38 215 LYS A N 1
ATOM 1651 C CA . LYS A 1 215 ? -33.856 13.428 30.719 1.00 96.38 215 LYS A CA 1
ATOM 1652 C C . LYS A 1 215 ? -32.372 13.198 30.518 1.00 96.38 215 LYS A C 1
ATOM 1654 O O . LYS A 1 215 ? -31.799 13.650 29.525 1.00 96.38 215 LYS A O 1
ATOM 1659 N N . LEU A 1 216 ? -31.756 12.474 31.453 1.00 95.62 216 LEU A N 1
ATOM 1660 C CA . LEU A 1 216 ? -30.324 12.171 31.412 1.00 95.62 216 LEU A CA 1
ATOM 1661 C C . LEU A 1 216 ? -29.912 11.554 30.063 1.00 95.62 216 LEU A C 1
ATOM 1663 O O . LEU A 1 216 ? -28.894 11.945 29.493 1.00 95.62 216 LEU A O 1
ATOM 1667 N N . GLU A 1 217 ? -30.725 10.659 29.496 1.00 96.81 217 GLU A N 1
ATOM 1668 C CA . GLU A 1 217 ? -30.458 10.059 28.182 1.00 96.81 217 GLU A CA 1
ATOM 1669 C C . GLU A 1 217 ? -30.330 11.098 27.061 1.00 96.81 217 GLU A C 1
ATOM 1671 O O . GLU A 1 217 ? -29.373 11.057 26.281 1.00 96.81 217 GLU A O 1
ATOM 1676 N N . ASP A 1 218 ? -31.260 12.054 27.006 1.00 97.56 218 ASP A N 1
ATOM 1677 C CA . ASP A 1 218 ? -31.303 13.090 25.975 1.00 97.56 218 ASP A CA 1
ATOM 1678 C C . ASP A 1 218 ? -30.086 14.010 26.086 1.00 97.56 218 ASP A C 1
ATOM 1680 O O . ASP A 1 218 ? -29.423 14.286 25.084 1.00 97.56 218 ASP A O 1
ATOM 1684 N N . ILE A 1 219 ? -29.721 14.406 27.310 1.00 96.81 219 ILE A N 1
ATOM 1685 C CA . ILE A 1 219 ? -28.521 15.211 27.583 1.00 96.81 219 ILE A CA 1
ATOM 1686 C C . ILE A 1 219 ? -27.273 14.496 27.054 1.00 96.81 219 ILE A C 1
ATOM 1688 O O . ILE A 1 219 ? -26.424 15.091 26.383 1.00 96.81 219 ILE A O 1
ATOM 1692 N N . ARG A 1 220 ? -27.154 13.191 27.319 1.00 96.81 220 ARG A N 1
ATOM 1693 C CA . ARG A 1 220 ? -25.997 12.391 26.902 1.00 96.81 220 ARG A CA 1
ATOM 1694 C C . ARG A 1 220 ? -25.957 12.148 25.394 1.00 96.81 220 ARG A C 1
ATOM 1696 O O . ARG A 1 220 ? -24.865 12.177 24.818 1.00 96.81 220 ARG A O 1
ATOM 1703 N N . ARG A 1 221 ? -27.107 11.942 24.743 1.00 97.75 221 ARG A N 1
ATOM 1704 C CA . ARG A 1 221 ? -27.216 11.853 23.274 1.00 97.75 221 ARG A CA 1
ATOM 1705 C C . ARG A 1 221 ? -26.820 13.173 22.613 1.00 97.75 221 ARG A C 1
ATOM 1707 O O . ARG A 1 221 ? -25.964 13.168 21.731 1.00 97.75 221 ARG A O 1
ATOM 1714 N N . GLN A 1 222 ? -27.332 14.300 23.103 1.00 97.38 222 GLN A N 1
ATOM 1715 C CA . GLN A 1 222 ? -26.978 15.632 22.600 1.00 97.38 222 GLN A CA 1
ATOM 1716 C C . GLN A 1 222 ? -25.489 15.941 22.787 1.00 97.38 222 GLN A C 1
ATOM 1718 O O . GLN A 1 222 ? -24.844 16.450 21.872 1.00 97.38 222 GLN A O 1
ATOM 1723 N N . ALA A 1 223 ? -24.903 15.584 23.934 1.00 96.50 223 ALA A N 1
ATOM 1724 C CA . ALA A 1 223 ? -23.472 15.762 24.173 1.00 96.50 223 ALA A CA 1
ATOM 1725 C C . ALA A 1 223 ? -22.609 14.945 23.193 1.00 96.50 223 ALA A C 1
ATOM 1727 O O . ALA A 1 223 ? -21.582 15.436 22.714 1.00 96.50 223 ALA A O 1
ATOM 1728 N N . PHE A 1 224 ? -23.020 13.715 22.867 1.00 96.19 224 PHE A N 1
ATOM 1729 C CA . PHE A 1 224 ? -22.350 12.893 21.856 1.00 96.19 224 PHE A CA 1
ATOM 1730 C C . PHE A 1 224 ? -22.488 13.493 20.454 1.00 96.19 224 PHE A C 1
ATOM 1732 O O . PHE A 1 224 ? -21.488 13.630 19.743 1.00 96.19 224 PHE A O 1
ATOM 1739 N N . GLN A 1 225 ? -23.702 13.897 20.076 1.00 96.56 225 GLN A N 1
ATOM 1740 C CA . GLN A 1 225 ? -23.983 14.522 18.786 1.00 96.56 225 GLN A CA 1
ATOM 1741 C C . GLN A 1 225 ? -23.193 15.824 18.618 1.00 96.56 225 GLN A C 1
ATOM 1743 O O . GLN A 1 225 ? -22.596 16.055 17.571 1.00 96.56 225 GLN A O 1
ATOM 1748 N N . ALA A 1 226 ? -23.084 16.644 19.664 1.00 96.00 226 ALA A N 1
ATOM 1749 C CA . ALA A 1 226 ? -22.254 17.845 19.651 1.00 96.00 226 ALA A CA 1
ATOM 1750 C C . ALA A 1 2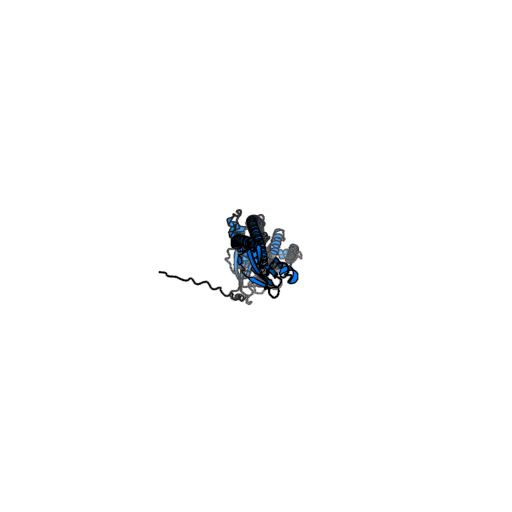26 ? -20.755 17.526 19.487 1.00 96.00 226 ALA A C 1
ATOM 1752 O O . ALA A 1 226 ? -20.014 18.298 18.876 1.00 96.00 226 ALA A O 1
ATOM 1753 N N . ALA A 1 227 ? -20.288 16.393 20.022 1.00 94.25 227 ALA A N 1
ATOM 1754 C CA . ALA A 1 227 ? -18.889 15.984 19.935 1.00 94.25 227 ALA A CA 1
ATOM 1755 C C . ALA A 1 227 ? -18.511 15.347 18.586 1.00 94.25 227 ALA A C 1
ATOM 1757 O O . ALA A 1 227 ? -17.359 15.488 18.170 1.00 94.25 227 ALA A O 1
ATOM 1758 N N . THR A 1 228 ? -19.442 14.649 17.928 1.00 94.06 228 THR A N 1
ATOM 1759 C CA . THR A 1 228 ? -19.167 13.807 16.745 1.00 94.06 228 THR A CA 1
ATOM 1760 C C . THR A 1 228 ? -19.898 14.230 15.475 1.00 94.06 228 THR A C 1
ATOM 1762 O O . THR A 1 228 ? -19.475 13.842 14.390 1.00 94.06 228 THR A O 1
ATOM 1765 N N . GLN A 1 229 ? -20.966 15.023 15.601 1.00 94.31 229 GLN A N 1
ATOM 1766 C CA . GLN A 1 229 ? -21.929 15.349 14.542 1.00 94.31 229 GLN A CA 1
ATOM 1767 C C . GLN A 1 229 ? -22.688 14.130 13.993 1.00 94.31 229 GLN A C 1
ATOM 1769 O O . GLN A 1 229 ? -23.255 14.204 12.906 1.00 94.31 229 GLN A O 1
ATOM 1774 N N . LEU A 1 230 ? -22.710 13.018 14.736 1.00 93.94 230 LEU A N 1
ATOM 1775 C CA . LEU A 1 230 ? -23.453 11.811 14.388 1.00 93.94 230 LEU A CA 1
ATOM 1776 C C . LEU A 1 230 ? -24.543 11.516 15.418 1.00 93.94 230 LEU A C 1
ATOM 1778 O O . LEU A 1 230 ? -24.396 11.801 16.606 1.00 93.94 230 LEU A O 1
ATOM 1782 N N . GLU A 1 231 ? -25.608 10.881 14.944 1.00 95.12 231 GLU A N 1
ATOM 1783 C CA . GLU A 1 231 ? -26.634 10.251 15.769 1.00 95.12 231 GLU A CA 1
ATOM 1784 C C . GLU A 1 231 ? -26.431 8.741 15.671 1.00 95.12 231 GLU A C 1
ATOM 1786 O O . GLU A 1 231 ? -26.655 8.149 14.616 1.00 95.12 231 GLU A O 1
ATOM 1791 N N . LEU A 1 232 ? -25.924 8.138 16.746 1.00 95.12 232 LEU A N 1
ATOM 1792 C CA . LEU A 1 232 ? -25.644 6.706 16.822 1.00 95.12 232 LEU A CA 1
ATOM 1793 C C . LEU A 1 232 ? -26.474 6.053 17.925 1.00 95.12 232 LEU A C 1
ATOM 1795 O O . LEU A 1 232 ? -27.111 6.734 18.733 1.00 95.12 232 LEU A O 1
ATOM 1799 N N . GLU A 1 233 ? -26.443 4.722 17.972 1.00 97.38 233 GLU A N 1
ATOM 1800 C CA . GLU A 1 233 ? -27.177 3.981 18.988 1.00 97.38 233 GLU A CA 1
ATOM 1801 C C . GLU A 1 233 ? -26.502 4.034 20.350 1.00 97.38 233 GLU A C 1
ATOM 1803 O O . GLU A 1 233 ? -25.292 3.823 20.488 1.00 97.38 233 GLU A O 1
ATOM 1808 N N . HIS A 1 234 ? -27.313 4.343 21.359 1.00 98.06 234 HIS A N 1
ATOM 1809 C CA . HIS A 1 234 ? -26.881 4.451 22.743 1.00 98.06 234 HIS A CA 1
ATOM 1810 C C . HIS A 1 234 ? -27.681 3.485 23.606 1.00 98.06 234 HIS A C 1
ATOM 1812 O O . HIS A 1 234 ? -28.907 3.436 23.499 1.00 98.06 234 HIS A O 1
ATOM 1818 N N . PHE A 1 235 ? -26.979 2.806 24.504 1.00 98.31 235 PHE A N 1
ATOM 1819 C CA . PHE A 1 235 ? -27.549 1.986 25.565 1.00 98.31 235 PHE A CA 1
ATOM 1820 C C . PHE A 1 235 ? -27.143 2.580 26.904 1.00 98.31 235 PHE A C 1
ATOM 1822 O O . PHE A 1 235 ? -25.978 2.925 27.102 1.00 98.31 235 PHE A O 1
ATOM 1829 N N . PHE A 1 236 ? -28.101 2.719 27.809 1.00 97.88 236 PHE A N 1
ATOM 1830 C CA . PHE A 1 236 ? -27.903 3.309 29.125 1.00 97.88 236 PHE A CA 1
ATOM 1831 C C . PHE A 1 236 ? -28.046 2.203 30.157 1.00 97.88 236 PHE A C 1
ATOM 1833 O O . PHE A 1 236 ? -29.125 1.649 30.329 1.00 97.88 236 PHE A O 1
ATOM 1840 N N . MET A 1 237 ? -26.926 1.802 30.752 1.00 95.56 237 MET A N 1
ATOM 1841 C CA . MET A 1 237 ? -26.835 0.542 31.478 1.00 95.56 237 MET A CA 1
ATOM 1842 C C . MET A 1 237 ? -26.193 0.752 32.843 1.00 95.56 237 MET A C 1
ATOM 1844 O O . MET A 1 237 ? -25.116 1.348 32.972 1.00 95.56 237 MET A O 1
ATOM 1848 N N . ASP A 1 238 ? -26.821 0.183 33.864 1.00 96.06 238 ASP A N 1
ATOM 1849 C CA . ASP A 1 238 ? -26.129 -0.117 35.102 1.00 96.06 238 ASP A CA 1
ATOM 1850 C C . ASP A 1 238 ? -25.438 -1.477 34.968 1.00 96.06 238 ASP A C 1
ATOM 1852 O O . ASP A 1 238 ? -26.085 -2.522 34.903 1.00 96.06 238 ASP A O 1
ATOM 1856 N N . ASN A 1 239 ? -24.110 -1.467 34.867 1.00 93.38 239 ASN A N 1
ATOM 1857 C CA . ASN A 1 239 ? -23.323 -2.690 34.704 1.00 93.38 239 ASN A CA 1
ATOM 1858 C C . ASN A 1 239 ? -23.040 -3.384 36.043 1.00 93.38 239 ASN A C 1
ATOM 1860 O O . ASN A 1 239 ? -22.491 -4.479 36.041 1.00 93.38 239 ASN A O 1
ATOM 1864 N N . SER A 1 240 ? -23.364 -2.744 37.166 1.00 95.19 240 SER A N 1
ATOM 1865 C CA . SER A 1 240 ? -23.199 -3.292 38.509 1.00 95.19 240 SER A CA 1
ATOM 1866 C C . SER A 1 240 ? -24.392 -2.855 39.363 1.00 95.19 240 SER A C 1
ATOM 1868 O O . SER A 1 240 ? -24.188 -2.115 40.329 1.00 95.19 240 SER A O 1
ATOM 1870 N N . PRO A 1 241 ? -25.619 -3.275 38.990 1.00 96.38 241 PRO A N 1
ATOM 1871 C CA . PRO A 1 241 ? -26.823 -2.854 39.694 1.00 96.38 241 PRO A CA 1
ATOM 1872 C C . PRO A 1 241 ? -26.742 -3.240 41.167 1.00 96.38 241 PRO A C 1
ATOM 1874 O O . PRO A 1 241 ? -26.189 -4.292 41.503 1.00 96.38 241 PRO A O 1
ATOM 1877 N N . ASP A 1 242 ? -27.308 -2.398 42.032 1.00 95.69 242 ASP A N 1
ATOM 1878 C CA . ASP A 1 242 ? -27.464 -2.732 43.444 1.00 95.69 242 ASP A CA 1
ATOM 1879 C C . ASP A 1 242 ? -28.302 -4.016 43.553 1.00 95.69 242 ASP A C 1
ATOM 1881 O O . ASP A 1 242 ? -29.465 -4.010 43.136 1.00 95.69 242 ASP A O 1
ATOM 1885 N N . PRO A 1 243 ? -27.742 -5.126 44.074 1.00 94.62 243 PRO A N 1
ATOM 1886 C CA . PRO A 1 243 ? -28.490 -6.369 44.200 1.00 94.62 243 PRO A CA 1
ATOM 1887 C C . PRO A 1 243 ? -29.732 -6.197 45.081 1.00 94.62 243 PRO A C 1
ATOM 1889 O O . PRO A 1 243 ? -30.723 -6.868 44.815 1.00 94.62 243 PRO A O 1
ATOM 1892 N N . THR A 1 244 ? -29.694 -5.256 46.036 1.00 95.06 244 THR A N 1
ATOM 1893 C CA . THR A 1 244 ? -30.780 -4.972 46.983 1.00 95.06 244 THR A CA 1
ATOM 1894 C C . THR A 1 244 ? -31.922 -4.142 46.402 1.00 95.06 244 THR A C 1
ATOM 1896 O O . THR A 1 244 ? -32.960 -4.001 47.044 1.00 95.06 244 THR A O 1
ATOM 1899 N N . SER A 1 245 ? -31.769 -3.639 45.172 1.00 96.44 245 SER A N 1
ATOM 1900 C CA . SER A 1 245 ? -32.827 -2.965 44.421 1.00 96.44 245 SER A CA 1
ATOM 1901 C C . SER A 1 245 ? -33.299 -3.862 43.269 1.00 96.44 245 SER A C 1
ATOM 1903 O O . SER A 1 245 ? -32.698 -3.873 42.185 1.00 96.44 245 SER A O 1
ATOM 1905 N N . PRO A 1 246 ? -34.408 -4.610 43.436 1.00 95.81 246 PRO A N 1
ATOM 1906 C CA . PRO A 1 246 ? -34.946 -5.466 42.381 1.00 95.81 246 PRO A CA 1
ATOM 1907 C C . PRO A 1 246 ? -35.227 -4.713 41.077 1.00 95.81 246 PRO A C 1
ATOM 1909 O O . PRO A 1 246 ? -35.058 -5.268 39.986 1.00 95.81 246 PRO A O 1
ATOM 1912 N N . PHE A 1 247 ? -35.644 -3.447 41.175 1.00 96.19 247 PHE A N 1
ATOM 1913 C CA . PHE A 1 247 ? -35.895 -2.604 40.012 1.00 96.19 247 PHE A CA 1
ATOM 1914 C C 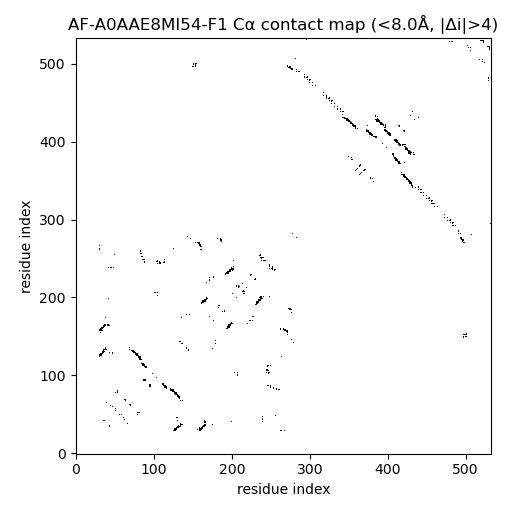. PHE A 1 247 ? -34.607 -2.293 39.242 1.00 96.19 247 PHE A C 1
ATOM 1916 O O . PHE A 1 247 ? -34.581 -2.490 38.023 1.00 96.19 247 PHE A O 1
ATOM 1923 N N . ALA A 1 248 ? -33.522 -1.924 39.934 1.00 96.81 248 ALA A N 1
ATOM 1924 C CA . ALA A 1 248 ? -32.218 -1.709 39.305 1.00 96.81 248 ALA A CA 1
ATOM 1925 C C . ALA A 1 248 ? -31.718 -2.969 38.582 1.00 96.81 248 ALA A C 1
ATOM 1927 O O . ALA A 1 248 ? -31.254 -2.899 37.438 1.00 96.81 248 ALA A O 1
ATOM 1928 N N . VAL A 1 249 ? -31.883 -4.140 39.206 1.00 97.00 249 VAL A N 1
ATOM 1929 C CA . VAL A 1 249 ? -31.520 -5.432 38.608 1.00 97.00 249 VAL A CA 1
ATOM 1930 C C . VAL A 1 249 ? -32.347 -5.715 37.347 1.00 97.00 249 VAL A C 1
ATOM 1932 O O . VAL A 1 249 ? -31.776 -6.036 36.302 1.00 97.00 249 VAL A O 1
ATOM 1935 N N . VAL A 1 250 ? -33.677 -5.567 37.395 1.00 96.56 250 VAL A N 1
ATOM 1936 C CA . VAL A 1 250 ? -34.549 -5.775 36.220 1.00 96.56 250 VAL A CA 1
ATOM 1937 C C . VAL A 1 250 ? -34.212 -4.815 35.085 1.00 96.56 250 VAL A C 1
ATOM 1939 O O . VAL A 1 250 ? -34.151 -5.246 33.930 1.00 96.56 250 VAL A O 1
ATOM 1942 N N . GLN A 1 251 ? -33.979 -3.538 35.390 1.00 96.25 251 GLN A N 1
ATOM 1943 C CA . GLN A 1 251 ? -33.625 -2.536 34.388 1.00 96.25 251 GLN A CA 1
ATOM 1944 C C . GLN A 1 251 ? -32.290 -2.878 33.718 1.00 96.25 251 GLN A C 1
ATOM 1946 O O . GLN A 1 251 ? -32.232 -2.942 32.491 1.00 96.25 251 GLN A O 1
ATOM 1951 N N . SER A 1 252 ? -31.256 -3.207 34.500 1.00 97.06 252 SER A N 1
ATOM 1952 C CA . SER A 1 252 ? -29.957 -3.658 33.980 1.00 97.06 252 SER A CA 1
ATOM 1953 C C . SER A 1 252 ? -30.100 -4.871 33.049 1.00 97.06 252 SER A C 1
ATOM 1955 O O . SER A 1 252 ? -29.634 -4.842 31.907 1.00 97.06 252 SER A O 1
ATOM 1957 N N . LEU A 1 253 ? -30.804 -5.923 33.484 1.00 97.38 253 LEU A N 1
ATOM 1958 C CA . LEU A 1 253 ? -30.979 -7.151 32.699 1.00 97.38 253 LEU A CA 1
ATOM 1959 C C . LEU A 1 253 ? -31.772 -6.922 31.402 1.00 97.38 253 LEU A C 1
ATOM 1961 O O . LEU A 1 253 ? -31.445 -7.501 30.363 1.00 97.38 253 LEU A O 1
ATOM 1965 N N . ASN A 1 254 ? -32.801 -6.075 31.435 1.00 97.19 254 ASN A N 1
ATOM 1966 C CA . ASN A 1 254 ? -33.592 -5.757 30.247 1.00 97.19 254 ASN A CA 1
ATOM 1967 C C . ASN A 1 254 ? -32.849 -4.839 29.268 1.00 97.19 254 ASN A C 1
ATOM 1969 O O . ASN A 1 254 ? -32.997 -5.003 28.056 1.00 97.19 254 ASN A O 1
ATOM 1973 N N . GLU A 1 255 ? -32.002 -3.930 29.747 1.00 97.81 255 GLU A N 1
ATOM 1974 C CA . GLU A 1 255 ? -31.127 -3.155 28.865 1.00 97.81 255 GLU A CA 1
ATOM 1975 C C . GLU A 1 255 ? -30.041 -4.029 28.228 1.00 97.81 255 GLU A C 1
ATOM 1977 O O . GLU A 1 255 ? -29.763 -3.895 27.035 1.00 97.81 255 GLU A O 1
ATOM 1982 N N . ILE A 1 256 ? -29.500 -5.015 28.955 1.00 97.94 256 ILE A N 1
ATOM 1983 C CA . ILE A 1 256 ? -28.612 -6.037 28.372 1.00 97.94 256 ILE A CA 1
ATOM 1984 C C . ILE A 1 256 ? -29.326 -6.816 27.275 1.00 97.94 256 ILE A C 1
ATOM 1986 O O . ILE A 1 256 ? -28.744 -7.047 26.215 1.00 97.94 256 ILE A O 1
ATOM 1990 N N . HIS A 1 257 ? -30.582 -7.205 27.500 1.00 97.50 257 HIS A N 1
ATOM 1991 C CA . HIS A 1 257 ? -31.383 -7.866 26.476 1.00 97.50 257 HIS A CA 1
ATOM 1992 C C . HIS A 1 257 ? -31.485 -7.011 25.208 1.00 97.50 257 HIS A C 1
ATOM 1994 O O . HIS A 1 257 ? -31.170 -7.500 24.122 1.00 97.50 257 HIS A O 1
ATOM 2000 N N . ARG A 1 258 ? -31.863 -5.730 25.339 1.00 98.06 258 ARG A N 1
ATOM 2001 C CA . ARG A 1 258 ? -31.969 -4.788 24.210 1.00 98.06 258 ARG A CA 1
ATOM 2002 C C . ARG A 1 258 ? -30.632 -4.624 23.489 1.00 98.06 258 ARG A C 1
ATOM 2004 O O . ARG A 1 258 ? -30.583 -4.699 22.261 1.00 98.06 258 ARG A O 1
ATOM 2011 N N . PHE A 1 259 ? -29.546 -4.470 24.242 1.00 98.31 259 PHE A N 1
ATOM 2012 C CA . PHE A 1 259 ? -28.190 -4.360 23.710 1.00 98.31 259 PHE A CA 1
ATOM 2013 C C . PHE A 1 259 ? -27.775 -5.611 22.926 1.00 98.31 259 PHE A C 1
ATOM 2015 O O . PHE A 1 259 ? -27.351 -5.515 21.774 1.00 98.31 259 PHE A O 1
ATOM 2022 N N . LEU A 1 260 ? -27.951 -6.802 23.499 1.00 98.00 260 LEU A N 1
ATOM 2023 C CA . LEU A 1 260 ? -27.622 -8.071 22.848 1.00 98.00 260 LEU A CA 1
ATOM 2024 C C . LEU A 1 260 ? -28.503 -8.350 21.629 1.00 98.00 260 LEU A C 1
ATOM 2026 O O . LEU A 1 260 ? -28.011 -8.852 20.618 1.00 98.00 260 LEU A O 1
ATOM 2030 N N . GLN A 1 261 ? -29.788 -8.006 21.696 1.00 97.31 261 GLN A N 1
ATOM 2031 C CA . GLN A 1 261 ? -30.698 -8.101 20.561 1.00 97.31 261 GLN A CA 1
ATOM 2032 C C . GLN A 1 261 ? -30.233 -7.185 19.425 1.00 97.31 261 GLN A C 1
ATOM 2034 O O . GLN A 1 261 ? -30.135 -7.628 18.279 1.00 97.31 261 GLN A O 1
ATOM 2039 N N . HIS A 1 262 ? -29.859 -5.945 19.738 1.00 97.56 262 HIS A N 1
ATOM 2040 C CA . HIS A 1 262 ? -29.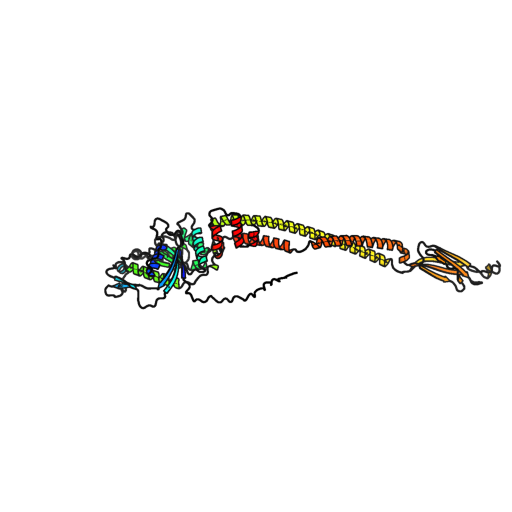307 -5.020 18.757 1.00 97.56 262 HIS A CA 1
ATOM 2041 C C . HIS A 1 262 ? -28.002 -5.548 18.148 1.00 97.56 262 HIS A C 1
ATOM 2043 O O . HIS A 1 262 ? -27.878 -5.578 16.922 1.00 97.56 262 HIS A O 1
ATOM 2049 N N . LEU A 1 263 ? -27.069 -6.048 18.968 1.00 97.25 263 LEU A N 1
ATOM 2050 C CA . LEU A 1 263 ? -25.838 -6.696 18.500 1.00 97.25 263 LEU A CA 1
ATOM 2051 C C . LEU A 1 263 ? -26.126 -7.898 17.590 1.00 97.25 263 LEU A C 1
ATOM 2053 O O . LEU A 1 263 ? -25.431 -8.090 16.594 1.00 97.25 263 LEU A O 1
ATOM 2057 N N . SER A 1 264 ? -27.169 -8.677 17.894 1.00 96.12 264 SER A N 1
ATOM 2058 C CA . SER A 1 264 ? -27.566 -9.837 17.089 1.00 96.12 264 SER A CA 1
ATOM 2059 C C . SER A 1 264 ? -28.050 -9.478 15.683 1.00 96.12 264 SER A C 1
ATOM 2061 O O . SER A 1 264 ? -27.934 -10.284 14.762 1.00 96.12 264 SER A O 1
ATOM 2063 N N . SER A 1 265 ? -28.536 -8.247 15.504 1.00 95.38 265 SER A N 1
ATOM 2064 C CA . SER A 1 265 ? -28.974 -7.726 14.207 1.00 95.38 265 SER A CA 1
ATOM 2065 C C . SER A 1 265 ? -27.835 -7.139 13.361 1.00 95.38 265 SER A C 1
ATOM 2067 O O . SER A 1 265 ? -28.035 -6.853 12.178 1.00 95.38 265 SER A O 1
ATOM 2069 N N . GLN A 1 266 ? -26.636 -6.971 13.937 1.00 94.62 266 GLN A N 1
ATOM 2070 C CA . GLN A 1 266 ? -25.515 -6.333 13.250 1.00 94.62 266 GLN A CA 1
ATOM 2071 C C . GLN A 1 266 ? -24.903 -7.242 12.187 1.00 94.62 266 GLN A C 1
ATOM 2073 O O . GLN A 1 266 ? -24.507 -8.386 12.440 1.00 94.62 266 GLN A O 1
ATOM 2078 N N . LYS A 1 267 ? -24.770 -6.696 10.977 1.00 92.69 267 LYS A N 1
ATOM 2079 C CA . LYS A 1 267 ? -24.166 -7.408 9.850 1.00 92.69 267 LYS A CA 1
ATOM 2080 C C . LYS A 1 267 ? -22.654 -7.554 10.057 1.00 92.69 267 LYS A C 1
ATOM 2082 O O . LYS A 1 267 ? -22.013 -6.606 10.504 1.00 92.69 267 LYS A O 1
ATOM 2087 N N . PRO A 1 268 ? -22.061 -8.702 9.691 1.00 92.44 268 PRO A N 1
ATOM 2088 C CA . PRO A 1 268 ? -20.616 -8.868 9.741 1.00 92.44 268 PRO A CA 1
ATOM 2089 C C . PRO A 1 268 ? -19.941 -7.919 8.742 1.00 92.44 268 PRO A C 1
ATOM 2091 O O . PRO A 1 268 ? -20.241 -7.931 7.547 1.00 92.44 268 PRO A O 1
ATOM 2094 N N . LEU A 1 269 ? -19.011 -7.108 9.234 1.00 89.50 269 LEU A N 1
ATOM 2095 C CA . LEU A 1 269 ? -18.199 -6.184 8.456 1.00 89.50 269 LEU A CA 1
ATOM 2096 C C . LEU A 1 269 ? -16.833 -6.829 8.180 1.00 89.50 269 LEU A C 1
ATOM 2098 O O . LEU A 1 269 ? -16.089 -7.117 9.123 1.00 89.50 269 LEU A O 1
ATOM 2102 N N . PRO A 1 270 ? -16.486 -7.091 6.907 1.00 88.44 270 PRO A N 1
ATOM 2103 C CA . PRO A 1 270 ? -15.220 -7.719 6.560 1.00 88.44 270 PRO A CA 1
ATOM 2104 C C . PRO A 1 270 ? -14.049 -6.775 6.839 1.00 88.44 270 PRO A C 1
ATOM 2106 O O . PRO A 1 270 ? -14.063 -5.603 6.457 1.00 88.44 270 PRO A O 1
ATOM 2109 N N . VAL A 1 271 ? -12.992 -7.317 7.444 1.00 84.69 271 VAL A N 1
ATOM 2110 C CA . VAL A 1 271 ? -11.831 -6.524 7.880 1.00 84.69 271 VAL A CA 1
ATOM 2111 C C . VAL A 1 271 ? -10.898 -6.157 6.716 1.00 84.69 271 VAL A C 1
ATOM 2113 O O . VAL A 1 271 ? -10.105 -5.230 6.823 1.00 84.69 271 VAL A O 1
ATOM 2116 N N . LYS A 1 272 ? -11.053 -6.797 5.548 1.00 82.88 272 LYS A N 1
ATOM 2117 C CA . LYS A 1 272 ? -10.247 -6.542 4.334 1.00 82.88 272 LYS A CA 1
ATOM 2118 C C . LYS A 1 272 ? -10.270 -5.086 3.845 1.00 82.88 272 LYS A C 1
ATOM 2120 O O . LYS A 1 272 ? -9.374 -4.671 3.129 1.00 82.88 272 LYS A O 1
ATOM 2125 N N . ASN A 1 273 ? -11.294 -4.315 4.210 1.00 80.50 273 ASN A N 1
ATOM 2126 C CA . ASN A 1 273 ? -11.425 -2.912 3.801 1.00 80.50 273 ASN A CA 1
ATOM 2127 C C . ASN A 1 273 ? -10.921 -1.926 4.866 1.00 80.50 273 ASN A C 1
ATOM 2129 O O . ASN A 1 273 ? -11.061 -0.713 4.698 1.00 80.50 273 ASN A O 1
ATOM 2133 N N . MET A 1 274 ? -10.390 -2.427 5.982 1.00 88.25 274 MET A N 1
ATOM 2134 C CA . MET A 1 274 ? -9.902 -1.598 7.073 1.00 88.25 274 MET A CA 1
ATOM 2135 C C . MET A 1 274 ? -8.451 -1.198 6.833 1.00 88.25 274 MET A C 1
ATOM 2137 O O . MET A 1 274 ? -7.615 -2.000 6.414 1.00 88.25 274 MET A O 1
ATOM 2141 N N . LYS A 1 275 ? -8.144 0.058 7.145 1.00 90.50 275 LYS A N 1
ATOM 2142 C CA . LYS A 1 275 ? -6.785 0.588 7.088 1.00 90.50 275 LYS A CA 1
ATOM 2143 C C . LYS A 1 275 ? -6.288 0.823 8.500 1.00 90.50 275 LYS A C 1
ATOM 2145 O O . LYS A 1 275 ? -7.029 1.314 9.344 1.00 90.50 275 LYS A O 1
ATOM 2150 N N . LEU A 1 276 ? -5.026 0.509 8.750 1.00 89.94 276 LEU A N 1
ATOM 2151 C CA . LEU A 1 276 ? -4.355 0.879 9.984 1.00 89.94 276 LEU A CA 1
ATOM 2152 C C . LEU A 1 276 ? -3.611 2.188 9.750 1.00 89.94 276 LEU A C 1
ATOM 2154 O O . LEU A 1 276 ? -2.693 2.254 8.931 1.00 89.94 276 LEU A O 1
ATOM 2158 N N . LEU A 1 277 ? -4.019 3.238 10.459 1.00 90.88 277 LEU A N 1
ATOM 2159 C CA . LEU A 1 277 ? -3.289 4.499 10.472 1.00 90.88 277 LEU A CA 1
ATOM 2160 C C . LEU A 1 277 ? -1.993 4.359 11.269 1.00 90.88 277 LEU A C 1
ATOM 2162 O O . LEU A 1 277 ? -1.995 3.924 12.426 1.00 90.88 277 LEU A O 1
ATOM 2166 N N . LYS A 1 278 ? -0.894 4.800 10.666 1.00 90.75 278 LYS A N 1
ATOM 2167 C CA . LYS A 1 278 ? 0.436 4.726 11.257 1.00 90.75 278 LYS A CA 1
ATOM 2168 C C . LYS A 1 278 ? 0.604 5.739 12.376 1.00 90.75 278 LYS A C 1
ATOM 2170 O O . LYS A 1 278 ? 0.395 6.942 12.182 1.00 90.75 278 LYS A O 1
ATOM 2175 N N . THR A 1 279 ? 1.055 5.241 13.522 1.00 87.12 279 THR A N 1
ATOM 2176 C CA . THR A 1 279 ? 1.447 6.064 14.670 1.00 87.12 279 THR A CA 1
ATOM 2177 C C . THR A 1 279 ? 2.737 6.831 14.366 1.00 87.12 279 THR A C 1
ATOM 2179 O O . THR A 1 279 ? 3.460 6.502 13.423 1.00 87.12 279 THR A O 1
ATOM 2182 N N . GLU A 1 280 ? 3.068 7.841 15.167 1.00 87.31 280 GLU A N 1
ATOM 2183 C CA . GLU A 1 280 ? 4.319 8.595 15.000 1.00 87.31 280 GLU A CA 1
ATOM 2184 C C . GLU A 1 280 ? 5.561 7.691 15.088 1.00 87.31 280 GLU A C 1
ATOM 2186 O O . GLU A 1 280 ? 6.479 7.807 14.277 1.00 87.31 280 GLU A O 1
ATOM 2191 N N . ILE A 1 281 ? 5.543 6.707 15.994 1.00 88.19 281 ILE A N 1
ATOM 2192 C CA . ILE A 1 281 ? 6.611 5.707 16.139 1.00 88.19 281 ILE A CA 1
ATOM 2193 C C . ILE A 1 281 ? 6.751 4.865 14.862 1.00 88.19 281 ILE A C 1
ATOM 2195 O O . ILE A 1 281 ? 7.869 4.595 14.419 1.00 88.19 281 ILE A O 1
ATOM 2199 N N . MET A 1 282 ? 5.632 4.465 14.246 1.00 92.38 282 MET A N 1
ATOM 2200 C CA . MET A 1 282 ? 5.653 3.721 12.980 1.00 92.38 282 MET A CA 1
ATOM 2201 C C . MET A 1 282 ? 6.251 4.567 11.857 1.00 92.38 282 MET A C 1
ATOM 2203 O O . MET A 1 282 ? 7.159 4.108 11.171 1.00 92.38 282 MET A O 1
ATOM 2207 N N . ARG A 1 283 ? 5.821 5.828 11.731 1.00 94.44 283 ARG A N 1
ATOM 2208 C CA . ARG A 1 283 ? 6.352 6.766 10.728 1.00 94.44 283 ARG A CA 1
ATOM 2209 C C . ARG A 1 283 ? 7.848 7.007 10.913 1.00 94.44 283 ARG A C 1
ATOM 2211 O O . ARG A 1 283 ? 8.588 7.057 9.938 1.00 94.44 283 ARG A O 1
ATOM 2218 N N . HIS A 1 284 ? 8.321 7.105 12.156 1.00 94.31 284 HIS A N 1
ATOM 2219 C CA . HIS A 1 284 ? 9.749 7.242 12.436 1.00 94.31 284 HIS A CA 1
ATOM 2220 C C . HIS A 1 284 ? 10.555 6.031 11.940 1.00 94.31 284 HIS A C 1
ATOM 2222 O O . HIS A 1 284 ? 11.638 6.192 11.378 1.00 94.31 284 HIS A O 1
ATOM 2228 N N . LYS A 1 285 ? 10.021 4.814 12.094 1.00 96.12 285 LYS A N 1
ATOM 2229 C CA . LYS A 1 285 ? 10.641 3.603 11.537 1.00 96.12 285 LYS A CA 1
ATOM 2230 C C . LYS A 1 285 ? 10.568 3.564 10.015 1.00 96.12 285 LYS A C 1
ATOM 2232 O O . LYS A 1 285 ? 11.560 3.209 9.384 1.00 96.12 285 LYS A O 1
ATOM 2237 N N . ASP A 1 286 ? 9.451 3.988 9.433 1.00 97.56 286 ASP A N 1
ATOM 2238 C CA . ASP A 1 286 ? 9.296 4.084 7.980 1.00 97.56 286 ASP A CA 1
ATOM 2239 C C . ASP A 1 286 ? 10.338 5.017 7.367 1.00 97.56 286 ASP A C 1
ATOM 2241 O O . ASP A 1 286 ? 10.903 4.686 6.333 1.00 97.56 286 ASP A O 1
ATOM 2245 N N . VAL A 1 287 ? 10.701 6.121 8.031 1.00 98.00 287 VAL A N 1
ATOM 2246 C CA . VAL A 1 287 ? 11.798 6.995 7.573 1.00 98.00 287 VAL A CA 1
ATOM 2247 C C . VAL A 1 287 ? 13.111 6.219 7.410 1.00 98.00 287 VAL A C 1
ATOM 2249 O O . VAL A 1 287 ? 13.856 6.457 6.458 1.00 98.00 287 VAL A O 1
ATOM 2252 N N . LEU A 1 288 ? 13.413 5.269 8.300 1.00 98.00 288 LEU A N 1
ATOM 2253 C CA . LEU A 1 288 ? 14.616 4.434 8.192 1.00 98.00 288 LEU A CA 1
ATOM 2254 C C . LEU A 1 288 ? 14.527 3.468 7.004 1.00 98.00 288 LEU A C 1
ATOM 2256 O O . LEU A 1 288 ? 15.505 3.326 6.266 1.00 98.00 288 LEU A O 1
ATOM 2260 N N . VAL A 1 289 ? 13.356 2.863 6.790 1.00 98.12 289 VAL A N 1
ATOM 2261 C CA . VAL A 1 289 ? 13.076 1.980 5.646 1.00 98.12 289 VAL A CA 1
ATOM 2262 C C . VAL A 1 289 ? 13.186 2.749 4.328 1.00 98.12 289 VAL A C 1
ATOM 2264 O O . VAL A 1 289 ? 13.934 2.355 3.437 1.00 98.12 289 VAL A O 1
ATOM 2267 N N . VAL A 1 290 ? 12.517 3.896 4.229 1.00 98.38 290 VAL A N 1
ATOM 2268 C CA . VAL A 1 290 ? 12.531 4.795 3.069 1.00 98.38 290 VAL A CA 1
ATOM 2269 C C . VAL A 1 290 ? 13.949 5.259 2.756 1.00 98.38 290 VAL A C 1
ATOM 2271 O O . VAL A 1 290 ? 14.362 5.261 1.600 1.00 98.38 290 VAL A O 1
ATOM 2274 N N . ASN A 1 291 ? 14.750 5.599 3.767 1.00 98.31 291 ASN A N 1
ATOM 2275 C CA . ASN A 1 291 ? 16.150 5.960 3.549 1.00 98.31 291 ASN A CA 1
ATOM 2276 C C . ASN A 1 291 ? 16.978 4.791 2.993 1.00 98.31 291 ASN A C 1
ATOM 2278 O O . ASN A 1 291 ? 17.856 5.018 2.158 1.00 98.31 291 ASN A O 1
ATOM 2282 N N . ALA A 1 292 ? 16.717 3.554 3.425 1.00 98.31 292 ALA A N 1
ATOM 2283 C CA . ALA A 1 292 ? 17.366 2.372 2.863 1.00 98.31 292 ALA A CA 1
ATOM 2284 C C . ALA A 1 292 ? 16.946 2.138 1.400 1.00 98.31 292 ALA A C 1
ATOM 2286 O O . ALA A 1 292 ? 17.815 1.955 0.546 1.00 98.31 292 ALA A O 1
ATOM 2287 N N . LEU A 1 293 ? 15.648 2.244 1.093 1.00 98.31 293 LEU A N 1
ATOM 2288 C CA . LEU A 1 293 ? 15.117 2.132 -0.270 1.00 98.31 293 LEU A CA 1
ATOM 2289 C C . LEU A 1 293 ? 15.672 3.217 -1.197 1.00 98.31 293 LEU A C 1
ATOM 2291 O O . LEU A 1 293 ? 16.123 2.912 -2.296 1.00 98.31 293 LEU A O 1
ATOM 2295 N N . ARG A 1 294 ? 15.755 4.472 -0.740 1.00 98.25 294 ARG A N 1
ATOM 2296 C CA . ARG A 1 294 ? 16.351 5.576 -1.513 1.00 98.25 294 ARG A CA 1
ATOM 2297 C C . ARG A 1 294 ? 17.828 5.336 -1.825 1.00 98.25 294 ARG A C 1
ATOM 2299 O O . ARG A 1 294 ? 18.265 5.631 -2.935 1.00 98.25 294 ARG A O 1
ATOM 2306 N N . ARG A 1 295 ? 18.605 4.776 -0.888 1.00 98.19 295 ARG A N 1
ATOM 2307 C CA . ARG A 1 295 ? 20.007 4.386 -1.146 1.00 98.19 295 ARG A CA 1
ATOM 2308 C C . ARG A 1 295 ? 20.098 3.257 -2.168 1.00 98.19 295 ARG A C 1
ATOM 2310 O O . ARG A 1 295 ? 20.942 3.322 -3.059 1.00 98.19 295 ARG A O 1
ATOM 2317 N N . LEU A 1 296 ? 19.231 2.248 -2.056 1.00 97.94 296 LEU A N 1
ATOM 2318 C CA . LEU A 1 296 ? 19.158 1.163 -3.032 1.00 97.94 296 LEU A CA 1
ATOM 2319 C C . LEU A 1 296 ? 18.809 1.706 -4.423 1.00 97.94 296 LEU A C 1
ATOM 2321 O O . LEU A 1 296 ? 19.519 1.415 -5.382 1.00 97.94 296 LEU A O 1
ATOM 2325 N N . ARG A 1 297 ? 17.786 2.562 -4.518 1.00 97.69 297 ARG A N 1
ATOM 2326 C CA . ARG A 1 297 ? 17.389 3.237 -5.757 1.00 97.69 297 ARG A CA 1
ATOM 2327 C C . ARG A 1 297 ? 18.553 4.000 -6.377 1.00 97.69 297 ARG A C 1
ATOM 2329 O O . ARG A 1 297 ? 18.844 3.786 -7.543 1.00 97.69 297 ARG A O 1
ATOM 2336 N N . GLN A 1 298 ? 19.273 4.812 -5.600 1.00 97.88 298 GLN A N 1
ATOM 2337 C CA . GLN A 1 298 ? 20.449 5.542 -6.089 1.00 97.88 298 GLN A CA 1
ATOM 2338 C C . GLN A 1 298 ? 21.532 4.611 -6.655 1.00 97.88 298 GLN A C 1
ATOM 2340 O O . GLN A 1 298 ? 22.142 4.930 -7.675 1.00 97.88 298 GLN A O 1
ATOM 2345 N N . SER A 1 299 ? 21.772 3.461 -6.014 1.00 97.75 299 SER A N 1
ATOM 2346 C CA . SER A 1 299 ? 22.715 2.456 -6.520 1.00 97.75 299 SER A CA 1
ATOM 2347 C C . SER A 1 299 ? 22.238 1.853 -7.842 1.00 97.75 299 SER A C 1
ATOM 2349 O O . SER A 1 299 ? 23.010 1.781 -8.797 1.00 97.75 299 SER A O 1
ATOM 2351 N N . LEU A 1 300 ? 20.961 1.468 -7.920 1.00 96.75 300 LEU A N 1
ATOM 2352 C CA . LEU A 1 300 ? 20.363 0.886 -9.122 1.00 96.75 300 LEU A CA 1
ATOM 2353 C C . LEU A 1 300 ? 20.305 1.888 -10.279 1.00 96.75 300 LEU A C 1
ATOM 2355 O O . LEU A 1 300 ? 20.655 1.530 -11.398 1.00 96.75 300 LEU A O 1
ATOM 2359 N N . ASP A 1 301 ? 19.938 3.142 -10.015 1.00 96.31 301 ASP A N 1
ATOM 2360 C CA . ASP A 1 301 ? 19.925 4.225 -11.001 1.00 96.31 301 ASP A CA 1
ATOM 2361 C C . ASP A 1 301 ? 21.324 4.481 -11.561 1.00 96.31 301 ASP A C 1
ATOM 2363 O O . ASP A 1 301 ? 21.492 4.682 -12.766 1.00 96.31 301 ASP A O 1
ATOM 2367 N N . LYS A 1 302 ? 22.352 4.456 -10.706 1.00 96.94 302 LYS A N 1
ATOM 2368 C CA . LYS A 1 302 ? 23.741 4.595 -11.147 1.00 96.94 302 LYS A CA 1
ATOM 2369 C C . LYS A 1 302 ? 24.136 3.449 -12.081 1.00 96.94 302 LYS A C 1
ATOM 2371 O O . LYS A 1 302 ? 24.597 3.711 -13.189 1.00 96.94 302 LYS A O 1
ATOM 2376 N N . GLU A 1 303 ? 23.908 2.201 -11.672 1.00 95.25 303 GLU A N 1
ATOM 2377 C CA . GLU A 1 303 ? 24.211 1.023 -12.498 1.00 95.25 303 GLU A CA 1
ATOM 2378 C C . GLU A 1 303 ? 23.423 1.016 -13.816 1.00 95.25 303 GLU A C 1
ATOM 2380 O O . GLU A 1 303 ? 23.962 0.680 -14.874 1.00 95.25 303 GLU A O 1
ATOM 2385 N N . TRP A 1 304 ? 22.148 1.405 -13.770 1.00 93.75 304 TRP A N 1
ATOM 2386 C CA . TRP A 1 304 ? 21.279 1.489 -14.938 1.00 93.75 304 TRP A CA 1
ATOM 2387 C C . TRP A 1 304 ? 21.783 2.536 -15.933 1.00 93.75 304 TRP A C 1
ATOM 2389 O O . TRP A 1 304 ? 21.919 2.232 -17.119 1.00 93.75 304 TRP A O 1
ATOM 2399 N N . ASN A 1 305 ? 22.145 3.733 -15.463 1.00 93.25 305 ASN A N 1
ATOM 2400 C CA . ASN A 1 305 ? 22.692 4.794 -16.310 1.00 93.25 305 ASN A CA 1
ATOM 2401 C C . ASN A 1 305 ? 24.070 4.436 -16.891 1.00 93.25 305 ASN A C 1
ATOM 2403 O O . ASN A 1 305 ? 24.328 4.718 -18.061 1.00 93.25 305 ASN A O 1
ATOM 2407 N N . GLU A 1 306 ? 24.940 3.772 -16.123 1.00 93.50 306 GLU A N 1
ATOM 2408 C CA . GLU A 1 306 ? 26.235 3.278 -16.615 1.00 93.50 306 GLU A CA 1
ATOM 2409 C C . GLU A 1 306 ? 26.055 2.242 -17.738 1.00 93.50 306 GLU A C 1
ATOM 2411 O O . GLU A 1 306 ? 26.698 2.327 -18.794 1.00 93.50 306 GLU A O 1
ATOM 2416 N N . LYS A 1 307 ? 25.130 1.289 -17.563 1.00 91.06 307 LYS A N 1
ATOM 2417 C CA . LYS A 1 307 ? 24.808 0.305 -18.606 1.00 91.06 307 LYS A CA 1
ATOM 2418 C C . LYS A 1 307 ? 24.142 0.939 -19.818 1.00 91.06 307 LYS A C 1
ATOM 2420 O O . LYS A 1 307 ? 24.503 0.591 -20.941 1.00 91.06 307 LYS A O 1
ATOM 2425 N N . LYS A 1 308 ? 23.224 1.884 -19.609 1.00 91.50 308 LYS A N 1
ATOM 2426 C CA . LYS A 1 308 ? 22.582 2.642 -20.685 1.00 91.50 308 LYS A CA 1
ATOM 2427 C C . LYS A 1 308 ? 23.619 3.391 -21.521 1.00 91.50 308 LYS A C 1
ATOM 2429 O O . LYS A 1 308 ? 23.640 3.223 -22.735 1.00 91.50 308 LYS A O 1
ATOM 2434 N N . GLY A 1 309 ? 24.535 4.122 -20.882 1.00 90.75 309 GLY A N 1
ATOM 2435 C CA . GLY A 1 309 ? 25.615 4.832 -21.574 1.00 90.75 309 GLY A CA 1
ATOM 2436 C C . GLY A 1 309 ? 26.557 3.890 -22.332 1.00 90.75 309 GLY A C 1
ATOM 2437 O O . GLY A 1 309 ? 26.951 4.175 -23.462 1.00 90.75 309 GLY A O 1
ATOM 2438 N N . THR A 1 310 ? 26.861 2.720 -21.760 1.00 89.19 310 THR A N 1
ATOM 2439 C CA . THR A 1 310 ? 27.652 1.683 -22.445 1.00 89.19 310 THR A CA 1
ATOM 2440 C C . THR A 1 310 ? 26.925 1.157 -23.685 1.00 89.19 310 THR A C 1
ATOM 2442 O O . THR A 1 310 ? 27.530 1.034 -24.749 1.00 89.19 310 THR A O 1
ATOM 2445 N N . MET A 1 311 ? 25.621 0.889 -23.582 1.00 87.31 311 MET A N 1
ATOM 2446 C CA . MET A 1 311 ? 24.803 0.452 -24.714 1.00 87.31 311 MET A CA 1
ATOM 2447 C C . MET A 1 311 ? 24.683 1.524 -25.798 1.00 87.31 311 MET A C 1
ATOM 2449 O O . MET A 1 311 ? 24.800 1.206 -26.978 1.00 87.31 311 MET A O 1
ATOM 2453 N N . GLU A 1 312 ? 24.495 2.789 -25.426 1.00 88.94 312 GLU A N 1
ATOM 2454 C CA . GLU A 1 312 ? 24.464 3.909 -26.370 1.00 88.94 312 GLU A CA 1
ATOM 2455 C C . GLU A 1 312 ? 25.791 4.038 -27.128 1.00 88.94 312 GLU A C 1
ATOM 2457 O O . GLU A 1 312 ? 25.785 4.200 -28.350 1.00 88.94 312 GLU A O 1
ATOM 2462 N N . LEU A 1 313 ? 26.928 3.875 -26.441 1.00 88.81 313 LEU A N 1
ATOM 2463 C CA . LEU A 1 313 ? 28.250 3.873 -27.068 1.00 88.81 313 LEU A CA 1
ATOM 2464 C C . LEU A 1 313 ? 28.431 2.686 -28.027 1.00 88.81 313 LEU A C 1
ATOM 2466 O O . LEU A 1 313 ? 28.919 2.864 -29.145 1.00 88.81 313 LEU A O 1
ATOM 2470 N N . VAL A 1 314 ? 28.018 1.479 -27.624 1.00 86.88 314 VAL A N 1
ATOM 2471 C CA . VAL A 1 314 ? 28.056 0.288 -28.490 1.00 86.88 314 VAL A CA 1
ATOM 2472 C C . VAL A 1 314 ? 27.175 0.494 -29.723 1.00 86.88 314 VAL A C 1
ATOM 2474 O O . VAL A 1 314 ? 27.636 0.265 -30.840 1.00 86.88 314 VAL A O 1
ATOM 2477 N N . ASN A 1 315 ? 25.955 1.005 -29.555 1.00 87.44 315 ASN A N 1
ATOM 2478 C CA . ASN A 1 315 ? 25.036 1.295 -30.656 1.00 87.44 315 ASN A CA 1
ATOM 2479 C C . ASN A 1 315 ? 25.592 2.368 -31.602 1.00 87.44 315 ASN A C 1
ATOM 2481 O O . ASN A 1 315 ? 25.510 2.214 -32.822 1.00 87.44 315 ASN A O 1
ATOM 2485 N N . ALA A 1 316 ? 26.210 3.425 -31.067 1.00 87.81 316 ALA A N 1
ATOM 2486 C CA . ALA A 1 316 ? 26.878 4.446 -31.868 1.00 87.81 316 ALA A CA 1
ATOM 2487 C C . ALA A 1 316 ? 28.043 3.857 -32.682 1.00 87.81 316 ALA A C 1
ATOM 2489 O O . ALA A 1 316 ? 28.171 4.152 -33.873 1.00 87.81 316 ALA A O 1
ATOM 2490 N N . ASN A 1 317 ? 28.845 2.972 -32.080 1.00 87.12 317 ASN A N 1
ATOM 2491 C CA . ASN A 1 317 ? 29.941 2.277 -32.757 1.00 87.12 317 ASN A CA 1
ATOM 2492 C C . ASN A 1 317 ? 29.437 1.323 -33.849 1.00 87.12 317 ASN A C 1
ATOM 2494 O O . ASN A 1 317 ? 29.995 1.300 -34.946 1.00 87.12 317 ASN A O 1
ATOM 2498 N N . VAL A 1 318 ? 28.361 0.573 -33.587 1.00 88.12 318 VAL A N 1
ATOM 2499 C CA . VAL A 1 318 ? 27.715 -0.295 -34.585 1.00 88.12 318 VAL A CA 1
ATOM 2500 C C . VAL A 1 318 ? 27.183 0.540 -35.752 1.00 88.12 318 VAL A C 1
ATOM 2502 O O . VAL A 1 318 ? 27.460 0.218 -36.907 1.00 88.12 318 VAL A O 1
ATOM 2505 N N . ALA A 1 319 ? 26.501 1.655 -35.477 1.00 87.62 319 ALA A N 1
ATOM 2506 C CA . ALA A 1 319 ? 25.996 2.555 -36.512 1.00 87.62 319 ALA A CA 1
ATOM 2507 C C . ALA A 1 319 ? 27.129 3.193 -37.340 1.00 87.62 319 ALA A C 1
ATOM 2509 O O . ALA A 1 319 ? 27.012 3.317 -38.561 1.00 87.62 319 ALA A O 1
ATOM 2510 N N . ALA A 1 320 ? 28.241 3.578 -36.705 1.00 89.12 320 ALA A N 1
ATOM 2511 C CA . ALA A 1 320 ? 29.421 4.100 -37.392 1.00 89.12 320 ALA A CA 1
ATOM 2512 C C . ALA A 1 320 ? 30.070 3.040 -38.297 1.00 89.12 320 ALA A C 1
ATOM 2514 O O . ALA A 1 320 ? 30.307 3.307 -39.477 1.00 89.12 320 ALA A O 1
ATOM 2515 N N . ALA A 1 321 ? 30.276 1.822 -37.785 1.00 88.88 321 ALA A N 1
ATOM 2516 C CA . ALA A 1 321 ? 30.808 0.701 -38.558 1.00 88.88 321 ALA A CA 1
ATOM 2517 C C . ALA A 1 321 ? 29.896 0.338 -39.743 1.00 88.88 321 ALA A C 1
ATOM 2519 O O . ALA A 1 321 ? 30.378 0.087 -40.849 1.00 88.88 321 ALA A O 1
ATOM 2520 N N . GLN A 1 322 ? 28.574 0.384 -39.554 1.00 91.69 322 GLN A N 1
ATOM 2521 C CA . GLN A 1 322 ? 27.604 0.146 -40.622 1.00 91.69 322 GLN A CA 1
ATOM 2522 C C . GLN A 1 322 ? 27.685 1.217 -41.719 1.00 91.69 322 GLN A C 1
ATOM 2524 O O . GLN A 1 322 ? 27.661 0.881 -42.903 1.00 91.69 322 GLN A O 1
ATOM 2529 N N . ARG A 1 323 ? 27.844 2.499 -41.355 1.00 91.75 323 ARG A N 1
ATOM 2530 C CA . ARG A 1 323 ? 28.050 3.590 -42.326 1.00 91.75 323 ARG A CA 1
ATOM 2531 C C . ARG A 1 323 ? 29.331 3.400 -43.135 1.00 91.75 323 ARG A C 1
ATOM 2533 O O . ARG A 1 323 ? 29.303 3.603 -44.348 1.00 91.75 323 ARG A O 1
ATOM 2540 N N . GLU A 1 324 ? 30.432 3.008 -42.497 1.00 93.00 324 GLU A N 1
ATOM 2541 C CA . GLU A 1 324 ? 31.689 2.724 -43.203 1.00 93.00 324 GLU A CA 1
ATOM 2542 C C . GLU A 1 324 ? 31.563 1.512 -44.134 1.00 93.00 324 GLU A C 1
ATOM 2544 O O . GLU A 1 324 ? 31.993 1.585 -45.286 1.00 93.00 324 GLU A O 1
ATOM 2549 N N . CYS A 1 325 ? 30.874 0.446 -43.708 1.00 93.25 325 CYS A N 1
ATOM 2550 C CA . CYS A 1 325 ? 30.558 -0.686 -44.582 1.00 93.25 325 CYS A CA 1
ATOM 2551 C C . CYS A 1 325 ? 29.777 -0.241 -45.829 1.00 93.25 325 CYS A C 1
ATOM 2553 O O . CYS A 1 325 ? 30.135 -0.626 -46.942 1.00 93.25 325 CYS A O 1
ATOM 2555 N N . SER A 1 326 ? 28.757 0.610 -45.671 1.00 92.81 326 SER A N 1
ATOM 2556 C CA . SER A 1 326 ? 27.992 1.150 -46.804 1.00 92.81 326 SER A CA 1
ATOM 2557 C C . SER A 1 326 ? 28.851 2.019 -47.728 1.00 92.81 326 SER A C 1
ATOM 2559 O O . SER A 1 326 ? 28.752 1.899 -48.947 1.00 92.81 326 SER A O 1
ATOM 2561 N N . LYS A 1 327 ? 29.739 2.863 -47.183 1.00 94.81 327 LYS A N 1
ATOM 2562 C CA . LYS A 1 327 ? 30.675 3.668 -47.991 1.00 94.81 327 LYS A CA 1
ATOM 2563 C C . LYS A 1 327 ? 31.627 2.791 -48.804 1.00 94.81 327 LYS A C 1
ATOM 2565 O O . LYS A 1 327 ? 31.843 3.068 -49.984 1.00 94.81 327 LYS A O 1
ATOM 2570 N N . LEU A 1 328 ? 32.205 1.760 -48.187 1.00 93.94 328 LEU A N 1
ATOM 2571 C CA . LEU A 1 328 ? 33.087 0.810 -48.868 1.00 93.94 328 LEU A CA 1
ATOM 2572 C C . LEU A 1 328 ? 32.332 0.048 -49.958 1.00 93.94 328 LEU A C 1
ATOM 2574 O O . LEU A 1 328 ? 32.830 -0.043 -51.078 1.00 93.94 328 LEU A O 1
ATOM 2578 N N . GLN A 1 329 ? 31.108 -0.404 -49.674 1.00 95.06 329 GLN A N 1
ATOM 2579 C CA . GLN A 1 329 ? 30.257 -1.065 -50.662 1.00 95.06 329 GLN A CA 1
ATOM 2580 C C . GLN A 1 329 ? 29.974 -0.154 -51.865 1.00 95.06 329 GLN A C 1
ATOM 2582 O O . GLN A 1 329 ? 30.218 -0.554 -52.997 1.00 95.06 329 GLN A O 1
ATOM 2587 N N . HIS A 1 330 ? 29.581 1.103 -51.642 1.00 94.31 330 HIS A N 1
ATOM 2588 C CA . HIS A 1 330 ? 29.363 2.053 -52.737 1.00 94.31 330 HIS A CA 1
ATOM 2589 C C . HIS A 1 330 ? 30.623 2.309 -53.573 1.00 94.31 330 HIS A C 1
ATOM 2591 O O . HIS A 1 330 ? 30.535 2.422 -54.796 1.00 94.31 330 HIS A O 1
ATOM 2597 N N . LYS A 1 331 ? 31.806 2.384 -52.946 1.00 94.88 331 LYS A N 1
ATOM 2598 C CA . LYS A 1 331 ? 33.078 2.499 -53.680 1.00 94.88 331 LYS A CA 1
ATOM 2599 C C . LYS A 1 331 ? 33.341 1.259 -54.531 1.00 94.88 331 LYS A C 1
ATOM 2601 O O . LYS A 1 331 ? 33.735 1.402 -55.685 1.00 94.88 331 LYS A O 1
ATOM 2606 N N . ILE A 1 332 ? 33.115 0.068 -53.978 1.00 94.81 332 ILE A N 1
ATOM 2607 C CA . ILE A 1 332 ? 33.244 -1.203 -54.699 1.00 94.81 332 ILE A CA 1
ATOM 2608 C C . ILE A 1 332 ? 32.316 -1.209 -55.918 1.00 94.81 332 ILE A C 1
ATOM 2610 O O . ILE A 1 332 ? 32.779 -1.493 -57.022 1.00 94.81 332 ILE A O 1
ATOM 2614 N N . ASP A 1 333 ? 31.047 -0.843 -55.742 1.00 94.25 333 ASP A N 1
ATOM 2615 C CA . ASP A 1 333 ? 30.046 -0.837 -56.811 1.00 94.25 333 ASP A CA 1
ATOM 2616 C C . ASP A 1 333 ? 30.400 0.183 -57.906 1.00 94.25 333 ASP A C 1
ATOM 2618 O O . ASP A 1 333 ? 30.375 -0.138 -59.093 1.00 94.25 333 ASP A O 1
ATOM 2622 N N . ALA A 1 334 ? 30.822 1.394 -57.523 1.00 94.62 334 ALA A N 1
ATOM 2623 C CA . ALA A 1 334 ? 31.245 2.429 -58.467 1.00 94.62 334 ALA A CA 1
ATOM 2624 C C . ALA A 1 334 ? 32.469 2.000 -59.295 1.00 94.62 334 ALA A C 1
ATOM 2626 O O . ALA A 1 334 ? 32.515 2.221 -60.506 1.00 94.62 334 ALA A O 1
ATOM 2627 N N . ARG A 1 335 ? 33.458 1.355 -58.663 1.00 94.88 335 ARG A N 1
ATOM 2628 C CA . ARG A 1 335 ? 34.651 0.837 -59.352 1.00 94.88 335 ARG A CA 1
ATOM 2629 C C . ARG A 1 335 ? 34.318 -0.348 -60.252 1.00 94.88 335 ARG A C 1
ATOM 2631 O O . ARG A 1 335 ? 34.833 -0.420 -61.362 1.00 94.88 335 ARG A O 1
ATOM 2638 N N . GLN A 1 336 ? 33.425 -1.238 -59.825 1.00 94.62 336 GLN A N 1
ATOM 2639 C CA . GLN A 1 336 ? 32.926 -2.317 -60.679 1.00 94.62 336 GLN A CA 1
ATOM 2640 C C . GLN A 1 336 ? 32.185 -1.772 -61.900 1.00 94.62 336 GLN A C 1
ATOM 2642 O O . GLN A 1 336 ? 32.428 -2.248 -63.004 1.00 94.62 336 GLN A O 1
ATOM 2647 N N . ALA A 1 337 ? 31.346 -0.748 -61.734 1.00 94.25 337 ALA A N 1
ATOM 2648 C CA . ALA A 1 337 ? 30.674 -0.095 -62.853 1.00 94.25 337 ALA A CA 1
ATOM 2649 C C . ALA A 1 337 ? 31.679 0.523 -63.842 1.00 94.25 337 ALA A C 1
ATOM 2651 O O . ALA A 1 337 ? 31.529 0.349 -65.050 1.00 94.25 337 ALA A O 1
ATOM 2652 N N . GLN A 1 338 ? 32.745 1.168 -63.346 1.00 93.88 338 GLN A N 1
ATOM 2653 C CA . GLN A 1 338 ? 33.846 1.664 -64.186 1.00 93.88 338 GLN A CA 1
ATOM 2654 C C . GLN A 1 338 ? 34.549 0.531 -64.941 1.00 93.88 338 GLN A C 1
ATOM 2656 O O . GLN A 1 338 ? 34.765 0.642 -66.144 1.00 93.88 338 GLN A O 1
ATOM 2661 N N . ILE A 1 339 ? 34.857 -0.580 -64.263 1.00 93.50 339 ILE A N 1
ATOM 2662 C CA . ILE A 1 339 ? 35.449 -1.762 -64.901 1.00 93.50 339 ILE A CA 1
ATOM 2663 C C . ILE A 1 339 ? 34.539 -2.276 -66.023 1.00 93.50 339 ILE A C 1
ATOM 2665 O O . ILE A 1 339 ? 35.033 -2.554 -67.110 1.00 93.50 339 ILE A O 1
ATOM 2669 N N . GLN A 1 340 ? 33.227 -2.379 -65.791 1.00 92.88 340 GLN A N 1
ATOM 2670 C CA . GLN A 1 340 ? 32.282 -2.845 -66.812 1.00 92.88 340 GLN A CA 1
ATOM 2671 C C . GLN A 1 340 ? 32.193 -1.886 -68.005 1.00 92.88 340 GLN A C 1
ATOM 2673 O O . GLN A 1 340 ? 32.178 -2.342 -69.143 1.00 92.88 340 GLN A O 1
ATOM 2678 N N . ALA A 1 341 ? 32.214 -0.573 -67.762 1.00 91.62 341 ALA A N 1
ATOM 2679 C CA . ALA A 1 341 ? 32.216 0.431 -68.826 1.00 91.62 341 ALA A CA 1
ATOM 2680 C C . ALA A 1 341 ? 33.493 0.393 -69.687 1.00 91.62 341 ALA A C 1
ATOM 2682 O O . ALA A 1 341 ? 33.437 0.670 -70.881 1.00 91.62 341 ALA A O 1
ATOM 2683 N N . LEU A 1 342 ? 34.644 0.040 -69.102 1.00 91.44 342 LEU A N 1
ATOM 2684 C CA . LEU A 1 342 ? 35.915 -0.096 -69.826 1.00 91.44 342 LEU A CA 1
ATOM 2685 C C . LEU A 1 342 ? 36.089 -1.474 -70.486 1.00 91.44 342 LEU A C 1
ATOM 2687 O O . LEU A 1 342 ? 36.844 -1.612 -71.447 1.00 91.44 342 LEU A O 1
ATOM 2691 N N . LYS A 1 343 ? 35.393 -2.505 -69.993 1.00 91.50 343 LYS A N 1
ATOM 2692 C CA . LYS A 1 343 ? 35.408 -3.878 -70.525 1.00 91.50 343 LYS A CA 1
ATOM 2693 C C . LYS A 1 343 ? 34.412 -4.094 -71.668 1.00 91.50 343 LYS A C 1
ATOM 2695 O O . LYS A 1 343 ? 33.910 -5.202 -71.839 1.00 91.50 343 LYS A O 1
ATOM 2700 N N . THR A 1 344 ? 34.134 -3.070 -72.465 1.00 91.06 344 THR A N 1
ATOM 2701 C CA . THR A 1 344 ? 33.354 -3.252 -73.689 1.00 91.06 344 THR A CA 1
ATOM 2702 C C . THR A 1 344 ? 34.249 -3.744 -74.827 1.00 91.06 344 THR A C 1
ATOM 2704 O O . THR A 1 344 ? 35.446 -3.436 -74.897 1.00 91.06 344 THR A O 1
ATOM 2707 N N . ASP A 1 345 ? 33.662 -4.524 -75.733 1.00 90.38 345 ASP A N 1
ATOM 2708 C CA . ASP A 1 345 ? 34.304 -4.941 -76.985 1.00 90.38 345 ASP A CA 1
ATOM 2709 C C . ASP A 1 345 ? 34.119 -3.884 -78.093 1.00 90.38 345 ASP A C 1
ATOM 2711 O O . ASP A 1 345 ? 34.299 -4.175 -79.274 1.00 90.38 345 ASP A O 1
ATOM 2715 N N . ASP A 1 346 ? 33.782 -2.644 -77.718 1.00 90.31 346 ASP A N 1
ATOM 2716 C CA . ASP A 1 346 ? 33.639 -1.535 -78.655 1.00 90.31 346 ASP A CA 1
ATOM 2717 C C . ASP A 1 346 ? 34.973 -1.270 -79.360 1.00 90.31 346 ASP A C 1
ATOM 2719 O O . ASP A 1 346 ? 36.025 -1.121 -78.720 1.00 90.31 346 ASP A O 1
ATOM 2723 N N . GLU A 1 347 ? 34.926 -1.205 -80.690 1.00 90.44 347 GLU A N 1
ATOM 2724 C CA . GLU A 1 347 ? 36.092 -0.912 -81.513 1.00 90.44 347 GLU A CA 1
ATOM 2725 C C . GLU A 1 347 ? 36.454 0.577 -81.419 1.00 90.44 347 GLU A C 1
ATOM 2727 O O . GLU A 1 347 ? 35.693 1.473 -81.786 1.00 90.44 347 GLU A O 1
ATOM 2732 N N . ILE A 1 348 ? 37.669 0.847 -80.956 1.00 92.44 348 ILE A N 1
ATOM 2733 C CA . ILE A 1 348 ? 38.285 2.165 -80.895 1.00 92.44 348 ILE A CA 1
ATOM 2734 C C . ILE A 1 348 ? 39.232 2.299 -82.081 1.00 92.44 348 ILE A C 1
ATOM 2736 O O . ILE A 1 348 ? 40.198 1.547 -82.223 1.00 92.44 348 ILE A O 1
ATOM 2740 N N . LEU A 1 349 ? 38.978 3.306 -82.913 1.00 93.69 349 LEU A N 1
ATOM 2741 C CA . LEU A 1 349 ? 39.851 3.671 -84.019 1.00 93.69 349 LEU A CA 1
ATOM 2742 C C . LEU A 1 349 ? 41.199 4.187 -83.490 1.00 93.69 349 LEU A C 1
ATOM 2744 O O . LEU A 1 349 ? 41.254 5.216 -82.818 1.00 93.69 349 LEU A O 1
ATOM 2748 N N . LEU A 1 350 ? 42.287 3.502 -83.838 1.00 93.19 350 LEU A N 1
ATOM 2749 C CA . LEU A 1 350 ? 43.655 3.903 -83.489 1.00 93.19 350 LEU A CA 1
ATOM 2750 C C . LEU A 1 350 ? 44.286 4.804 -84.550 1.00 93.19 350 LEU A C 1
ATOM 2752 O O . LEU A 1 350 ? 45.100 5.676 -84.248 1.00 93.19 350 LEU A O 1
ATOM 2756 N N . GLY A 1 351 ? 43.923 4.593 -85.812 1.00 92.31 351 GLY A N 1
ATOM 2757 C CA . GLY A 1 351 ? 44.470 5.361 -86.915 1.00 92.31 351 GLY A CA 1
ATOM 2758 C C . GLY A 1 351 ? 44.154 4.754 -88.270 1.00 92.31 351 GLY A C 1
ATOM 2759 O O . GLY A 1 351 ? 43.569 3.678 -88.392 1.00 92.31 351 GLY A O 1
ATOM 2760 N N . LYS A 1 352 ? 44.559 5.472 -89.315 1.00 93.81 352 LYS A N 1
ATOM 2761 C CA . LYS A 1 352 ? 44.364 5.076 -90.706 1.00 93.81 352 LYS A CA 1
ATOM 2762 C C . LYS A 1 352 ? 45.655 5.295 -91.478 1.00 93.81 352 LYS A C 1
ATOM 2764 O O . LYS A 1 352 ? 46.249 6.371 -91.416 1.00 93.81 352 LYS A O 1
ATOM 2769 N N . LYS A 1 353 ? 46.070 4.292 -92.246 1.00 93.44 353 LYS A N 1
ATOM 2770 C CA . LYS A 1 353 ? 47.139 4.415 -93.237 1.00 93.44 353 LYS A CA 1
ATOM 2771 C C . LYS A 1 353 ? 46.528 4.246 -94.612 1.00 93.44 353 LYS A C 1
ATOM 2773 O O . LYS A 1 353 ? 45.835 3.271 -94.882 1.00 93.44 353 LYS A O 1
ATOM 2778 N N . SER A 1 354 ? 46.768 5.222 -95.474 1.00 90.38 354 SER A N 1
ATOM 2779 C CA . SER A 1 354 ? 46.343 5.156 -96.866 1.00 90.38 354 SER A CA 1
ATOM 2780 C C . SER A 1 354 ? 47.559 5.215 -97.770 1.00 90.38 354 SER A C 1
ATOM 2782 O O . SER A 1 354 ? 48.537 5.908 -97.488 1.00 90.38 354 SER A O 1
ATOM 2784 N N . CYS A 1 355 ? 47.500 4.445 -98.842 1.00 88.25 355 CYS A N 1
ATOM 2785 C CA . CYS A 1 355 ? 48.447 4.497 -99.930 1.00 88.25 355 CYS A CA 1
ATOM 2786 C C . CYS A 1 355 ? 47.666 4.829 -101.185 1.00 88.25 355 CYS A C 1
ATOM 2788 O O . CYS A 1 355 ? 46.796 4.060 -101.587 1.00 88.25 355 CYS A O 1
ATOM 2790 N N . VAL A 1 356 ? 48.024 5.947 -101.803 1.00 84.38 356 VAL A N 1
ATOM 2791 C CA . VAL A 1 356 ? 47.598 6.286 -103.151 1.00 84.38 356 VAL A CA 1
ATOM 2792 C C . VAL A 1 356 ? 48.865 6.466 -103.974 1.00 84.38 356 VAL A C 1
ATOM 2794 O O . VAL A 1 356 ? 49.713 7.294 -103.639 1.00 84.38 356 VAL A O 1
ATOM 2797 N N . ALA A 1 357 ? 49.028 5.642 -105.000 1.00 81.62 357 ALA A N 1
ATOM 2798 C CA . ALA A 1 357 ? 50.033 5.815 -106.033 1.00 81.62 357 ALA A CA 1
ATOM 2799 C C . ALA A 1 357 ? 49.302 5.778 -107.372 1.00 81.62 357 ALA A C 1
ATOM 2801 O O . ALA A 1 357 ? 48.774 4.738 -107.774 1.00 81.62 357 ALA A O 1
ATOM 2802 N N . HIS A 1 358 ? 49.226 6.941 -108.009 1.00 77.25 358 HIS A N 1
ATOM 2803 C CA . HIS A 1 358 ? 48.620 7.086 -109.322 1.00 77.25 358 HIS A CA 1
ATOM 2804 C C . HIS A 1 358 ? 49.595 6.598 -110.379 1.00 77.25 358 HIS A C 1
ATOM 2806 O O . HIS A 1 358 ? 50.757 7.001 -110.379 1.00 77.25 358 HIS A O 1
ATOM 2812 N N . TYR A 1 359 ? 49.113 5.732 -111.256 1.00 67.06 359 TYR A N 1
ATOM 2813 C CA . TYR A 1 359 ? 49.845 5.253 -112.404 1.00 67.06 359 TYR A CA 1
ATOM 2814 C C . TYR A 1 359 ? 49.342 5.978 -113.647 1.00 67.06 359 TYR A C 1
ATOM 2816 O O . TYR A 1 359 ? 48.193 5.824 -114.064 1.00 67.06 359 TYR A O 1
ATOM 2824 N N . SER A 1 360 ? 50.211 6.769 -114.270 1.00 62.88 360 SER A N 1
ATOM 2825 C CA . SER A 1 360 ? 49.882 7.401 -115.541 1.00 62.88 360 SER A CA 1
ATOM 2826 C C . SER A 1 360 ? 50.347 6.493 -116.668 1.00 62.88 360 SER A C 1
ATOM 2828 O O . SER A 1 360 ? 51.534 6.432 -116.965 1.00 62.88 360 SER A O 1
ATOM 2830 N N . PHE A 1 361 ? 49.419 5.808 -117.343 1.00 59.53 361 PHE A N 1
ATOM 2831 C CA . PHE A 1 361 ? 49.757 4.944 -118.484 1.00 59.53 361 PHE A CA 1
ATOM 2832 C C . PHE A 1 361 ? 50.595 5.677 -119.550 1.00 59.53 361 PHE A C 1
ATOM 2834 O O . PHE A 1 361 ? 51.541 5.114 -120.098 1.00 59.53 361 PHE A O 1
ATOM 2841 N N . VAL A 1 362 ? 50.288 6.954 -119.810 1.00 62.22 362 VAL A N 1
ATOM 2842 C CA . VAL A 1 362 ? 51.020 7.779 -120.783 1.00 62.22 362 VAL A CA 1
ATOM 2843 C C . VAL A 1 362 ? 52.362 8.260 -120.224 1.00 62.22 362 VAL A C 1
ATOM 2845 O O . VAL A 1 362 ? 53.343 8.274 -120.958 1.00 62.22 362 VAL A O 1
ATOM 2848 N N . GLY A 1 363 ? 52.426 8.637 -118.943 1.00 59.28 363 GLY A N 1
ATOM 2849 C CA . GLY A 1 363 ? 53.648 9.164 -118.323 1.00 59.28 363 GLY A CA 1
ATOM 2850 C C . GLY A 1 363 ? 54.688 8.092 -117.982 1.00 59.28 363 GLY A C 1
ATOM 2851 O O . GLY A 1 363 ? 55.869 8.270 -118.269 1.00 59.28 363 GLY A O 1
ATOM 2852 N N . ASP A 1 364 ? 54.251 6.967 -117.419 1.00 58.72 364 ASP A N 1
ATOM 2853 C CA . ASP A 1 364 ? 55.135 5.991 -116.773 1.00 58.72 364 ASP A CA 1
ATOM 2854 C C . ASP A 1 364 ? 55.534 4.830 -117.701 1.00 58.72 364 ASP A C 1
ATOM 2856 O O . ASP A 1 364 ? 56.660 4.337 -117.623 1.00 58.72 364 ASP A O 1
ATOM 2860 N N . LEU A 1 365 ? 54.656 4.399 -118.621 1.00 53.97 365 LEU A N 1
ATOM 2861 C CA . LEU A 1 365 ? 54.964 3.292 -119.540 1.00 53.97 365 LEU A CA 1
ATOM 2862 C C . LEU A 1 365 ? 55.715 3.753 -120.794 1.00 53.97 365 LEU A C 1
ATOM 2864 O O . LEU A 1 365 ? 56.717 3.151 -121.170 1.00 53.97 365 LEU A O 1
ATOM 2868 N N . LEU A 1 366 ? 55.222 4.808 -121.453 1.00 54.16 366 LEU A N 1
ATOM 2869 C CA . LEU A 1 366 ? 55.714 5.233 -122.770 1.00 54.16 366 LEU A CA 1
ATOM 2870 C C . LEU A 1 366 ? 57.010 6.048 -122.704 1.00 54.16 366 LEU A C 1
ATOM 2872 O O . LEU A 1 366 ? 57.848 5.905 -123.590 1.00 54.16 366 LEU A O 1
ATOM 2876 N N . PHE A 1 367 ? 57.191 6.882 -121.675 1.00 55.53 367 PHE A N 1
ATOM 2877 C CA . PHE A 1 367 ? 58.375 7.746 -121.570 1.00 55.53 367 PHE A CA 1
ATOM 2878 C C . PHE A 1 367 ? 59.473 7.192 -120.660 1.00 55.53 367 PHE A C 1
ATOM 2880 O O . PHE A 1 367 ? 60.637 7.530 -120.859 1.00 55.53 367 PHE A O 1
ATOM 2887 N N . GLN A 1 368 ? 59.133 6.351 -119.679 1.00 56.22 368 GLN A N 1
ATOM 2888 C CA . GLN A 1 368 ? 60.099 5.853 -118.691 1.00 56.22 368 GLN A CA 1
ATOM 2889 C C . GLN A 1 368 ? 60.368 4.344 -118.786 1.00 56.22 368 GLN A C 1
ATOM 2891 O O . GLN A 1 368 ? 61.285 3.861 -118.130 1.00 56.22 368 GLN A O 1
ATOM 2896 N N . GLY A 1 369 ? 59.610 3.594 -119.600 1.00 53.19 369 GLY A N 1
ATOM 2897 C CA . GLY A 1 369 ? 59.838 2.161 -119.832 1.00 53.19 369 GLY A CA 1
ATOM 2898 C C . GLY A 1 369 ? 59.608 1.260 -118.611 1.00 53.19 369 GLY A C 1
ATOM 2899 O O . GLY A 1 369 ? 59.982 0.088 -118.638 1.00 53.19 369 GLY A O 1
ATOM 2900 N N . ASN A 1 370 ? 58.991 1.775 -117.544 1.00 52.06 370 ASN A N 1
ATOM 2901 C CA . ASN A 1 370 ? 58.810 1.047 -116.295 1.00 52.06 370 ASN A CA 1
ATOM 2902 C C . ASN A 1 370 ? 57.460 0.309 -116.289 1.00 52.06 370 ASN A C 1
ATOM 2904 O O . ASN A 1 370 ? 56.386 0.912 -116.232 1.00 52.06 370 ASN A O 1
ATOM 2908 N N . LEU A 1 371 ? 57.510 -1.026 -116.321 1.00 57.12 371 LEU A N 1
ATOM 2909 C CA . LEU A 1 371 ? 56.357 -1.886 -116.045 1.00 57.12 371 LEU A CA 1
ATOM 2910 C C . LEU A 1 371 ? 56.008 -1.763 -114.560 1.00 57.12 371 LEU A C 1
ATOM 2912 O O . LEU A 1 371 ? 56.737 -2.253 -113.698 1.00 57.12 371 LEU A O 1
ATOM 2916 N N . ASN A 1 372 ? 54.900 -1.090 -114.254 1.00 53.38 372 ASN A N 1
ATOM 2917 C CA . ASN A 1 372 ? 54.480 -0.885 -112.875 1.00 53.38 372 ASN A CA 1
ATOM 2918 C C . ASN A 1 372 ? 53.902 -2.184 -112.293 1.00 53.38 372 ASN A C 1
ATOM 2920 O O . ASN A 1 372 ? 52.699 -2.426 -112.338 1.00 53.38 372 ASN A O 1
ATOM 2924 N N . LEU A 1 373 ? 54.786 -3.014 -111.735 1.00 61.41 373 LEU A N 1
ATOM 2925 C CA . LEU A 1 373 ? 54.477 -4.041 -110.732 1.00 61.41 373 LEU A CA 1
ATOM 2926 C C . LEU A 1 373 ? 54.490 -3.412 -109.330 1.00 61.41 373 LEU A C 1
ATOM 2928 O O . LEU A 1 373 ? 55.024 -3.983 -108.381 1.00 61.41 373 LEU A O 1
ATOM 2932 N N . GLY A 1 374 ? 53.982 -2.183 -109.225 1.00 69.31 374 GLY A N 1
ATOM 2933 C CA . GLY A 1 374 ? 54.118 -1.346 -108.050 1.00 69.31 374 GLY A CA 1
ATOM 2934 C C . GLY A 1 374 ? 53.584 -2.056 -106.820 1.00 69.31 374 GLY A C 1
ATOM 2935 O O . GLY A 1 374 ? 52.396 -2.373 -106.717 1.00 69.31 374 GLY A O 1
ATOM 2936 N N . SER A 1 375 ? 54.490 -2.295 -105.886 1.00 82.62 375 SER A N 1
ATOM 2937 C CA . SER A 1 375 ? 54.184 -2.785 -104.559 1.00 82.62 375 SER A CA 1
ATOM 2938 C C . SER A 1 375 ? 54.607 -1.720 -103.565 1.00 82.62 375 SER A C 1
ATOM 2940 O O . SER A 1 375 ? 55.734 -1.223 -103.649 1.00 82.62 375 SER A O 1
ATOM 2942 N N . LYS A 1 376 ? 53.745 -1.365 -102.616 1.00 87.12 376 LYS A N 1
ATOM 2943 C CA . LYS A 1 376 ? 54.130 -0.468 -101.526 1.00 87.12 376 LYS A CA 1
ATOM 2944 C C . LYS A 1 376 ? 54.024 -1.202 -100.207 1.00 87.12 376 LYS A C 1
ATOM 2946 O O . LYS A 1 376 ? 52.960 -1.713 -99.871 1.00 87.12 376 LYS A O 1
ATOM 2951 N N . HIS A 1 377 ? 55.124 -1.220 -99.469 1.00 91.06 377 HIS A N 1
ATOM 2952 C CA . HIS A 1 377 ? 55.140 -1.698 -98.099 1.00 91.06 377 HIS A CA 1
ATOM 2953 C C . HIS A 1 377 ? 54.566 -0.613 -97.185 1.00 91.06 377 HIS A C 1
ATOM 2955 O O . HIS A 1 377 ? 54.998 0.544 -97.227 1.00 91.06 377 HIS A O 1
ATOM 2961 N N . LEU A 1 378 ? 53.567 -0.975 -96.389 1.00 91.25 378 LEU A N 1
ATOM 2962 C CA . LEU A 1 378 ? 53.002 -0.127 -95.353 1.00 91.25 378 LEU A CA 1
ATOM 2963 C C . LEU A 1 378 ? 53.225 -0.782 -94.002 1.00 91.25 378 LEU A C 1
ATOM 2965 O O . LEU A 1 378 ? 52.946 -1.963 -93.831 1.00 91.25 378 LEU A O 1
ATOM 2969 N N . THR A 1 379 ? 53.657 0.026 -93.043 1.00 93.44 379 THR A N 1
ATOM 2970 C CA . THR A 1 379 ? 53.744 -0.355 -91.638 1.00 93.44 379 THR A CA 1
ATOM 2971 C C . THR A 1 379 ? 52.921 0.597 -90.780 1.00 93.44 379 THR A C 1
ATOM 2973 O O . THR A 1 379 ? 52.727 1.780 -91.103 1.00 93.44 379 THR A O 1
ATOM 2976 N N . TYR A 1 380 ? 52.407 0.065 -89.681 1.00 94.69 380 TYR A N 1
ATOM 2977 C CA . TYR A 1 380 ? 51.716 0.803 -88.644 1.00 94.69 380 TYR A CA 1
ATOM 2978 C C . TYR A 1 380 ? 52.147 0.278 -87.279 1.00 94.69 380 TYR A C 1
ATOM 2980 O O . TYR A 1 380 ? 51.977 -0.899 -86.974 1.00 94.69 380 TYR A O 1
ATOM 2988 N N . ASP A 1 381 ? 52.680 1.185 -86.472 1.00 93.44 381 ASP A N 1
ATOM 2989 C CA . ASP A 1 381 ? 53.006 0.960 -85.073 1.00 93.44 381 ASP A CA 1
ATOM 2990 C C . ASP A 1 381 ? 51.985 1.696 -84.210 1.00 93.44 381 ASP A C 1
ATOM 2992 O O . ASP A 1 381 ? 51.668 2.863 -84.465 1.00 93.44 381 ASP A O 1
ATOM 2996 N N . SER A 1 382 ? 51.467 1.011 -83.197 1.00 92.44 382 SER A N 1
ATOM 2997 C CA . SER A 1 382 ? 50.558 1.574 -82.204 1.00 92.44 382 SER A CA 1
ATOM 2998 C C . SER A 1 382 ? 51.116 1.402 -80.796 1.00 92.44 382 SER A C 1
ATOM 3000 O O . SER A 1 382 ? 51.830 0.446 -80.516 1.00 92.44 382 SER A O 1
ATOM 3002 N N . ASP A 1 383 ? 50.720 2.273 -79.872 1.00 90.69 383 ASP A N 1
ATOM 3003 C CA . ASP A 1 383 ? 50.969 2.062 -78.441 1.00 90.69 383 ASP A CA 1
ATOM 3004 C C . ASP A 1 383 ? 50.057 0.968 -77.846 1.00 90.69 383 ASP A C 1
ATOM 3006 O O . ASP A 1 383 ? 50.242 0.542 -76.704 1.00 90.69 383 ASP A O 1
ATOM 3010 N N . TYR A 1 384 ? 49.063 0.499 -78.614 1.00 92.00 384 TYR A N 1
ATOM 3011 C CA . TYR A 1 384 ? 48.035 -0.443 -78.173 1.00 92.00 384 TYR A CA 1
ATOM 3012 C C . TYR A 1 384 ? 47.967 -1.688 -79.060 1.00 92.00 384 TYR A C 1
ATOM 3014 O O . TYR A 1 384 ? 48.279 -1.657 -80.248 1.00 92.00 384 TYR A O 1
ATOM 3022 N N . ILE A 1 385 ? 47.534 -2.807 -78.473 1.00 91.81 385 ILE A N 1
ATOM 3023 C CA . ILE A 1 385 ? 47.361 -4.070 -79.200 1.00 91.81 385 ILE A CA 1
ATOM 3024 C C . ILE A 1 385 ? 46.244 -3.900 -80.235 1.00 91.81 385 ILE A C 1
ATOM 3026 O O . ILE A 1 385 ? 45.123 -3.518 -79.890 1.00 91.81 385 ILE A O 1
ATOM 3030 N N . LEU A 1 386 ? 46.546 -4.215 -81.490 1.00 92.81 386 LEU A N 1
ATOM 3031 C CA . LEU A 1 386 ? 45.611 -4.170 -82.607 1.00 92.81 386 LEU A CA 1
ATOM 3032 C C . LEU A 1 386 ? 44.624 -5.339 -82.493 1.00 92.81 386 LEU A C 1
ATOM 3034 O O . LEU A 1 386 ? 45.048 -6.496 -82.455 1.00 92.81 386 LEU A O 1
ATOM 3038 N N . SER A 1 387 ? 43.321 -5.052 -82.437 1.00 92.00 387 SER A N 1
ATOM 3039 C CA . SER A 1 387 ? 42.271 -6.082 -82.402 1.00 92.00 387 SER A CA 1
ATOM 3040 C C . SER A 1 387 ? 41.852 -6.513 -83.800 1.00 92.00 387 SER A C 1
ATOM 3042 O O . SER A 1 387 ? 41.710 -7.702 -84.067 1.00 92.00 387 SER A O 1
ATOM 3044 N N . SER A 1 388 ? 41.667 -5.548 -84.697 1.00 92.50 388 SER A N 1
ATOM 3045 C CA . SER A 1 388 ? 41.209 -5.775 -86.062 1.00 92.50 388 SER A CA 1
ATOM 3046 C C . SER A 1 388 ? 41.798 -4.716 -86.993 1.00 92.50 388 SER A C 1
ATOM 3048 O O . SER A 1 388 ? 42.106 -3.587 -86.594 1.00 92.50 388 SER A O 1
ATOM 3050 N N . VAL A 1 389 ? 41.979 -5.092 -88.258 1.00 93.00 389 VAL A N 1
ATOM 3051 C CA . VAL A 1 389 ? 42.430 -4.185 -89.315 1.00 93.00 389 VAL A CA 1
ATOM 3052 C C . VAL A 1 389 ? 41.450 -4.283 -90.473 1.00 93.00 389 VAL A C 1
ATOM 3054 O O . VAL A 1 389 ? 41.396 -5.290 -91.183 1.00 93.00 389 VAL A O 1
ATOM 3057 N N . THR A 1 390 ? 40.664 -3.226 -90.677 1.00 94.12 390 THR A N 1
ATOM 3058 C CA . THR A 1 390 ? 39.744 -3.151 -91.815 1.00 94.12 390 THR A CA 1
ATOM 3059 C C . THR A 1 390 ? 40.485 -2.574 -93.004 1.00 94.12 390 THR A C 1
ATOM 3061 O O . THR A 1 390 ? 40.986 -1.450 -92.964 1.00 94.12 390 THR A O 1
ATOM 3064 N N . LYS A 1 391 ? 40.544 -3.348 -94.083 1.00 94.19 391 LYS A N 1
ATOM 3065 C CA . LYS A 1 391 ? 41.272 -2.985 -95.295 1.00 94.19 391 LYS A CA 1
ATOM 3066 C C . LYS A 1 391 ? 40.291 -2.754 -96.428 1.00 94.19 391 LYS A C 1
ATOM 3068 O O . LYS A 1 391 ? 39.447 -3.601 -96.705 1.00 94.19 391 LYS A O 1
ATOM 3073 N N . THR A 1 392 ? 40.447 -1.643 -97.128 1.00 92.06 392 THR A N 1
ATOM 3074 C CA . THR A 1 392 ? 39.773 -1.382 -98.399 1.00 92.06 392 THR A CA 1
ATOM 3075 C C . THR A 1 392 ? 40.817 -1.165 -99.483 1.00 92.06 392 THR A C 1
ATOM 3077 O O . THR A 1 392 ? 41.933 -0.711 -99.218 1.00 92.06 392 THR A O 1
ATOM 3080 N N . CYS A 1 393 ? 40.489 -1.549 -100.710 1.00 90.44 393 CYS A N 1
ATOM 3081 C CA . CYS A 1 393 ? 41.354 -1.353 -101.865 1.00 90.44 393 CYS A CA 1
ATOM 3082 C C . CYS A 1 393 ? 40.515 -1.124 -103.124 1.00 90.44 393 CYS A C 1
ATOM 3084 O O . CYS A 1 393 ? 39.370 -1.574 -103.203 1.00 90.44 393 CYS A O 1
ATOM 3086 N N . SER A 1 394 ? 41.061 -0.384 -104.087 1.00 87.44 394 SER A N 1
ATOM 3087 C CA . SER A 1 394 ? 40.426 -0.178 -105.388 1.00 87.44 394 SER A CA 1
ATOM 3088 C C . SER A 1 394 ? 40.401 -1.470 -106.213 1.00 87.44 394 SER A C 1
ATOM 3090 O O . SER A 1 394 ? 41.289 -2.313 -106.060 1.00 87.44 394 SER A O 1
ATOM 3092 N N . PRO A 1 395 ? 39.442 -1.628 -107.147 1.00 82.88 395 PRO A N 1
ATOM 3093 C CA . PRO A 1 395 ? 39.400 -2.773 -108.051 1.00 82.88 395 PRO A CA 1
ATOM 3094 C C . PRO A 1 395 ? 40.724 -2.973 -108.804 1.00 82.88 395 PRO A C 1
ATOM 3096 O O . PRO A 1 395 ? 41.103 -2.172 -109.660 1.00 82.88 395 PRO A O 1
ATOM 3099 N N . GLY A 1 396 ? 41.408 -4.085 -108.530 1.00 81.69 396 GLY A N 1
ATOM 3100 C CA . GLY A 1 396 ? 42.710 -4.410 -109.118 1.00 81.69 396 GLY A CA 1
ATOM 3101 C C . GLY A 1 396 ? 43.914 -4.123 -108.222 1.00 81.69 396 GLY A C 1
ATOM 3102 O O . GLY A 1 396 ? 45.028 -4.336 -108.679 1.00 81.69 396 GLY A O 1
ATOM 3103 N N . SER A 1 397 ? 43.720 -3.698 -106.973 1.00 87.25 397 SER A N 1
ATOM 3104 C CA . SER A 1 397 ? 44.766 -3.736 -105.946 1.00 87.25 397 SER A CA 1
ATOM 3105 C C . SER A 1 397 ? 44.505 -4.880 -104.957 1.00 87.25 397 SER A C 1
ATOM 3107 O O . SER A 1 397 ? 43.352 -5.237 -104.717 1.00 87.25 397 SER A O 1
ATOM 3109 N N . LYS A 1 398 ? 45.556 -5.471 -104.377 1.00 89.75 398 LYS A N 1
ATOM 3110 C CA . LYS A 1 398 ? 45.431 -6.536 -103.367 1.00 89.75 398 LYS A CA 1
ATOM 3111 C C . LYS A 1 398 ? 46.485 -6.388 -102.273 1.00 89.75 398 LYS A C 1
ATOM 3113 O O . LYS A 1 398 ? 47.645 -6.110 -102.560 1.00 89.75 398 LYS A O 1
ATOM 3118 N N . TRP A 1 399 ? 46.070 -6.604 -101.027 1.00 91.19 399 TRP A N 1
ATOM 3119 C CA . TRP A 1 399 ? 46.969 -6.728 -99.879 1.00 91.19 399 TRP A CA 1
ATOM 3120 C C . TRP A 1 399 ? 47.573 -8.139 -99.837 1.00 91.19 399 TRP A C 1
ATOM 3122 O O . TRP A 1 399 ? 46.833 -9.123 -99.911 1.00 91.19 399 TRP A O 1
ATOM 3132 N N . LEU A 1 400 ? 48.898 -8.232 -99.745 1.00 89.50 400 LEU A N 1
ATOM 3133 C CA . LEU A 1 400 ? 49.689 -9.461 -99.629 1.00 89.50 400 LEU A CA 1
ATOM 3134 C C . LEU A 1 400 ? 50.725 -9.304 -98.502 1.00 89.50 400 LEU A C 1
ATOM 3136 O O . LEU A 1 400 ? 50.983 -8.187 -98.055 1.00 89.50 400 LEU A O 1
ATOM 3140 N N . GLU A 1 401 ? 51.301 -10.425 -98.056 1.00 90.00 401 GLU A N 1
ATOM 3141 C CA . GLU A 1 401 ? 52.344 -10.467 -97.010 1.00 90.00 401 GLU A CA 1
ATOM 3142 C C . GLU A 1 401 ? 51.957 -9.703 -95.738 1.00 90.00 401 GLU A C 1
ATOM 3144 O O . GLU A 1 401 ? 52.717 -8.905 -95.199 1.00 90.00 401 GLU A O 1
ATOM 3149 N N . GLU A 1 402 ? 50.723 -9.911 -95.289 1.00 91.44 402 GLU A N 1
ATOM 3150 C CA . GLU A 1 402 ? 50.232 -9.267 -94.083 1.00 91.44 402 GLU A CA 1
ATOM 3151 C C . GLU A 1 402 ? 50.771 -9.955 -92.835 1.00 91.44 402 GLU A C 1
ATOM 3153 O O . GLU A 1 402 ? 50.606 -11.162 -92.646 1.00 91.44 402 GLU A O 1
ATOM 3158 N N . GLU A 1 403 ? 51.342 -9.152 -91.951 1.00 91.00 403 GLU A N 1
ATOM 3159 C CA . GLU A 1 403 ? 51.795 -9.575 -90.646 1.00 91.00 403 GLU A CA 1
ATOM 3160 C C . GLU A 1 403 ? 51.237 -8.640 -89.570 1.00 91.00 403 GLU A C 1
ATOM 3162 O O . GLU A 1 403 ? 51.502 -7.441 -89.547 1.00 91.00 403 GLU A O 1
ATOM 3167 N N . GLN A 1 404 ? 50.464 -9.207 -88.643 1.00 90.31 404 GLN A N 1
ATOM 3168 C CA . GLN A 1 404 ? 49.971 -8.513 -87.458 1.00 90.31 404 GLN A CA 1
ATOM 3169 C C . GLN A 1 404 ? 50.609 -9.140 -86.218 1.00 90.31 404 GLN A C 1
ATOM 3171 O O . GLN A 1 404 ? 50.351 -10.299 -85.893 1.00 90.31 404 GLN A O 1
ATOM 3176 N N . ARG A 1 405 ? 51.433 -8.371 -85.502 1.00 89.69 405 ARG A N 1
ATOM 3177 C CA . ARG A 1 405 ? 52.106 -8.800 -84.269 1.00 89.69 405 ARG A CA 1
ATOM 3178 C C . ARG A 1 405 ? 51.834 -7.807 -83.149 1.00 89.69 405 ARG A C 1
ATOM 3180 O O . ARG A 1 405 ? 52.581 -6.855 -82.946 1.00 89.69 405 ARG A O 1
ATOM 3187 N N . GLY A 1 406 ? 50.767 -8.058 -82.392 1.00 90.38 406 GLY A N 1
ATOM 3188 C CA . GLY A 1 406 ? 50.419 -7.269 -81.211 1.00 90.38 406 GLY A CA 1
ATOM 3189 C C . GLY A 1 406 ? 50.130 -5.809 -81.558 1.00 90.38 406 GLY A C 1
ATOM 3190 O O . GLY A 1 406 ? 49.036 -5.489 -82.008 1.00 90.38 406 GLY A O 1
ATOM 3191 N N . THR A 1 407 ? 51.103 -4.935 -81.319 1.00 93.25 407 THR A N 1
ATOM 3192 C CA . THR A 1 407 ? 51.049 -3.486 -81.562 1.00 93.25 407 THR A CA 1
ATOM 3193 C C . THR A 1 407 ? 51.514 -3.069 -82.961 1.00 93.25 407 THR A C 1
ATOM 3195 O O . THR A 1 407 ? 51.336 -1.913 -83.343 1.00 93.25 407 THR A O 1
ATOM 3198 N N . HIS A 1 408 ? 52.114 -3.992 -83.717 1.00 93.12 408 HIS A N 1
ATOM 3199 C CA . HIS A 1 408 ? 52.659 -3.749 -85.048 1.00 93.12 408 HIS A CA 1
ATOM 3200 C C . HIS A 1 408 ? 51.809 -4.423 -86.124 1.00 93.12 408 HIS A C 1
ATOM 3202 O O . HIS A 1 408 ? 51.386 -5.574 -85.970 1.00 93.12 408 HIS A O 1
ATOM 3208 N N . TRP A 1 409 ? 51.612 -3.730 -87.240 1.00 95.94 409 TRP A N 1
ATOM 3209 C CA . TRP A 1 409 ? 51.063 -4.298 -88.463 1.00 95.94 409 TRP A CA 1
ATOM 3210 C C . TRP A 1 409 ? 51.897 -3.878 -89.665 1.00 95.94 409 TRP A C 1
ATOM 3212 O O . TRP A 1 409 ? 52.260 -2.707 -89.802 1.00 95.94 409 TRP A O 1
ATOM 3222 N N . SER A 1 410 ? 52.140 -4.816 -90.569 1.00 94.19 410 SER A N 1
ATOM 3223 C CA . SER A 1 410 ? 52.761 -4.564 -91.859 1.00 94.19 410 SER A CA 1
ATOM 3224 C C . SER A 1 410 ? 52.036 -5.328 -92.961 1.00 94.19 410 SER A C 1
ATOM 3226 O O . SER A 1 410 ? 51.499 -6.412 -92.743 1.00 94.19 410 SER A O 1
ATOM 3228 N N . ALA A 1 411 ? 51.981 -4.744 -94.153 1.00 94.69 411 ALA A N 1
ATOM 3229 C CA . ALA A 1 411 ? 51.523 -5.437 -95.350 1.00 94.69 411 ALA A CA 1
ATOM 3230 C C . ALA A 1 411 ? 52.068 -4.760 -96.604 1.00 94.69 411 ALA A C 1
ATOM 3232 O O . ALA A 1 411 ? 52.411 -3.572 -96.605 1.00 94.69 411 ALA A O 1
ATOM 3233 N N . ILE A 1 412 ? 52.075 -5.498 -97.708 1.00 92.38 412 ILE A N 1
ATOM 3234 C CA . ILE A 1 412 ? 52.409 -4.966 -99.024 1.00 92.38 412 ILE A CA 1
ATOM 3235 C C . ILE A 1 412 ? 51.129 -4.879 -99.857 1.00 92.38 412 ILE A C 1
ATOM 3237 O O . ILE A 1 412 ? 50.419 -5.867 -100.038 1.00 92.38 412 ILE A O 1
ATOM 3241 N N . ILE A 1 413 ? 50.817 -3.694 -100.385 1.00 91.19 413 ILE A N 1
ATOM 3242 C CA . ILE A 1 413 ? 49.739 -3.536 -101.367 1.00 91.19 413 ILE A CA 1
ATOM 3243 C C . ILE A 1 413 ? 50.314 -3.557 -102.779 1.00 91.19 413 ILE A C 1
ATOM 3245 O O . ILE A 1 413 ? 51.208 -2.776 -103.104 1.00 91.19 413 ILE A O 1
ATOM 3249 N N . TYR A 1 414 ? 49.777 -4.441 -103.613 1.00 88.25 414 TYR A N 1
ATOM 3250 C CA . TYR A 1 414 ? 50.131 -4.575 -105.022 1.00 88.25 414 TYR A CA 1
ATOM 3251 C C . TYR A 1 414 ? 49.034 -3.985 -105.902 1.00 88.25 414 TYR A C 1
ATOM 3253 O O . TYR A 1 414 ? 47.850 -4.202 -105.634 1.00 88.25 414 TYR A O 1
ATOM 3261 N N . GLY A 1 415 ? 49.419 -3.276 -106.962 1.00 82.75 415 GLY A N 1
ATOM 3262 C CA . GLY A 1 415 ? 48.537 -2.934 -108.079 1.00 82.75 415 GLY A CA 1
ATOM 3263 C C . GLY A 1 415 ? 48.667 -3.950 -109.217 1.00 82.75 415 GLY A C 1
ATOM 3264 O O . GLY A 1 415 ? 49.769 -4.389 -109.539 1.00 82.75 415 GLY A O 1
ATOM 3265 N N . ASN A 1 416 ? 47.552 -4.335 -109.839 1.00 78.19 416 ASN A N 1
ATOM 3266 C CA . ASN A 1 416 ? 47.564 -5.086 -111.095 1.00 78.19 416 ASN A CA 1
ATOM 3267 C C . ASN A 1 416 ? 48.162 -4.233 -112.222 1.00 78.19 416 ASN A C 1
ATOM 3269 O O . ASN A 1 416 ? 48.091 -3.004 -112.194 1.00 78.19 416 ASN A O 1
ATOM 3273 N N . ILE A 1 417 ? 48.695 -4.906 -113.245 1.00 72.88 417 ILE A N 1
ATOM 3274 C CA . ILE A 1 417 ? 49.354 -4.282 -114.398 1.00 72.88 417 ILE A CA 1
ATOM 3275 C C . ILE A 1 417 ? 48.467 -3.160 -114.972 1.00 72.88 417 ILE A C 1
ATOM 3277 O O . ILE A 1 417 ? 47.300 -3.382 -115.304 1.00 72.88 417 ILE A O 1
ATOM 3281 N N . PHE A 1 418 ? 49.041 -1.958 -115.069 1.00 70.75 418 PHE A N 1
ATOM 3282 C CA . PHE A 1 418 ? 48.410 -0.721 -115.551 1.00 70.75 418 PHE A CA 1
ATOM 3283 C C . PHE A 1 418 ? 47.296 -0.118 -114.677 1.00 70.75 418 PHE A C 1
ATOM 3285 O O . PHE A 1 418 ? 46.471 0.640 -115.189 1.00 70.75 418 PHE A O 1
ATOM 3292 N N . ARG A 1 419 ? 47.244 -0.423 -113.375 1.00 76.94 419 ARG A N 1
ATOM 3293 C CA . ARG A 1 419 ? 46.273 0.182 -112.448 1.00 76.94 419 ARG A CA 1
ATOM 3294 C C . ARG A 1 419 ? 46.944 0.933 -111.304 1.00 76.94 419 ARG A C 1
ATOM 3296 O O . ARG A 1 419 ? 48.021 0.563 -110.847 1.00 76.94 419 ARG A O 1
ATOM 3303 N N . ASP A 1 420 ? 46.250 1.958 -110.821 1.00 82.94 420 ASP A N 1
ATOM 3304 C CA . ASP A 1 420 ? 46.610 2.689 -109.609 1.00 82.94 420 ASP A CA 1
ATOM 3305 C C . ASP A 1 420 ? 46.657 1.755 -108.394 1.00 82.94 420 ASP A C 1
ATOM 3307 O O . ASP A 1 420 ? 45.868 0.812 -108.261 1.00 82.94 420 ASP A O 1
ATOM 3311 N N . ILE A 1 421 ? 47.555 2.066 -107.462 1.00 84.81 421 ILE A N 1
ATOM 3312 C CA . ILE A 1 421 ? 47.530 1.484 -106.125 1.00 84.81 421 ILE A CA 1
ATOM 3313 C C . ILE A 1 421 ? 46.710 2.423 -105.260 1.00 84.81 421 ILE A C 1
ATOM 3315 O O . ILE A 1 421 ? 47.171 3.511 -104.915 1.00 84.81 421 ILE A O 1
ATOM 3319 N N . ASN A 1 422 ? 45.515 1.998 -104.871 1.00 87.88 422 ASN A N 1
ATOM 3320 C CA . ASN A 1 422 ? 44.745 2.712 -103.868 1.00 87.88 422 ASN A CA 1
ATOM 3321 C C . ASN A 1 422 ? 44.259 1.731 -102.808 1.00 87.88 422 ASN A C 1
ATOM 3323 O O . ASN A 1 422 ? 43.499 0.801 -103.081 1.00 87.88 422 ASN A O 1
ATOM 3327 N N . GLY A 1 423 ? 44.725 1.935 -101.584 1.00 91.00 423 GLY A N 1
ATOM 3328 C CA . GLY A 1 423 ? 44.317 1.139 -100.446 1.00 91.00 423 GLY A CA 1
ATOM 3329 C C . GLY A 1 423 ? 44.331 1.938 -99.166 1.00 91.00 423 GLY A C 1
ATOM 3330 O O . GLY A 1 423 ? 45.134 2.849 -98.968 1.00 91.00 423 GLY A O 1
ATOM 3331 N N . THR A 1 424 ? 43.426 1.574 -98.276 1.00 92.38 424 THR A N 1
ATOM 3332 C CA . THR A 1 424 ? 43.367 2.088 -96.919 1.00 92.38 424 THR A CA 1
ATOM 3333 C C . THR A 1 424 ? 43.348 0.911 -95.960 1.00 92.38 424 THR A C 1
ATOM 3335 O O . THR A 1 424 ? 42.512 0.023 -96.099 1.00 92.38 424 THR A O 1
ATOM 3338 N N . ALA A 1 425 ? 44.233 0.934 -94.971 1.00 93.69 425 ALA A N 1
ATOM 3339 C CA . ALA A 1 425 ? 44.151 0.098 -93.786 1.00 93.69 425 ALA A CA 1
ATOM 3340 C C . ALA A 1 425 ? 43.741 0.981 -92.602 1.00 93.69 425 ALA A C 1
ATOM 3342 O O . ALA A 1 425 ? 44.371 2.007 -92.322 1.00 93.69 425 ALA A O 1
ATOM 3343 N N . THR A 1 426 ? 42.656 0.600 -91.941 1.00 93.81 426 THR A N 1
ATOM 3344 C CA . THR A 1 426 ? 42.139 1.260 -90.745 1.00 93.81 426 THR A CA 1
ATOM 3345 C C . THR A 1 426 ? 42.326 0.320 -89.563 1.00 93.81 426 THR A C 1
ATOM 3347 O O . THR A 1 426 ? 41.903 -0.835 -89.622 1.00 93.81 426 THR A O 1
ATOM 3350 N N . PHE A 1 427 ? 42.978 0.812 -88.515 1.00 95.62 427 PHE A N 1
ATOM 3351 C CA . PHE A 1 427 ? 43.420 0.017 -87.374 1.00 95.62 427 PHE A CA 1
ATOM 3352 C C . PHE A 1 427 ? 42.519 0.263 -86.179 1.00 95.62 427 PHE A C 1
ATOM 3354 O O . PHE A 1 427 ? 42.287 1.417 -85.804 1.00 95.62 427 PHE A O 1
ATOM 3361 N N . TYR A 1 428 ? 42.061 -0.817 -85.562 1.00 95.00 428 TYR A N 1
ATOM 3362 C CA . TYR A 1 428 ? 41.190 -0.767 -84.401 1.00 95.00 428 TYR A CA 1
ATOM 3363 C C . TYR A 1 428 ? 41.818 -1.527 -83.233 1.00 95.00 428 TYR A C 1
ATOM 3365 O O . TYR A 1 428 ? 42.592 -2.471 -83.412 1.00 95.00 428 TYR A O 1
ATOM 3373 N N . THR A 1 429 ? 41.484 -1.098 -82.022 1.00 94.69 429 THR A N 1
ATOM 3374 C CA . THR A 1 429 ? 41.655 -1.870 -80.787 1.00 94.69 429 THR A CA 1
ATOM 3375 C C . THR A 1 429 ? 40.302 -1.963 -80.095 1.00 94.69 429 THR A C 1
ATOM 3377 O O . THR A 1 429 ? 39.457 -1.100 -80.295 1.00 94.69 429 THR A O 1
ATOM 3380 N N . THR A 1 430 ? 40.072 -2.954 -79.246 1.00 93.12 430 THR A N 1
ATOM 3381 C CA . THR A 1 430 ? 38.886 -2.950 -78.369 1.00 93.12 430 THR A CA 1
ATOM 3382 C C . THR A 1 430 ? 39.140 -2.085 -77.136 1.00 93.12 430 THR A C 1
ATOM 3384 O O . THR A 1 430 ? 40.273 -2.070 -76.639 1.00 93.12 430 THR A O 1
ATOM 3387 N N . SER A 1 431 ? 38.103 -1.458 -76.574 1.00 91.25 431 SER A N 1
ATOM 3388 C CA . SER A 1 431 ? 38.191 -0.694 -75.314 1.00 91.25 431 SER A CA 1
ATOM 3389 C C . SER A 1 431 ? 38.921 -1.459 -74.199 1.00 91.25 431 SER A C 1
ATOM 3391 O O . SER A 1 431 ? 39.894 -0.955 -73.626 1.00 91.25 431 SER A O 1
ATOM 3393 N N . ARG A 1 432 ? 38.586 -2.744 -74.010 1.00 92.31 432 ARG A N 1
ATOM 3394 C CA . ARG A 1 432 ? 39.261 -3.642 -73.055 1.00 92.31 432 ARG A CA 1
ATOM 3395 C C . ARG A 1 432 ? 40.781 -3.736 -73.244 1.00 92.31 432 ARG A C 1
ATOM 3397 O O . ARG A 1 432 ? 41.521 -3.792 -72.265 1.00 92.31 432 ARG A O 1
ATOM 3404 N N . LEU A 1 433 ? 41.259 -3.803 -74.488 1.00 90.44 433 LEU A N 1
ATOM 3405 C CA . LEU A 1 433 ? 42.691 -3.941 -74.791 1.00 90.44 433 LEU A CA 1
ATOM 3406 C C . LEU A 1 433 ? 43.437 -2.620 -74.598 1.00 90.44 433 LEU A C 1
ATOM 3408 O O . LEU A 1 433 ? 44.539 -2.622 -74.047 1.00 90.44 433 LEU A O 1
ATOM 3412 N N . LYS A 1 434 ? 42.821 -1.497 -74.981 1.00 91.88 434 LYS A N 1
ATOM 3413 C CA . LYS A 1 434 ? 43.369 -0.154 -74.752 1.00 91.88 434 LYS A CA 1
ATOM 3414 C C . LYS A 1 434 ? 43.527 0.152 -73.261 1.00 91.88 434 LYS A C 1
ATOM 3416 O O . LYS A 1 434 ? 44.574 0.633 -72.835 1.00 91.88 434 LYS A O 1
ATOM 3421 N N . HIS A 1 435 ? 42.499 -0.157 -72.473 1.00 92.94 435 HIS A N 1
ATOM 3422 C CA . HIS A 1 435 ? 42.417 0.168 -71.048 1.00 92.94 435 HIS A CA 1
ATOM 3423 C C . HIS A 1 435 ? 42.886 -0.973 -70.131 1.00 92.94 435 HIS A C 1
ATOM 3425 O O . HIS A 1 435 ? 42.635 -0.939 -68.930 1.00 92.94 435 HIS A O 1
ATOM 3431 N N . LYS A 1 436 ? 43.606 -1.979 -70.652 1.00 91.75 436 LYS A N 1
ATOM 3432 C CA . LYS A 1 436 ? 43.996 -3.183 -69.893 1.00 91.75 436 LYS A CA 1
ATOM 3433 C C . LYS A 1 436 ? 44.668 -2.874 -68.546 1.00 91.75 436 LYS A C 1
ATOM 3435 O O . LYS A 1 436 ? 44.255 -3.413 -67.527 1.00 91.75 436 LYS A O 1
ATOM 3440 N N . ARG A 1 437 ? 45.662 -1.977 -68.529 1.00 91.06 437 ARG A N 1
ATOM 3441 C CA . ARG A 1 437 ? 46.373 -1.586 -67.293 1.00 91.06 437 ARG A CA 1
ATOM 3442 C C . ARG A 1 437 ? 45.467 -0.865 -66.292 1.00 91.06 437 ARG A C 1
ATOM 3444 O O . ARG A 1 437 ? 45.621 -1.034 -65.089 1.00 91.06 437 ARG A O 1
ATOM 3451 N N . GLU A 1 438 ? 44.539 -0.051 -66.788 1.00 93.00 438 GLU A N 1
ATOM 3452 C CA . GLU A 1 438 ? 43.572 0.673 -65.958 1.00 93.00 438 GLU A CA 1
ATOM 3453 C C . GLU A 1 438 ? 42.560 -0.295 -65.336 1.00 93.00 438 GLU A C 1
ATOM 3455 O O . GLU A 1 438 ? 42.284 -0.211 -64.143 1.00 93.00 438 GLU A O 1
ATOM 3460 N N . ILE A 1 439 ? 42.081 -1.268 -66.116 1.00 91.81 439 ILE A N 1
ATOM 3461 C CA . ILE A 1 439 ? 41.217 -2.350 -65.640 1.00 91.81 439 ILE A CA 1
ATOM 3462 C C . ILE A 1 439 ? 41.925 -3.166 -64.551 1.00 91.81 439 ILE A C 1
ATOM 3464 O O . ILE A 1 439 ? 41.348 -3.352 -63.484 1.00 91.81 439 ILE A O 1
ATOM 3468 N N . GLU A 1 440 ? 43.171 -3.598 -64.777 1.00 93.25 440 GLU A N 1
ATOM 3469 C CA . GLU A 1 440 ? 43.963 -4.349 -63.788 1.00 93.25 440 GLU A CA 1
ATOM 3470 C C . GLU A 1 440 ? 44.156 -3.546 -62.486 1.00 93.25 440 GLU A C 1
ATOM 3472 O O . GLU A 1 440 ? 43.988 -4.080 -61.387 1.00 93.25 440 GLU A O 1
ATOM 3477 N N . ALA A 1 441 ? 44.437 -2.242 -62.587 1.00 93.38 441 ALA A N 1
ATOM 3478 C CA . ALA A 1 441 ? 44.563 -1.362 -61.425 1.00 93.38 441 ALA A CA 1
ATOM 3479 C C . ALA A 1 441 ? 43.233 -1.186 -60.665 1.00 93.38 441 ALA A C 1
ATOM 3481 O O . ALA A 1 441 ? 43.211 -1.200 -59.431 1.00 93.38 441 ALA A O 1
ATOM 3482 N N . LEU A 1 442 ? 42.113 -1.043 -61.382 1.00 94.00 442 LEU A N 1
ATOM 3483 C CA . LEU A 1 442 ? 40.779 -0.956 -60.783 1.00 94.00 442 LEU A CA 1
ATOM 3484 C C . LEU A 1 442 ? 40.376 -2.273 -60.106 1.00 94.00 442 LEU A C 1
ATOM 3486 O O . LEU A 1 442 ? 39.805 -2.241 -59.018 1.00 94.00 442 LEU A O 1
ATOM 3490 N N . GLU A 1 443 ? 40.688 -3.423 -60.705 1.00 93.69 443 GLU A N 1
ATOM 3491 C CA . GLU A 1 443 ? 40.427 -4.746 -60.125 1.00 93.69 443 GLU A CA 1
ATOM 3492 C C . GLU A 1 443 ? 41.216 -4.970 -58.833 1.00 93.69 443 GLU A C 1
ATOM 3494 O O . GLU A 1 443 ? 40.634 -5.398 -57.834 1.00 93.69 443 GLU A O 1
ATOM 3499 N N . ALA A 1 444 ? 42.503 -4.609 -58.820 1.00 93.56 444 ALA A N 1
ATOM 3500 C CA . ALA A 1 444 ? 43.323 -4.646 -57.611 1.00 93.56 444 ALA A CA 1
ATOM 3501 C C . ALA A 1 444 ? 42.748 -3.737 -56.510 1.00 93.56 444 ALA A C 1
ATOM 3503 O O . ALA A 1 444 ? 42.639 -4.149 -55.356 1.00 93.56 444 ALA A O 1
ATOM 3504 N N . SER A 1 445 ? 42.294 -2.529 -56.868 1.00 94.06 445 SER A N 1
ATOM 3505 C CA . SER A 1 445 ? 41.635 -1.617 -55.925 1.00 94.06 445 SER A CA 1
ATOM 3506 C C . SER A 1 445 ? 40.311 -2.175 -55.384 1.00 94.06 445 SER A C 1
ATOM 3508 O O . SER A 1 445 ? 40.005 -1.985 -54.208 1.00 94.06 445 SER A O 1
ATOM 3510 N N . VAL A 1 446 ? 39.519 -2.874 -56.204 1.00 94.62 446 VAL A N 1
ATOM 3511 C CA . VAL A 1 446 ? 38.282 -3.536 -55.755 1.00 94.62 446 VAL A CA 1
ATOM 3512 C C . VAL A 1 446 ? 38.582 -4.682 -54.788 1.00 94.62 446 VAL A C 1
ATOM 3514 O O . VAL A 1 446 ? 37.826 -4.861 -53.834 1.00 94.62 446 VAL A O 1
ATOM 3517 N N . ALA A 1 447 ? 39.648 -5.453 -55.018 1.00 93.94 447 ALA A N 1
ATOM 3518 C CA . ALA A 1 447 ? 40.065 -6.520 -54.111 1.00 93.94 447 ALA A CA 1
ATOM 3519 C C . ALA A 1 447 ? 40.443 -5.963 -52.726 1.00 93.94 447 ALA A C 1
ATOM 3521 O O . ALA A 1 447 ? 39.857 -6.384 -51.733 1.00 93.94 447 ALA A O 1
ATOM 3522 N N . ASP A 1 448 ? 41.293 -4.933 -52.674 1.00 94.25 448 ASP A N 1
ATOM 3523 C CA . ASP A 1 448 ? 41.672 -4.256 -51.422 1.00 94.25 448 ASP A CA 1
ATOM 3524 C C . ASP A 1 448 ? 40.451 -3.689 -50.669 1.00 94.25 448 ASP A C 1
ATOM 3526 O O . ASP A 1 448 ? 40.271 -3.914 -49.472 1.00 94.25 448 ASP A O 1
ATOM 3530 N N . LEU A 1 449 ? 39.526 -3.028 -51.378 1.00 94.25 449 LEU A N 1
ATOM 3531 C CA . LEU A 1 449 ? 38.289 -2.526 -50.766 1.00 94.25 449 LEU A CA 1
ATOM 3532 C C . LEU A 1 449 ? 37.392 -3.649 -50.218 1.00 94.25 449 LEU A C 1
ATOM 3534 O O . LEU A 1 449 ? 36.707 -3.444 -49.213 1.00 94.25 449 LEU A O 1
ATOM 3538 N N . ARG A 1 450 ? 37.362 -4.822 -50.863 1.00 95.06 450 ARG A N 1
ATOM 3539 C CA . ARG A 1 450 ? 36.609 -5.991 -50.379 1.00 95.06 450 ARG A CA 1
ATOM 3540 C C . ARG A 1 450 ? 37.236 -6.582 -49.124 1.00 95.06 450 ARG A C 1
ATOM 3542 O O . ARG A 1 450 ? 36.485 -6.930 -48.215 1.00 95.06 450 ARG A O 1
ATOM 3549 N N . ASP A 1 451 ? 38.560 -6.640 -49.048 1.00 93.19 451 ASP A N 1
ATOM 3550 C CA . ASP A 1 451 ? 39.272 -7.099 -47.853 1.00 93.19 451 ASP A CA 1
ATOM 3551 C C . ASP A 1 451 ? 39.011 -6.152 -46.674 1.00 93.19 451 ASP A C 1
ATOM 3553 O O . ASP A 1 451 ? 38.635 -6.591 -45.583 1.00 93.19 451 ASP A O 1
ATOM 3557 N N . GLN A 1 452 ? 39.076 -4.837 -46.915 1.00 93.69 452 GLN A N 1
ATOM 3558 C CA . GLN A 1 452 ? 38.704 -3.820 -45.926 1.00 93.69 452 GLN A CA 1
ATOM 3559 C C . GLN A 1 452 ? 37.240 -3.959 -45.482 1.00 93.69 452 GLN A C 1
ATOM 3561 O O . GLN A 1 452 ? 36.947 -3.905 -44.286 1.00 93.69 452 GLN A O 1
ATOM 3566 N N . LEU A 1 453 ? 36.311 -4.179 -46.419 1.00 94.38 453 LEU A N 1
ATOM 3567 C CA . LEU A 1 453 ? 34.901 -4.420 -46.102 1.00 94.38 453 LEU A CA 1
ATOM 3568 C C . LEU A 1 453 ? 34.718 -5.705 -45.280 1.00 94.38 453 LEU A C 1
ATOM 3570 O O . LEU A 1 453 ? 33.897 -5.724 -44.364 1.00 94.38 453 LEU A O 1
ATOM 3574 N N . GLY A 1 454 ? 35.473 -6.761 -45.585 1.00 91.94 454 GLY A N 1
ATOM 3575 C CA . GLY A 1 454 ? 35.485 -8.015 -44.832 1.00 91.94 454 GLY A CA 1
ATOM 3576 C C . GLY A 1 454 ? 35.898 -7.802 -43.377 1.00 91.94 454 GLY A C 1
ATOM 3577 O O . GLY A 1 454 ? 35.150 -8.173 -42.472 1.00 91.94 454 GLY A O 1
ATOM 3578 N N . ALA A 1 455 ? 37.016 -7.109 -43.148 1.00 91.31 455 ALA A N 1
ATOM 3579 C CA . ALA A 1 455 ? 37.499 -6.776 -41.806 1.00 91.31 455 ALA A CA 1
ATOM 3580 C C . ALA A 1 455 ? 36.500 -5.908 -41.009 1.00 91.31 455 ALA A C 1
ATOM 3582 O O . ALA A 1 455 ? 36.280 -6.120 -39.811 1.00 91.31 455 ALA A O 1
ATOM 3583 N N . GLN A 1 456 ? 35.840 -4.951 -41.672 1.00 90.44 456 GLN A N 1
ATOM 3584 C CA . GLN A 1 456 ? 34.815 -4.112 -41.038 1.00 90.44 456 GLN A CA 1
ATOM 3585 C C . GLN A 1 456 ? 33.539 -4.896 -40.706 1.00 90.44 456 GLN A C 1
ATOM 3587 O O . GLN A 1 456 ? 32.980 -4.729 -39.620 1.00 90.44 456 GLN A O 1
ATOM 3592 N N . LYS A 1 457 ? 33.100 -5.806 -41.585 1.00 91.25 457 LYS A N 1
ATOM 3593 C CA . LYS A 1 457 ? 31.966 -6.705 -41.314 1.00 91.25 457 LYS A CA 1
ATOM 3594 C C . LYS A 1 457 ? 32.257 -7.661 -40.162 1.00 91.25 457 LYS A C 1
ATOM 3596 O O . LYS A 1 457 ? 31.373 -7.898 -39.342 1.00 91.25 457 LYS A O 1
ATOM 3601 N N . GLU A 1 458 ? 33.483 -8.168 -40.058 1.00 89.00 458 GLU A N 1
ATOM 3602 C CA . GLU A 1 458 ? 33.890 -9.001 -38.927 1.00 89.00 458 GLU A CA 1
ATOM 3603 C C . GLU A 1 458 ? 33.827 -8.210 -37.611 1.00 89.00 458 GLU A C 1
ATOM 3605 O O . GLU A 1 458 ? 33.225 -8.667 -36.638 1.00 89.00 458 GLU A O 1
ATOM 3610 N N . THR A 1 459 ? 34.343 -6.979 -37.605 1.00 85.62 459 THR A N 1
ATOM 3611 C CA . THR A 1 459 ? 34.248 -6.065 -36.453 1.00 85.62 459 THR A CA 1
ATOM 3612 C C . THR A 1 459 ? 32.787 -5.795 -36.069 1.00 85.62 459 THR A C 1
ATOM 3614 O O . THR A 1 459 ? 32.426 -5.861 -34.893 1.00 85.62 459 THR A O 1
ATOM 3617 N N . LEU A 1 460 ? 31.915 -5.570 -37.058 1.00 87.94 460 LEU A N 1
ATOM 3618 C CA . LEU A 1 460 ? 30.482 -5.372 -36.844 1.00 87.94 460 LEU A CA 1
ATOM 3619 C C . LEU A 1 460 ? 29.805 -6.626 -36.275 1.00 87.94 460 LEU A C 1
ATOM 3621 O O . LEU A 1 460 ? 28.988 -6.502 -35.368 1.00 87.94 460 LEU A O 1
ATOM 3625 N N . SER A 1 461 ? 30.167 -7.826 -36.739 1.00 85.75 461 SER A N 1
ATOM 3626 C CA . SER A 1 461 ? 29.625 -9.097 -36.229 1.00 85.75 461 SER A CA 1
ATOM 3627 C C . SER A 1 461 ? 30.002 -9.355 -34.765 1.00 85.75 461 SER A C 1
ATOM 3629 O O . SER A 1 461 ? 29.153 -9.748 -33.967 1.00 85.75 461 SER A O 1
ATOM 3631 N N . ARG A 1 462 ? 31.246 -9.037 -34.376 1.00 81.88 462 ARG A N 1
ATOM 3632 C CA . ARG A 1 462 ? 31.715 -9.145 -32.985 1.00 81.88 462 ARG A CA 1
ATOM 3633 C C . ARG A 1 462 ? 30.974 -8.174 -32.065 1.00 81.88 462 ARG A C 1
ATOM 3635 O O . ARG A 1 462 ? 30.591 -8.552 -30.963 1.00 81.88 462 ARG A O 1
ATOM 3642 N N . ASN A 1 463 ? 30.714 -6.954 -32.538 1.00 79.06 463 ASN A N 1
ATOM 3643 C CA . ASN A 1 463 ? 30.010 -5.935 -31.755 1.00 79.06 463 ASN A CA 1
ATOM 3644 C C . ASN A 1 463 ? 28.490 -6.164 -31.698 1.00 79.06 463 ASN A C 1
ATOM 3646 O O . ASN A 1 463 ? 27.866 -5.875 -30.683 1.00 79.06 463 ASN A O 1
ATOM 3650 N N . SER A 1 464 ? 27.887 -6.722 -32.752 1.00 75.06 464 SER A N 1
ATOM 3651 C CA . SER A 1 464 ? 26.448 -7.029 -32.790 1.00 75.06 464 SER A CA 1
ATOM 3652 C C . SER A 1 464 ? 26.085 -8.310 -32.026 1.00 75.06 464 SER A C 1
ATOM 3654 O O . SER A 1 464 ? 25.008 -8.380 -31.436 1.00 75.06 464 SER A O 1
ATOM 3656 N N . GLY A 1 465 ? 27.000 -9.278 -31.904 1.00 66.88 465 GLY A N 1
ATOM 3657 C CA . GLY A 1 465 ? 26.828 -10.424 -30.999 1.00 66.88 465 GLY A CA 1
ATOM 3658 C C . GLY A 1 465 ? 26.740 -10.033 -29.515 1.00 66.88 465 GLY A C 1
ATOM 3659 O O . GLY A 1 465 ? 26.108 -10.737 -28.731 1.00 66.88 465 GLY A O 1
ATOM 3660 N N . ALA A 1 466 ? 27.313 -8.885 -29.136 1.00 60.19 466 ALA A N 1
ATOM 3661 C CA . ALA A 1 466 ? 27.227 -8.324 -27.786 1.00 60.19 466 ALA A CA 1
ATOM 3662 C C . ALA A 1 466 ? 25.946 -7.499 -27.536 1.00 60.19 466 ALA A C 1
ATOM 3664 O O . ALA A 1 466 ? 25.662 -7.154 -26.393 1.00 60.19 466 ALA A O 1
ATOM 3665 N N . SER A 1 467 ? 25.154 -7.203 -28.577 1.00 56.41 467 SER A N 1
ATOM 3666 C CA . SER A 1 467 ? 23.904 -6.422 -28.490 1.00 56.41 467 SER A CA 1
ATOM 3667 C C . SER A 1 467 ? 22.639 -7.255 -28.217 1.00 56.41 467 SER A C 1
ATOM 3669 O O . SER A 1 467 ? 21.527 -6.832 -28.524 1.00 56.41 467 SER A O 1
ATOM 3671 N N . GLY A 1 468 ? 22.783 -8.445 -27.627 1.00 57.50 468 GLY A N 1
ATOM 3672 C CA . GLY A 1 468 ? 21.648 -9.215 -27.113 1.00 57.50 468 GLY A CA 1
ATOM 3673 C C . GLY A 1 468 ? 21.287 -8.843 -25.668 1.00 57.50 468 GLY A C 1
ATOM 3674 O O . GLY A 1 468 ? 22.166 -8.552 -24.862 1.00 57.50 468 GLY A O 1
ATOM 3675 N N . PRO A 1 469 ? 20.014 -9.012 -25.291 1.00 56.88 469 PRO A N 1
ATOM 3676 C CA . PRO A 1 469 ? 18.925 -8.073 -25.482 1.00 56.88 469 PRO A CA 1
ATOM 3677 C C . PRO A 1 469 ? 18.877 -6.985 -24.395 1.00 56.88 469 PRO A C 1
ATOM 3679 O O . PRO A 1 469 ? 19.220 -7.203 -23.230 1.00 56.88 469 PRO A O 1
ATOM 3682 N N . ASP A 1 470 ? 18.265 -5.869 -24.782 1.00 71.25 470 ASP A N 1
ATOM 3683 C CA . ASP A 1 470 ? 17.669 -4.794 -23.970 1.00 71.25 470 ASP A CA 1
ATOM 3684 C C . ASP A 1 470 ? 16.984 -5.269 -22.664 1.00 71.25 470 ASP A C 1
ATOM 3686 O O . ASP A 1 470 ? 16.854 -4.524 -21.701 1.00 71.25 470 ASP A O 1
ATOM 3690 N N . ALA A 1 471 ? 16.619 -6.552 -22.571 1.00 82.62 471 ALA A N 1
ATOM 3691 C CA . ALA A 1 471 ? 16.078 -7.210 -21.386 1.00 82.62 471 ALA A CA 1
ATOM 3692 C C . ALA A 1 471 ? 16.889 -6.977 -20.098 1.00 82.62 471 ALA A C 1
ATOM 3694 O O . ALA A 1 471 ? 16.300 -6.889 -19.024 1.00 82.62 471 ALA A O 1
ATOM 3695 N N . GLY A 1 472 ? 18.223 -6.889 -20.167 1.00 86.25 472 GLY A N 1
ATOM 3696 C CA . GLY A 1 472 ? 19.042 -6.591 -18.985 1.00 86.25 472 GLY A CA 1
ATOM 3697 C C . GLY A 1 472 ? 18.840 -5.162 -18.470 1.00 86.25 472 GLY A C 1
ATOM 3698 O O . GLY A 1 472 ? 18.760 -4.948 -17.259 1.00 86.25 472 GLY A O 1
ATOM 3699 N N . LEU A 1 473 ? 18.725 -4.205 -19.394 1.00 89.31 473 LEU A N 1
ATOM 3700 C CA . LEU A 1 473 ? 18.479 -2.796 -19.102 1.00 89.31 473 LEU A CA 1
ATOM 3701 C C . LEU A 1 473 ? 17.023 -2.571 -18.671 1.00 89.31 473 LEU A C 1
ATOM 3703 O O . LEU A 1 473 ? 16.786 -1.872 -17.688 1.00 89.31 473 LEU A O 1
ATOM 3707 N N . ALA A 1 474 ? 16.076 -3.230 -19.341 1.00 89.50 474 ALA A N 1
ATOM 3708 C CA . ALA A 1 474 ? 14.658 -3.230 -18.997 1.00 89.50 474 ALA A CA 1
ATOM 3709 C C . ALA A 1 474 ? 14.423 -3.780 -17.583 1.00 89.50 474 ALA A C 1
ATOM 3711 O O . ALA A 1 474 ? 13.832 -3.093 -16.762 1.00 89.50 474 ALA A O 1
ATOM 3712 N N . ARG A 1 475 ? 15.004 -4.940 -17.234 1.00 92.31 475 ARG A N 1
ATOM 3713 C CA . ARG A 1 475 ? 14.913 -5.505 -15.871 1.00 92.31 475 ARG A CA 1
ATOM 3714 C C . ARG A 1 475 ? 15.470 -4.575 -14.794 1.00 92.31 475 ARG A C 1
ATOM 3716 O O . ARG A 1 475 ? 15.001 -4.609 -13.662 1.00 92.31 475 ARG A O 1
ATOM 3723 N N . MET A 1 476 ? 16.508 -3.796 -15.104 1.00 92.38 476 MET A N 1
ATOM 3724 C CA . MET A 1 476 ? 17.032 -2.797 -14.168 1.00 92.38 476 MET A CA 1
ATOM 3725 C C . MET A 1 476 ? 16.083 -1.609 -14.025 1.00 92.38 476 MET A C 1
ATOM 3727 O O . MET A 1 476 ? 15.841 -1.191 -12.897 1.00 92.38 476 MET A O 1
ATOM 3731 N N . GLY A 1 477 ? 15.499 -1.134 -15.129 1.00 93.38 477 GLY A N 1
ATOM 3732 C CA . GLY A 1 477 ? 14.426 -0.139 -15.100 1.00 93.38 477 GLY A CA 1
ATOM 3733 C C . GLY A 1 477 ? 13.241 -0.602 -14.248 1.00 93.38 477 GLY A C 1
ATOM 3734 O O . GLY A 1 477 ? 12.839 0.109 -13.334 1.00 93.38 477 GLY A O 1
ATOM 3735 N N . ASP A 1 478 ? 12.774 -1.836 -14.453 1.00 95.31 478 ASP A N 1
ATOM 3736 C CA . ASP A 1 478 ? 11.684 -2.432 -13.670 1.00 95.31 478 ASP A CA 1
ATOM 3737 C C . ASP A 1 478 ? 12.017 -2.480 -12.170 1.00 95.31 478 ASP A C 1
ATOM 3739 O O . ASP A 1 478 ? 11.170 -2.180 -11.332 1.00 95.31 478 ASP A O 1
ATOM 3743 N N . ARG A 1 479 ? 13.263 -2.821 -11.806 1.00 96.50 479 ARG A N 1
ATOM 3744 C CA . ARG A 1 479 ? 13.715 -2.824 -10.402 1.00 96.50 479 ARG A CA 1
ATOM 3745 C C . ARG A 1 479 ? 13.709 -1.428 -9.787 1.00 96.50 479 ARG A C 1
ATOM 3747 O O . ARG A 1 479 ? 13.291 -1.288 -8.643 1.00 96.50 479 ARG A O 1
ATOM 3754 N N . VAL A 1 480 ? 14.163 -0.410 -10.520 1.00 96.62 480 VAL A N 1
ATOM 3755 C CA . VAL A 1 480 ? 14.108 0.989 -10.062 1.00 96.62 480 VAL A CA 1
ATOM 3756 C C . VAL A 1 480 ? 12.657 1.405 -9.819 1.00 96.62 480 VAL A C 1
ATOM 3758 O O . VAL A 1 480 ? 12.355 1.948 -8.757 1.00 96.62 480 VAL A O 1
ATOM 3761 N N . SER A 1 481 ? 11.756 1.099 -10.757 1.00 96.31 481 SER A N 1
ATOM 3762 C CA . SER A 1 481 ? 10.325 1.391 -10.624 1.00 96.31 481 SER A CA 1
ATOM 3763 C C . SER A 1 481 ? 9.695 0.686 -9.421 1.00 96.31 481 SER A C 1
ATOM 3765 O O . SER A 1 481 ? 9.019 1.341 -8.635 1.00 96.31 481 SER A O 1
ATOM 3767 N N . ARG A 1 482 ? 9.979 -0.606 -9.202 1.00 96.88 482 ARG A N 1
ATOM 3768 C CA . ARG A 1 482 ? 9.472 -1.343 -8.028 1.00 96.88 482 ARG A CA 1
ATOM 3769 C C . ARG A 1 482 ? 9.941 -0.748 -6.702 1.00 96.88 482 ARG A C 1
ATOM 3771 O O . ARG A 1 482 ? 9.150 -0.636 -5.771 1.00 96.88 482 ARG A O 1
ATOM 3778 N N . VAL A 1 483 ? 11.213 -0.348 -6.602 1.00 98.06 483 VAL A N 1
ATOM 3779 C CA . VAL A 1 483 ? 11.730 0.306 -5.386 1.00 98.06 483 VAL A CA 1
ATOM 3780 C C . VAL A 1 483 ? 10.978 1.610 -5.109 1.00 98.06 483 VAL A C 1
ATOM 3782 O O . VAL A 1 483 ? 10.692 1.904 -3.948 1.00 98.06 483 VAL A O 1
ATOM 3785 N N . GLU A 1 484 ? 10.629 2.372 -6.148 1.00 97.56 484 GLU A N 1
ATOM 3786 C CA . GLU A 1 484 ? 9.828 3.589 -6.001 1.00 97.56 484 GLU A CA 1
ATOM 3787 C C . GLU A 1 484 ? 8.405 3.285 -5.529 1.00 97.56 484 GLU A C 1
ATOM 3789 O O . GLU A 1 484 ? 7.957 3.867 -4.545 1.00 97.56 484 GLU A O 1
ATOM 3794 N N . GLU A 1 485 ? 7.729 2.317 -6.150 1.00 97.56 485 GLU A N 1
ATOM 3795 C CA . GLU A 1 485 ? 6.380 1.895 -5.753 1.00 97.56 485 GLU A CA 1
ATOM 3796 C C . GLU A 1 485 ? 6.331 1.457 -4.282 1.00 97.56 485 GLU A C 1
ATOM 3798 O O . GLU A 1 485 ? 5.443 1.862 -3.529 1.00 97.56 485 GLU A O 1
ATOM 3803 N N . ILE A 1 486 ? 7.317 0.673 -3.833 1.00 97.50 486 ILE A N 1
ATOM 3804 C CA . ILE A 1 486 ? 7.417 0.248 -2.431 1.00 97.50 486 ILE A CA 1
ATOM 3805 C C . ILE A 1 486 ? 7.725 1.440 -1.523 1.00 97.50 486 ILE A C 1
ATOM 3807 O O . ILE A 1 486 ? 7.169 1.530 -0.430 1.00 97.50 486 ILE A O 1
ATOM 3811 N N . THR A 1 487 ? 8.568 2.377 -1.964 1.00 98.12 487 THR A N 1
ATOM 3812 C CA . THR A 1 487 ? 8.845 3.605 -1.206 1.00 98.12 487 THR A CA 1
ATOM 3813 C C . THR A 1 487 ? 7.557 4.394 -0.982 1.00 98.12 487 THR A C 1
ATOM 3815 O O . THR A 1 487 ? 7.251 4.730 0.160 1.00 98.12 487 THR A O 1
ATOM 3818 N N . GLU A 1 488 ? 6.751 4.599 -2.025 1.00 97.56 488 GLU A N 1
ATOM 3819 C CA . GLU A 1 488 ? 5.452 5.268 -1.915 1.00 97.56 488 GLU A CA 1
ATOM 3820 C C . GLU A 1 488 ? 4.487 4.509 -0.993 1.00 97.56 488 GLU A C 1
ATOM 3822 O O . GLU A 1 488 ? 3.791 5.122 -0.183 1.00 97.56 488 GLU A O 1
ATOM 3827 N N . LEU A 1 489 ? 4.443 3.172 -1.073 1.00 96.56 489 LEU A N 1
ATOM 3828 C CA . LEU A 1 489 ? 3.626 2.343 -0.178 1.00 96.56 489 LEU A CA 1
ATOM 3829 C C . LEU A 1 489 ? 4.024 2.522 1.293 1.00 96.56 489 LEU A C 1
ATOM 3831 O O . LEU A 1 489 ? 3.151 2.645 2.156 1.00 96.56 489 LEU A O 1
ATOM 3835 N N . VAL A 1 490 ? 5.326 2.571 1.578 1.00 96.94 490 VAL A N 1
ATOM 3836 C CA . VAL A 1 490 ? 5.860 2.779 2.930 1.00 96.94 490 VAL A CA 1
ATOM 3837 C C . VAL A 1 490 ? 5.675 4.226 3.395 1.00 96.94 490 VAL A C 1
ATOM 3839 O O . VAL A 1 490 ? 5.476 4.452 4.581 1.00 96.94 490 VAL A O 1
ATOM 3842 N N . GLU A 1 491 ? 5.656 5.215 2.507 1.00 97.06 491 GLU A N 1
ATOM 3843 C CA . GLU A 1 491 ? 5.423 6.618 2.882 1.00 97.06 491 GLU A CA 1
ATOM 3844 C C . GLU A 1 491 ? 3.953 6.942 3.186 1.00 97.06 491 GLU A C 1
ATOM 3846 O O . GLU A 1 491 ? 3.671 7.923 3.875 1.00 97.06 491 GLU A O 1
ATOM 3851 N N . ARG A 1 492 ? 2.998 6.122 2.726 1.00 96.56 492 ARG A N 1
ATOM 3852 C CA . ARG A 1 492 ? 1.574 6.320 3.044 1.00 96.56 492 ARG A CA 1
ATOM 3853 C C . ARG A 1 492 ? 1.345 6.338 4.556 1.00 96.56 492 ARG A C 1
ATOM 3855 O O . ARG A 1 492 ? 1.827 5.469 5.279 1.00 96.56 492 ARG A O 1
ATOM 3862 N N . ASP A 1 493 ? 0.480 7.245 5.009 1.00 94.25 493 ASP A N 1
ATOM 3863 C CA . ASP A 1 493 ? 0.062 7.383 6.416 1.00 94.25 493 ASP A CA 1
ATOM 3864 C C . ASP A 1 493 ? -0.723 6.177 6.963 1.00 94.25 493 ASP A C 1
ATOM 3866 O O . ASP A 1 493 ? -1.046 6.117 8.151 1.00 94.25 493 ASP A O 1
ATOM 3870 N N . SER A 1 494 ? -1.074 5.225 6.100 1.00 93.50 494 SER A N 1
ATOM 3871 C CA . SER A 1 494 ? -1.847 4.041 6.451 1.00 93.50 494 SER A CA 1
ATOM 3872 C C . SER A 1 494 ? -1.489 2.863 5.562 1.00 93.50 494 SER A C 1
ATOM 3874 O O . SER A 1 494 ? -1.023 3.050 4.437 1.00 93.50 494 SER A O 1
ATOM 3876 N N . PHE A 1 495 ? -1.744 1.658 6.053 1.00 93.12 495 PHE A N 1
ATOM 3877 C CA . PHE A 1 495 ? -1.599 0.421 5.292 1.00 93.12 495 PHE A CA 1
ATOM 3878 C C . PHE A 1 495 ? -2.788 -0.509 5.550 1.00 93.12 495 PHE A C 1
ATOM 3880 O O . PHE A 1 495 ? -3.591 -0.270 6.453 1.00 93.12 495 PHE A O 1
ATOM 3887 N N . ASP A 1 496 ? -2.934 -1.538 4.721 1.00 91.69 496 ASP A N 1
ATOM 3888 C CA . ASP A 1 496 ? -3.982 -2.548 4.877 1.00 91.69 496 ASP A CA 1
ATOM 3889 C C . ASP A 1 496 ? -3.807 -3.285 6.213 1.00 91.69 496 ASP A C 1
ATOM 3891 O O . ASP A 1 496 ? -2.728 -3.804 6.508 1.00 91.69 496 ASP A O 1
ATOM 3895 N N . VAL A 1 497 ? -4.857 -3.334 7.038 1.00 88.50 497 VAL A N 1
ATOM 3896 C CA . VAL A 1 497 ? -4.771 -3.952 8.369 1.00 88.50 497 VAL A CA 1
ATOM 3897 C C . VAL A 1 497 ? -4.422 -5.445 8.301 1.00 88.50 497 VAL A C 1
ATOM 3899 O O . VAL A 1 497 ? -3.870 -5.985 9.256 1.00 88.50 497 VAL A O 1
ATOM 3902 N N . THR A 1 498 ? -4.682 -6.120 7.177 1.00 87.50 498 THR A N 1
ATOM 3903 C CA . THR A 1 498 ? -4.319 -7.532 6.976 1.00 87.50 498 THR A CA 1
ATOM 3904 C C . THR A 1 498 ? -2.809 -7.766 6.977 1.00 87.50 498 THR A C 1
ATOM 3906 O O . THR A 1 498 ? -2.367 -8.875 7.269 1.00 87.50 498 THR A O 1
ATOM 3909 N N . LEU A 1 499 ? -2.003 -6.725 6.736 1.00 90.50 499 LEU A N 1
ATOM 3910 C CA . LEU A 1 499 ? -0.547 -6.785 6.864 1.00 90.50 499 LEU A CA 1
ATOM 3911 C C . LEU A 1 499 ? -0.086 -6.687 8.325 1.00 90.50 499 LEU A C 1
ATOM 3913 O O . LEU A 1 499 ? 1.062 -7.003 8.631 1.00 90.50 499 LEU A O 1
ATOM 3917 N N . TRP A 1 500 ? -0.951 -6.262 9.252 1.00 89.81 500 TRP A N 1
ATOM 3918 C CA . TRP A 1 500 ? -0.566 -6.038 10.644 1.00 89.81 500 TRP A CA 1
ATOM 3919 C C . TRP A 1 500 ? 0.041 -7.262 11.338 1.00 89.81 500 TRP A C 1
ATOM 3921 O O . TRP A 1 500 ? 1.090 -7.085 11.953 1.00 89.81 500 TRP A O 1
ATOM 3931 N N . PRO A 1 501 ? -0.515 -8.489 11.249 1.00 86.62 501 PRO A N 1
ATOM 3932 C CA . PRO A 1 501 ? 0.070 -9.654 11.921 1.00 86.62 501 PRO A CA 1
ATOM 3933 C C . PRO A 1 501 ? 1.540 -9.882 11.555 1.00 86.62 501 PRO A C 1
ATOM 3935 O O . PRO A 1 501 ? 2.334 -10.306 12.392 1.00 86.62 501 PRO A O 1
ATOM 3938 N N . VAL A 1 502 ? 1.898 -9.538 10.319 1.00 89.88 502 VAL A N 1
ATOM 3939 C CA . VAL A 1 502 ? 3.238 -9.682 9.758 1.00 89.88 502 VAL A CA 1
ATOM 3940 C C . VAL A 1 502 ? 4.132 -8.501 10.147 1.00 89.88 502 VAL A C 1
ATOM 3942 O O . VAL A 1 502 ? 5.234 -8.689 10.655 1.00 89.88 502 VAL A O 1
ATOM 3945 N N . LEU A 1 503 ? 3.642 -7.271 9.972 1.00 92.06 503 LEU A N 1
ATOM 3946 C CA . LEU A 1 503 ? 4.414 -6.050 10.225 1.00 92.06 503 LEU A CA 1
ATOM 3947 C C . LEU A 1 503 ? 4.516 -5.686 11.714 1.00 92.06 503 LEU A C 1
ATOM 3949 O O . LEU A 1 503 ? 5.333 -4.845 12.096 1.00 92.06 503 LEU A O 1
ATOM 3953 N N . ARG A 1 504 ? 3.698 -6.304 12.574 1.00 89.81 504 ARG A N 1
ATOM 3954 C CA . ARG A 1 504 ? 3.650 -6.025 14.012 1.00 89.81 504 ARG A CA 1
ATOM 3955 C C . ARG A 1 504 ? 5.022 -6.178 14.652 1.00 89.81 504 ARG A C 1
ATOM 3957 O O . ARG A 1 504 ? 5.422 -5.282 15.385 1.00 89.81 504 ARG A O 1
ATOM 3964 N N . SER A 1 505 ? 5.742 -7.265 14.371 1.00 91.19 505 SER A N 1
ATOM 3965 C CA . SER A 1 505 ? 7.064 -7.525 14.962 1.00 91.19 505 SER A CA 1
ATOM 3966 C C . SER A 1 505 ? 8.040 -6.376 14.689 1.00 91.19 505 SER A C 1
ATOM 3968 O O . SER A 1 505 ? 8.720 -5.911 15.606 1.00 91.19 505 SER A O 1
ATOM 3970 N N . PHE A 1 506 ? 8.036 -5.854 13.461 1.00 94.75 506 PHE A N 1
ATOM 3971 C CA . PHE A 1 506 ? 8.841 -4.712 13.050 1.00 94.75 506 PHE A CA 1
ATOM 3972 C C . PHE A 1 506 ? 8.423 -3.433 13.785 1.00 94.75 506 PHE A C 1
ATOM 3974 O O . PHE A 1 506 ? 9.258 -2.750 14.390 1.00 94.75 506 PHE A O 1
ATOM 3981 N N . TYR A 1 507 ? 7.126 -3.111 13.800 1.00 92.31 507 TYR A N 1
ATOM 3982 C CA . TYR A 1 507 ? 6.634 -1.858 14.377 1.00 92.31 507 TYR A CA 1
ATOM 3983 C C . TYR A 1 507 ? 6.634 -1.825 15.907 1.00 92.31 507 TYR A C 1
ATOM 3985 O O . TYR A 1 507 ? 6.907 -0.766 16.471 1.00 92.31 507 TYR A O 1
ATOM 3993 N N . THR A 1 508 ? 6.448 -2.951 16.597 1.00 87.88 508 THR A N 1
ATOM 3994 C CA . THR A 1 508 ? 6.448 -2.996 18.070 1.00 87.88 508 THR A CA 1
ATOM 3995 C C . THR A 1 508 ? 7.838 -3.176 18.682 1.00 87.88 508 THR A C 1
ATOM 3997 O O . THR A 1 508 ? 7.982 -3.090 19.897 1.00 87.88 508 THR A O 1
ATOM 4000 N N . LYS A 1 509 ? 8.883 -3.417 17.878 1.00 90.88 509 LYS A N 1
ATOM 4001 C CA . LYS A 1 509 ? 10.263 -3.549 18.377 1.00 90.88 509 LYS A CA 1
ATOM 4002 C C . LYS A 1 509 ? 10.729 -2.253 19.057 1.00 90.88 509 LYS A C 1
ATOM 4004 O O . LYS A 1 509 ? 10.727 -1.204 18.423 1.00 90.88 509 LYS A O 1
ATOM 4009 N N . HIS A 1 510 ? 11.160 -2.297 20.315 1.00 89.06 510 HIS A N 1
ATOM 4010 C CA . HIS A 1 510 ? 11.624 -1.085 21.010 1.00 89.06 510 HIS A CA 1
ATOM 4011 C C . HIS A 1 510 ? 13.003 -0.594 20.539 1.00 89.06 510 HIS A C 1
ATOM 4013 O O . HIS A 1 510 ? 13.341 0.570 20.735 1.00 89.06 510 HIS A O 1
ATOM 4019 N N . SER A 1 511 ? 13.804 -1.458 19.911 1.00 93.81 511 SER A N 1
ATOM 4020 C CA . SER A 1 511 ? 15.088 -1.068 19.328 1.00 93.81 511 SER A CA 1
ATOM 4021 C C . SER A 1 511 ? 14.911 -0.428 17.951 1.00 93.81 511 SER A C 1
ATOM 4023 O O . SER A 1 511 ? 13.936 -0.693 17.243 1.00 93.81 511 SER A O 1
ATOM 4025 N N . LEU A 1 512 ? 15.911 0.350 17.531 1.00 94.88 512 LEU A N 1
ATOM 4026 C CA . LEU A 1 512 ? 16.006 0.790 16.142 1.00 94.88 512 LEU A CA 1
ATOM 4027 C C . LEU A 1 512 ? 16.070 -0.433 15.202 1.00 94.88 512 LEU A C 1
ATOM 4029 O O . LEU A 1 512 ? 16.749 -1.411 15.540 1.00 94.88 512 LEU A O 1
ATOM 4033 N N . PRO A 1 513 ? 15.376 -0.399 14.049 1.00 97.06 513 PRO A N 1
ATOM 4034 C CA . PRO A 1 513 ? 15.486 -1.431 13.026 1.00 97.06 513 PRO A CA 1
ATOM 4035 C C . PRO A 1 513 ? 16.927 -1.600 12.535 1.00 97.06 513 PRO A C 1
ATOM 4037 O O . PRO A 1 513 ? 17.602 -0.632 12.179 1.00 97.06 513 PRO A O 1
ATOM 4040 N N . THR A 1 514 ? 17.394 -2.842 12.504 1.00 97.62 514 THR A N 1
ATOM 4041 C CA . THR A 1 514 ? 18.649 -3.235 11.857 1.00 97.62 514 THR A CA 1
ATOM 4042 C C . THR A 1 514 ? 18.465 -3.349 10.340 1.00 97.62 514 THR A C 1
ATOM 4044 O O . THR A 1 514 ? 17.347 -3.291 9.827 1.00 97.62 514 THR A O 1
ATOM 4047 N N . ARG A 1 515 ? 19.561 -3.534 9.590 1.00 97.06 515 ARG A N 1
ATOM 4048 C CA . ARG A 1 515 ? 19.485 -3.774 8.138 1.00 97.06 515 ARG A CA 1
ATOM 4049 C C . ARG A 1 515 ? 18.688 -5.038 7.805 1.00 97.06 515 ARG A C 1
ATOM 4051 O O . ARG A 1 515 ? 17.932 -5.018 6.841 1.00 97.06 515 ARG A O 1
ATOM 4058 N N . ASP A 1 516 ? 18.836 -6.093 8.602 1.00 97.62 516 ASP A N 1
ATOM 4059 C CA . ASP A 1 516 ? 18.101 -7.343 8.397 1.00 97.62 516 ASP A CA 1
ATOM 4060 C C . ASP A 1 516 ? 16.611 -7.170 8.721 1.00 97.62 516 ASP A C 1
ATOM 4062 O O . ASP A 1 516 ? 15.779 -7.617 7.941 1.00 97.62 516 ASP A O 1
ATOM 4066 N N . ASP A 1 517 ? 16.262 -6.402 9.765 1.00 97.38 517 ASP A N 1
ATOM 4067 C CA . ASP A 1 517 ? 14.855 -6.068 10.051 1.00 97.38 517 ASP A CA 1
ATOM 4068 C C . ASP A 1 517 ? 14.202 -5.311 8.877 1.00 97.38 517 ASP A C 1
ATOM 4070 O O . ASP A 1 517 ? 13.055 -5.572 8.522 1.00 97.38 517 ASP A O 1
ATOM 4074 N N . ILE A 1 518 ? 14.925 -4.359 8.266 1.00 98.00 518 ILE A N 1
ATOM 4075 C CA . ILE A 1 518 ? 14.440 -3.610 7.094 1.00 98.00 518 ILE A CA 1
ATOM 4076 C C . ILE A 1 518 ? 14.316 -4.536 5.878 1.00 98.00 518 ILE A C 1
ATOM 4078 O O . ILE A 1 518 ? 13.342 -4.437 5.135 1.00 98.00 518 ILE A O 1
ATOM 4082 N N . ARG A 1 519 ? 15.278 -5.444 5.672 1.00 97.75 519 ARG A N 1
ATOM 4083 C CA . ARG A 1 519 ? 15.218 -6.440 4.598 1.00 97.75 519 ARG A CA 1
ATOM 4084 C C . ARG A 1 519 ? 13.963 -7.300 4.724 1.00 97.75 519 ARG A C 1
ATOM 4086 O O . ARG A 1 519 ? 13.205 -7.389 3.763 1.00 97.75 519 ARG A O 1
ATOM 4093 N N . GLU A 1 520 ? 13.750 -7.906 5.890 1.00 96.81 520 GLU A N 1
ATOM 4094 C CA . GLU A 1 520 ? 12.586 -8.754 6.167 1.00 96.81 520 GLU A CA 1
ATOM 4095 C C . GLU A 1 520 ? 11.282 -7.975 5.982 1.00 96.81 520 GLU A C 1
ATOM 4097 O O . GLU A 1 520 ? 10.370 -8.453 5.314 1.00 96.81 520 GLU A O 1
ATOM 4102 N N . PHE A 1 521 ? 11.221 -6.734 6.478 1.00 97.06 521 PHE A N 1
ATOM 4103 C CA . PHE A 1 521 ? 10.074 -5.850 6.277 1.00 97.06 521 PHE A CA 1
ATOM 4104 C C . PHE A 1 521 ? 9.734 -5.661 4.789 1.00 97.06 521 PHE A C 1
ATOM 4106 O O . PHE A 1 521 ? 8.572 -5.771 4.405 1.00 97.06 521 PHE A O 1
ATOM 4113 N N . ILE A 1 522 ? 10.735 -5.412 3.939 1.00 97.75 522 ILE A N 1
ATOM 4114 C CA . ILE A 1 522 ? 10.528 -5.201 2.500 1.00 97.75 522 ILE A CA 1
ATOM 4115 C C . ILE A 1 522 ? 10.172 -6.496 1.769 1.00 97.75 522 ILE A C 1
ATOM 4117 O O . ILE A 1 522 ? 9.359 -6.449 0.849 1.00 97.75 522 ILE A O 1
ATOM 4121 N N . GLN A 1 523 ? 10.696 -7.648 2.196 1.00 96.19 523 GLN A N 1
ATOM 4122 C CA . GLN A 1 523 ? 10.359 -8.944 1.592 1.00 96.19 523 GLN A CA 1
ATOM 4123 C C . GLN A 1 523 ? 8.862 -9.270 1.663 1.00 96.19 523 GLN A C 1
ATOM 4125 O O . GLN A 1 523 ? 8.364 -9.984 0.796 1.00 96.19 523 GLN A O 1
ATOM 4130 N N . PHE A 1 524 ? 8.135 -8.724 2.643 1.00 94.38 524 PHE A N 1
ATOM 4131 C CA . PHE A 1 524 ? 6.680 -8.875 2.721 1.00 94.38 524 PHE A CA 1
ATOM 4132 C C . PHE A 1 524 ? 5.915 -8.072 1.665 1.00 94.38 524 PHE A C 1
ATOM 4134 O O . PHE A 1 524 ? 4.790 -8.441 1.333 1.00 94.38 524 PHE A O 1
ATOM 4141 N N . TYR A 1 525 ? 6.505 -6.996 1.141 1.00 94.88 525 TYR A N 1
ATOM 4142 C CA . TYR A 1 525 ? 5.934 -6.221 0.039 1.00 94.88 525 TYR A CA 1
ATOM 4143 C C . TYR A 1 525 ? 6.405 -6.746 -1.320 1.00 94.88 525 TYR A C 1
ATOM 4145 O O . TYR A 1 525 ? 5.593 -6.914 -2.224 1.00 94.88 525 TYR A O 1
ATOM 4153 N N . ASP A 1 526 ? 7.706 -7.012 -1.460 1.00 96.81 526 ASP A N 1
ATOM 4154 C CA . ASP A 1 526 ? 8.322 -7.543 -2.676 1.00 96.81 526 ASP A CA 1
ATOM 4155 C C . ASP A 1 526 ? 9.603 -8.314 -2.322 1.00 96.81 526 ASP A C 1
ATOM 4157 O O . ASP A 1 526 ? 10.615 -7.751 -1.888 1.00 96.81 526 ASP A O 1
ATOM 4161 N N . GLU A 1 527 ? 9.559 -9.630 -2.522 1.00 97.00 527 GLU A N 1
ATOM 4162 C CA . GLU A 1 527 ? 10.656 -10.538 -2.178 1.00 97.00 527 GLU A CA 1
ATOM 4163 C C . GLU A 1 527 ? 11.950 -10.192 -2.939 1.00 97.00 527 GLU A C 1
ATOM 4165 O O . GLU A 1 527 ? 13.049 -10.252 -2.377 1.00 97.00 527 GLU A O 1
ATOM 4170 N N . ASP A 1 528 ? 11.828 -9.793 -4.209 1.00 96.75 528 ASP A N 1
ATOM 4171 C CA . ASP A 1 528 ? 12.960 -9.452 -5.073 1.00 96.75 528 ASP A CA 1
ATOM 4172 C C . ASP A 1 528 ? 13.690 -8.198 -4.581 1.00 96.75 528 ASP A C 1
ATOM 4174 O O . ASP A 1 528 ? 14.915 -8.210 -4.457 1.00 96.75 528 ASP A O 1
ATOM 4178 N N . THR A 1 529 ? 12.958 -7.132 -4.255 1.00 97.06 529 THR A N 1
ATOM 4179 C CA . THR A 1 529 ? 13.526 -5.887 -3.720 1.00 97.06 529 THR A CA 1
ATOM 4180 C C . THR A 1 529 ? 14.158 -6.118 -2.358 1.00 97.06 529 THR A C 1
ATOM 4182 O O . THR A 1 529 ? 15.254 -5.621 -2.095 1.00 97.06 529 THR A O 1
ATOM 4185 N N . GLY A 1 530 ? 13.530 -6.941 -1.516 1.00 96.44 530 GLY A N 1
ATOM 4186 C CA . GLY A 1 530 ? 14.115 -7.358 -0.250 1.00 96.44 530 GLY A CA 1
ATOM 4187 C C . GLY A 1 530 ? 15.473 -8.041 -0.439 1.00 96.44 530 GLY A C 1
ATOM 4188 O O . GLY A 1 530 ? 16.430 -7.703 0.246 1.00 96.44 530 GLY A O 1
ATOM 4189 N N . LYS A 1 531 ? 15.623 -8.939 -1.421 1.00 96.81 531 LYS A N 1
ATOM 4190 C CA . LYS A 1 531 ? 16.916 -9.595 -1.722 1.00 96.81 531 LYS A CA 1
ATOM 4191 C C . LYS A 1 531 ? 18.011 -8.635 -2.206 1.00 96.81 531 LYS A C 1
ATOM 4193 O O . LYS A 1 531 ? 19.183 -9.006 -2.164 1.00 96.81 531 LYS A O 1
ATOM 4198 N N . LEU A 1 532 ? 17.656 -7.441 -2.688 1.00 96.00 532 LEU A N 1
ATOM 4199 C CA . LEU A 1 532 ? 18.616 -6.425 -3.134 1.00 96.00 532 LEU A CA 1
ATOM 4200 C C . LEU A 1 532 ? 19.154 -5.552 -1.982 1.00 96.00 532 LEU A C 1
ATOM 4202 O O . LEU A 1 532 ? 20.192 -4.908 -2.156 1.00 96.00 532 LEU A O 1
ATOM 4206 N N . LEU A 1 533 ? 18.475 -5.527 -0.827 1.00 94.12 533 LEU A N 1
ATOM 4207 C CA . LEU A 1 533 ? 18.892 -4.817 0.394 1.00 94.12 533 LEU A CA 1
ATOM 4208 C C . LEU A 1 533 ? 19.869 -5.635 1.237 1.00 94.12 533 LEU A C 1
ATOM 4210 O O . LEU A 1 533 ? 20.800 -5.026 1.816 1.00 94.12 533 LEU A O 1
#

Mean predicted aligned error: 13.06 Å